Protein AF-A0A6P7GUL8-F1 (afdb_monomer_lite)

InterPro domains:
  IPR007275 YTH domain [PF04146] (275-398)
  IPR007275 YTH domain [PS50882] (274-398)
  IPR007275 YTH domain [cd21134] (276-397)

pLDDT: mean 73.45, std 22.91, range [20.84, 96.88]

Secondary structure (DSSP, 8-state):
-----HHHHHHHTT--HHHHHHHHHHHHHHHHHHHHTTSS-TT--GGGGGTTTT-HHHHHHHHHHHHTT-EEEEETTEEE-SS--SBEETTS---TT-EEE-SEEEEETTEEEEES-EEE-HHHHHHHSTTGGGGT-----SS--HHHHHHHHHHHHHHHH-TT-----HHHHHHHHHHHHHHHHHHHHTTPPPPTTTTPPPTTSS-TT--S-S-------------------------------------------------S---S-----EEEEEEEES-HHHHHHHHHH-EE---HHHHHHHHHHHHH-TTSEEEEEEEETTSSEEEEEEEEEEEE--SSSS-EEEEEEEE---EEGGGGTT-EEGGGTTEEGGGSPTTEEEPHHHHHHHHHHHHT-

Organism: NCBI:txid50390

Radius of gyration: 29.8 Å; chains: 1; bounding box: 76×66×86 Å

Foldseek 3Di:
DDPDAPVVVCVVVVNDPVVVVVVVVVVVVVVVVLVVVQLDPPPDDCVVVCPCQLLVLVVVLVVLLVQPPQKWFDDPNATDHQADPREHAPPDDDPPGFIWGADDWDADPNHIHGHRIDTAHPVSCVLRRLCSCVQPHDDDDPDDCPVLSVLVVVLVVVCNVPSNPPDQDPVSVVSVVVVSVVSVVRCVVVVPDRDPCRSPDDPNPDDPPDPDDDDDDDPDDDPPDDDDDDDDDDDDDDDDDDDDDDDDDDDDDDDDDDDDDPPPPPPDDDDFAEWEWEAEDADVVQVVCCVVVLKHFADPVLVVVVVCCCSVPVSYWYKYFYDYPPPQWTQFIWTWDHWDDDVDDGIMTRIGTPTRHIGHVVVQVVQFAPQPVRHGPNVDDHNRIGPRVSVVVVVVVRVVD

Structure (mmCIF, N/CA/C/O backbone):
data_AF-A0A6P7GUL8-F1
#
_entry.id   AF-A0A6P7GUL8-F1
#
loop_
_atom_site.group_PDB
_atom_site.id
_atom_site.type_symbol
_atom_site.label_atom_id
_atom_site.label_alt_id
_atom_site.label_comp_id
_atom_site.label_asym_id
_atom_site.label_entity_id
_atom_site.label_seq_id
_atom_site.pdbx_PDB_ins_code
_atom_site.Cartn_x
_atom_site.Cartn_y
_atom_site.Cartn_z
_atom_site.occupancy
_atom_site.B_iso_or_equiv
_atom_site.auth_seq_id
_atom_site.auth_comp_id
_atom_site.auth_asym_id
_atom_site.auth_atom_id
_atom_site.pdbx_PDB_model_num
ATOM 1 N N . MET A 1 1 ? 1.517 -1.235 -39.639 1.00 37.22 1 MET A N 1
ATOM 2 C CA . MET A 1 1 ? 2.994 -1.326 -39.570 1.00 37.22 1 MET A CA 1
ATOM 3 C C . MET A 1 1 ? 3.560 -0.046 -40.164 1.00 37.22 1 MET A C 1
ATOM 5 O O . MET A 1 1 ? 3.506 0.110 -41.376 1.00 37.22 1 MET A O 1
ATOM 9 N N . ALA A 1 2 ? 4.011 0.904 -39.345 1.00 33.19 2 ALA A N 1
ATOM 10 C CA . ALA A 1 2 ? 4.587 2.145 -39.855 1.00 33.19 2 ALA A CA 1
ATOM 11 C C . ALA A 1 2 ? 6.071 1.926 -40.196 1.00 33.19 2 ALA A C 1
ATOM 13 O O . ALA A 1 2 ? 6.918 1.829 -39.315 1.00 33.19 2 ALA A O 1
ATOM 14 N N . ASN A 1 3 ? 6.411 1.841 -41.478 1.00 43.19 3 ASN A N 1
ATOM 15 C CA . ASN A 1 3 ? 7.768 2.148 -41.928 1.00 43.19 3 ASN A CA 1
ATOM 16 C C . ASN A 1 3 ? 7.877 3.684 -41.950 1.00 43.19 3 ASN A C 1
ATOM 18 O O . ASN A 1 3 ? 7.258 4.332 -42.797 1.00 43.19 3 ASN A O 1
ATOM 22 N N . GLY A 1 4 ? 8.561 4.300 -40.980 1.00 55.16 4 GLY A N 1
ATOM 23 C CA . GLY A 1 4 ? 8.576 5.762 -40.859 1.00 55.16 4 GLY A CA 1
ATOM 24 C C . GLY A 1 4 ? 9.542 6.318 -39.815 1.00 55.16 4 GLY A C 1
ATOM 25 O O . GLY A 1 4 ? 9.945 5.611 -38.899 1.00 55.16 4 GLY A O 1
ATOM 26 N N . SER A 1 5 ? 9.918 7.590 -39.980 1.00 70.62 5 SER A N 1
ATOM 27 C CA . SER A 1 5 ? 10.801 8.334 -39.074 1.00 70.62 5 SER A CA 1
ATOM 28 C C . SER A 1 5 ? 10.141 8.616 -37.717 1.00 70.62 5 SER A C 1
ATOM 30 O O . SER A 1 5 ? 8.917 8.683 -37.614 1.00 70.62 5 SER A O 1
ATOM 32 N N . LEU A 1 6 ? 10.949 8.847 -36.679 1.00 70.50 6 LEU A N 1
ATOM 33 C CA . LEU A 1 6 ? 10.510 9.228 -35.329 1.00 70.50 6 LEU A CA 1
ATOM 34 C C . LEU A 1 6 ? 9.485 10.380 -35.323 1.00 70.50 6 LEU A C 1
ATOM 36 O O . LEU A 1 6 ? 8.477 10.321 -34.628 1.00 70.50 6 LEU A O 1
ATOM 40 N N . LEU A 1 7 ? 9.682 11.385 -36.180 1.00 74.62 7 LEU A N 1
ATOM 41 C CA . LEU A 1 7 ? 8.751 12.509 -36.346 1.00 74.62 7 LEU A CA 1
ATOM 42 C C . LEU A 1 7 ? 7.403 12.106 -36.960 1.00 74.62 7 LEU A C 1
ATOM 44 O O . LEU A 1 7 ? 6.404 12.795 -36.762 1.00 74.62 7 LEU A O 1
ATOM 48 N N . ARG A 1 8 ? 7.354 11.025 -37.745 1.00 78.88 8 ARG A N 1
ATOM 49 C CA . ARG A 1 8 ? 6.092 10.459 -38.237 1.00 78.88 8 ARG A CA 1
ATOM 50 C C . ARG A 1 8 ? 5.356 9.749 -37.106 1.00 78.88 8 ARG A C 1
ATOM 52 O O . ARG A 1 8 ? 4.174 10.002 -36.947 1.00 78.88 8 ARG A O 1
ATOM 59 N N . PHE A 1 9 ? 6.056 8.946 -36.304 1.00 79.69 9 PHE A N 1
ATOM 60 C CA . PHE A 1 9 ? 5.474 8.294 -35.128 1.00 79.69 9 PHE A CA 1
ATOM 61 C C . PHE A 1 9 ? 4.915 9.324 -34.135 1.00 79.69 9 PHE A C 1
ATOM 63 O O . PHE A 1 9 ? 3.756 9.245 -33.752 1.00 79.69 9 PHE A O 1
ATOM 70 N N . CYS A 1 10 ? 5.702 10.345 -33.789 1.00 82.69 10 CYS A N 1
ATOM 71 C CA . CYS A 1 10 ? 5.260 11.418 -32.899 1.00 82.69 10 CYS A CA 1
ATOM 72 C C . CYS A 1 10 ? 4.012 12.150 -33.415 1.00 82.69 10 CYS A C 1
ATOM 74 O O . CYS A 1 10 ? 3.137 12.467 -32.622 1.00 82.69 10 CYS A O 1
ATOM 76 N N . ARG A 1 11 ? 3.900 12.371 -34.732 1.00 83.31 11 ARG A N 1
ATOM 77 C CA . ARG A 1 11 ? 2.699 12.969 -35.341 1.00 83.31 11 ARG A CA 1
ATOM 78 C C . ARG A 1 11 ? 1.507 12.017 -35.424 1.00 83.31 11 ARG A C 1
ATOM 80 O O . ARG A 1 11 ? 0.383 12.476 -35.365 1.00 83.31 11 ARG A O 1
ATOM 87 N N . GLU A 1 12 ? 1.739 10.722 -35.616 1.00 86.69 12 GLU A N 1
ATOM 88 C CA . GLU A 1 12 ? 0.667 9.725 -35.747 1.00 86.69 12 GLU A CA 1
ATOM 89 C C . GLU A 1 12 ? -0.048 9.467 -34.415 1.00 86.69 12 GLU A C 1
ATOM 91 O O . GLU A 1 12 ? -1.242 9.191 -34.413 1.00 86.69 12 GLU A O 1
ATOM 96 N N . TYR A 1 13 ? 0.676 9.569 -33.298 1.00 83.12 13 TYR A N 1
ATOM 97 C CA . TYR A 1 13 ? 0.166 9.268 -31.957 1.00 83.12 13 TYR A CA 1
ATOM 98 C C . TYR A 1 13 ? 0.081 10.505 -31.045 1.00 83.12 13 TYR A C 1
ATOM 100 O O . TYR A 1 13 ? -0.040 10.346 -29.834 1.00 83.12 13 TYR A O 1
ATOM 108 N N . ASP A 1 14 ? 0.206 11.715 -31.603 1.00 86.44 14 ASP A N 1
ATOM 109 C CA . ASP A 1 14 ? 0.222 12.991 -30.866 1.00 86.44 14 ASP A CA 1
ATOM 110 C C . ASP A 1 14 ? 1.201 13.014 -29.673 1.00 86.44 14 ASP A C 1
ATOM 112 O O . ASP A 1 14 ? 0.953 13.581 -28.608 1.00 86.44 14 ASP A O 1
ATOM 116 N N . VAL A 1 15 ? 2.371 12.399 -29.860 1.00 85.00 15 VAL A N 1
ATOM 117 C CA . VAL A 1 15 ? 3.417 12.296 -28.838 1.00 85.00 15 VAL A CA 1
ATOM 118 C C . VAL A 1 15 ? 4.468 13.384 -29.034 1.00 85.00 15 VAL A C 1
ATOM 120 O O . VAL A 1 15 ? 5.091 13.496 -30.091 1.00 85.00 15 VAL A O 1
ATOM 123 N N . ASN A 1 16 ? 4.772 14.135 -27.975 1.00 86.75 16 ASN A N 1
ATOM 124 C CA . ASN A 1 16 ? 5.837 15.135 -28.001 1.00 86.75 16 ASN A CA 1
ATOM 125 C C . ASN A 1 16 ? 7.234 14.479 -27.975 1.00 86.75 16 ASN A C 1
ATOM 127 O O . ASN A 1 16 ? 7.647 13.876 -26.983 1.00 86.75 16 ASN A O 1
ATOM 131 N N . HIS A 1 17 ? 7.995 14.657 -29.058 1.00 82.12 17 HIS A N 1
ATOM 132 C CA . HIS A 1 17 ? 9.356 14.131 -29.209 1.00 82.12 17 HIS A CA 1
ATOM 133 C C . HIS A 1 17 ? 10.335 14.599 -28.114 1.00 82.12 17 HIS A C 1
ATOM 135 O O . HIS A 1 17 ? 11.157 13.813 -27.644 1.00 82.12 17 HIS A O 1
ATOM 141 N N . VAL A 1 18 ? 10.253 15.863 -27.684 1.00 84.88 18 VAL A N 1
ATOM 142 C CA . VAL A 1 18 ? 11.125 16.416 -26.633 1.00 84.88 18 VAL A CA 1
ATOM 143 C C . VAL A 1 18 ? 10.832 15.742 -25.294 1.00 84.88 18 VAL A C 1
ATOM 145 O O . VAL A 1 18 ? 11.756 15.319 -24.601 1.00 84.88 18 VAL A O 1
ATOM 148 N N . MET A 1 19 ? 9.549 15.565 -24.966 1.00 85.88 19 MET A N 1
ATOM 149 C CA . MET A 1 19 ? 9.134 14.865 -23.746 1.00 85.88 19 MET A CA 1
ATOM 150 C C . MET A 1 19 ? 9.581 13.403 -23.764 1.00 85.88 19 MET A C 1
ATOM 152 O O . MET A 1 19 ? 10.096 12.911 -22.766 1.00 85.88 19 MET A O 1
ATOM 156 N N . MET A 1 20 ? 9.482 12.726 -24.910 1.00 80.94 20 MET A N 1
ATOM 157 C CA . MET A 1 20 ? 9.980 11.354 -25.052 1.00 80.94 20 MET A CA 1
ATOM 158 C C . MET A 1 20 ? 11.485 11.241 -24.794 1.00 80.94 20 MET A C 1
ATOM 160 O O . MET A 1 20 ? 11.915 10.339 -24.076 1.00 80.94 20 MET A O 1
ATOM 164 N N . ASN A 1 21 ? 12.294 12.165 -25.318 1.00 81.19 21 ASN A N 1
ATOM 165 C CA . ASN A 1 21 ? 13.736 12.173 -25.050 1.00 81.19 21 ASN A CA 1
ATOM 166 C C . ASN A 1 21 ? 14.054 12.467 -23.581 1.00 81.19 21 ASN A C 1
ATOM 168 O O . ASN A 1 21 ? 15.003 11.899 -23.036 1.00 81.19 21 ASN A O 1
ATOM 172 N N . SER A 1 22 ? 13.246 13.307 -22.932 1.00 88.69 22 SER A N 1
ATOM 173 C CA . SER A 1 22 ? 13.334 13.539 -21.490 1.00 88.69 22 SER A CA 1
ATOM 174 C C . SER A 1 22 ? 13.059 12.249 -20.711 1.00 88.69 22 SER A C 1
ATOM 176 O O . SER A 1 22 ? 13.894 11.830 -19.915 1.00 88.69 22 SER A O 1
ATOM 178 N N . VAL A 1 23 ? 11.977 11.527 -21.029 1.00 84.88 23 VAL A N 1
ATOM 179 C CA . VAL A 1 23 ? 11.648 10.225 -20.415 1.00 84.88 23 VAL A CA 1
ATOM 180 C C . VAL A 1 23 ? 12.776 9.202 -20.601 1.00 84.88 23 VAL A C 1
ATOM 182 O O . VAL A 1 23 ? 13.142 8.507 -19.653 1.00 84.88 23 VAL A O 1
ATOM 185 N N . LEU A 1 24 ? 13.371 9.119 -21.797 1.00 82.56 24 LEU A N 1
ATOM 186 C CA . LEU A 1 24 ? 14.500 8.217 -22.060 1.00 82.56 24 LEU A CA 1
ATOM 187 C C . LEU A 1 24 ? 15.754 8.600 -21.263 1.00 82.56 24 LEU A C 1
ATOM 189 O O . LEU A 1 24 ? 16.446 7.719 -20.749 1.00 82.56 24 LEU A O 1
ATOM 193 N N . SER A 1 25 ? 16.026 9.898 -21.131 1.00 85.62 25 SER A N 1
ATOM 194 C CA . SER A 1 25 ? 17.143 10.413 -20.334 1.00 85.62 25 SER A CA 1
ATOM 195 C C . SER A 1 25 ? 16.944 10.120 -18.847 1.00 85.62 25 SER A C 1
ATOM 197 O O . SER A 1 25 ? 17.836 9.566 -18.209 1.00 85.62 25 SER A O 1
ATOM 199 N N . THR A 1 26 ? 15.749 10.377 -18.312 1.00 89.94 26 THR A N 1
ATOM 200 C CA . THR A 1 26 ? 15.391 10.052 -16.924 1.00 89.94 26 THR A CA 1
ATOM 201 C C . THR A 1 26 ? 15.511 8.556 -16.658 1.00 89.94 26 THR A C 1
ATOM 203 O O . THR A 1 26 ? 16.128 8.153 -15.677 1.00 89.94 26 THR A O 1
ATOM 206 N N . ARG A 1 27 ? 15.018 7.706 -17.570 1.00 86.00 27 ARG A N 1
ATOM 207 C CA . ARG A 1 27 ? 15.191 6.250 -17.477 1.00 86.00 27 ARG A CA 1
ATOM 208 C C . ARG A 1 27 ? 16.668 5.857 -17.404 1.00 86.00 27 ARG A C 1
ATOM 210 O O . ARG A 1 27 ? 17.023 4.991 -16.609 1.00 86.00 27 ARG A O 1
ATOM 217 N N . LYS A 1 28 ? 17.524 6.454 -18.240 1.00 83.88 28 LYS A N 1
ATOM 218 C CA . LYS A 1 28 ? 18.967 6.171 -18.239 1.00 83.88 28 LYS A CA 1
ATOM 219 C C . LYS A 1 28 ? 19.600 6.530 -16.892 1.00 83.88 28 LYS A C 1
ATOM 221 O O . LYS A 1 28 ? 20.390 5.740 -16.381 1.00 83.88 28 LYS A O 1
ATOM 226 N N . ASN A 1 29 ? 19.217 7.669 -16.319 1.00 90.00 29 ASN A N 1
ATOM 227 C CA . ASN A 1 29 ? 19.710 8.117 -15.018 1.00 90.00 29 ASN A CA 1
ATOM 228 C C . ASN A 1 29 ? 19.275 7.163 -13.897 1.00 90.00 29 ASN A C 1
ATOM 230 O O . ASN A 1 29 ? 20.132 6.674 -13.168 1.00 90.00 29 ASN A O 1
ATOM 234 N N . LEU A 1 30 ? 17.991 6.790 -13.843 1.00 89.88 30 LEU A N 1
ATOM 235 C CA . LEU A 1 30 ? 17.465 5.838 -12.854 1.00 89.88 30 LEU A CA 1
ATOM 236 C C . LEU A 1 30 ? 18.170 4.478 -12.919 1.00 89.88 30 LEU A C 1
ATOM 238 O O . LEU A 1 30 ? 18.509 3.895 -11.896 1.00 89.88 30 LEU A O 1
ATOM 242 N N . VAL A 1 31 ? 18.443 3.962 -14.121 1.00 85.56 31 VAL A N 1
ATOM 243 C CA . VAL A 1 31 ? 19.209 2.713 -14.269 1.00 85.56 31 VAL A CA 1
ATOM 244 C C . VAL A 1 31 ? 20.641 2.871 -13.747 1.00 85.56 31 VAL A C 1
ATOM 246 O O . VAL A 1 31 ? 21.178 1.934 -13.157 1.00 85.56 31 VAL A O 1
ATOM 249 N N . GLY A 1 32 ? 21.261 4.037 -13.954 1.00 85.88 32 GLY A N 1
ATOM 250 C CA . GLY A 1 32 ? 22.571 4.367 -13.393 1.00 85.88 32 GLY A CA 1
ATOM 251 C C . GLY A 1 32 ? 22.569 4.366 -11.863 1.00 85.88 32 GLY A C 1
ATOM 252 O O . GLY A 1 32 ? 23.453 3.767 -11.258 1.00 85.88 32 GLY A O 1
ATOM 253 N N . GLU A 1 33 ? 21.541 4.949 -11.250 1.00 89.31 33 GLU A N 1
ATOM 254 C CA . GLU A 1 33 ? 21.361 4.976 -9.792 1.00 89.31 33 GLU A CA 1
ATOM 255 C C . GLU A 1 33 ? 21.114 3.576 -9.216 1.00 89.31 33 GLU A C 1
ATOM 257 O O . GLU A 1 33 ? 21.754 3.167 -8.250 1.00 89.31 33 GLU A O 1
ATOM 262 N N . ILE A 1 34 ? 20.247 2.774 -9.840 1.00 86.56 34 ILE A N 1
ATOM 263 C CA . ILE A 1 34 ? 19.982 1.403 -9.377 1.00 86.56 34 ILE A CA 1
ATOM 264 C C . ILE A 1 34 ? 21.251 0.533 -9.482 1.00 86.56 34 ILE A C 1
ATOM 266 O O . ILE A 1 34 ? 21.491 -0.326 -8.631 1.00 86.56 34 ILE A O 1
ATOM 270 N N . ARG A 1 35 ? 22.106 0.777 -10.488 1.00 84.94 35 ARG A N 1
ATOM 271 C CA . ARG A 1 35 ? 23.434 0.149 -10.594 1.00 84.94 35 ARG A CA 1
ATOM 272 C C . ARG A 1 35 ? 24.383 0.608 -9.495 1.00 84.94 35 ARG A C 1
ATOM 274 O O . ARG A 1 35 ? 25.089 -0.230 -8.946 1.00 84.94 35 ARG A O 1
ATOM 281 N N . SER A 1 36 ? 24.428 1.901 -9.167 1.00 85.25 36 SER A N 1
ATOM 282 C CA . SER A 1 36 ? 25.301 2.393 -8.089 1.00 85.25 36 SER A CA 1
ATOM 283 C C . SER A 1 36 ? 24.875 1.886 -6.712 1.00 85.25 36 SER A C 1
ATOM 285 O O . SER A 1 36 ? 25.712 1.780 -5.825 1.00 85.25 36 SER A O 1
ATOM 287 N N . LEU A 1 37 ? 23.599 1.530 -6.555 1.00 87.38 37 LEU A N 1
ATOM 288 C CA . LEU A 1 37 ? 23.052 0.839 -5.386 1.00 87.38 37 LEU A CA 1
ATOM 289 C C . LEU A 1 37 ? 23.231 -0.692 -5.428 1.00 87.38 37 LEU A C 1
ATOM 291 O O . LEU A 1 37 ? 22.710 -1.393 -4.567 1.00 87.38 37 LEU A O 1
ATOM 295 N N . GLU A 1 38 ? 23.938 -1.212 -6.434 1.00 84.31 38 GLU A N 1
ATOM 296 C CA . GLU A 1 38 ? 24.295 -2.626 -6.581 1.00 84.31 38 GLU A CA 1
ATOM 297 C C . GLU A 1 38 ? 23.111 -3.596 -6.719 1.00 84.31 38 GLU A C 1
ATOM 299 O O . GLU A 1 38 ? 23.296 -4.800 -6.602 1.00 84.31 38 GLU A O 1
ATOM 304 N N . PHE A 1 39 ? 21.906 -3.118 -7.048 1.00 80.06 39 PHE A N 1
ATOM 305 C CA . PHE A 1 39 ? 20.775 -3.994 -7.405 1.00 80.06 39 PHE A CA 1
ATOM 306 C C . PHE A 1 39 ? 20.952 -4.635 -8.791 1.00 80.06 39 PHE A C 1
ATOM 308 O O . PHE A 1 39 ? 20.316 -5.643 -9.112 1.00 80.06 39 PHE A O 1
ATOM 315 N N . PHE A 1 40 ? 21.845 -4.077 -9.612 1.00 76.00 40 PHE A N 1
ATOM 316 C CA . PHE A 1 40 ? 22.270 -4.641 -10.886 1.00 76.00 40 PHE A CA 1
ATOM 317 C C . PHE A 1 40 ? 23.790 -4.828 -10.899 1.00 76.00 40 PHE A C 1
ATOM 319 O O . PHE A 1 40 ? 24.517 -3.876 -10.612 1.00 76.00 40 PHE A O 1
ATOM 326 N N . PRO A 1 41 ? 24.304 -5.986 -11.348 1.00 69.19 41 PRO A N 1
ATOM 327 C CA . PRO A 1 41 ? 25.724 -6.129 -11.627 1.00 69.19 41 PRO A CA 1
ATOM 328 C C . PRO A 1 41 ? 26.160 -5.149 -12.704 1.00 69.19 41 PRO A C 1
ATOM 330 O O . PRO A 1 41 ? 25.544 -5.083 -13.775 1.00 69.19 41 PRO A O 1
ATOM 333 N N . GLN A 1 42 ? 27.252 -4.442 -12.425 1.00 64.56 42 GLN A N 1
ATOM 334 C CA . GLN A 1 42 ? 27.812 -3.386 -13.272 1.00 64.56 42 GLN A CA 1
ATOM 335 C C . GLN A 1 42 ? 28.087 -3.851 -14.713 1.00 64.56 42 GLN A C 1
ATOM 337 O O . GLN A 1 42 ? 27.936 -3.075 -15.651 1.00 64.56 42 GLN A O 1
ATOM 342 N N . SER A 1 43 ? 28.421 -5.132 -14.901 1.00 60.66 43 SER A N 1
ATOM 343 C CA . SER A 1 43 ? 28.725 -5.752 -16.198 1.00 60.66 43 SER A CA 1
ATOM 344 C C . SER A 1 43 ? 27.540 -6.458 -16.867 1.00 60.66 43 SER A C 1
ATOM 346 O O . SER A 1 43 ? 27.690 -7.029 -17.946 1.00 60.66 43 SER A O 1
ATOM 348 N N . SER A 1 44 ? 26.361 -6.488 -16.235 1.00 61.25 44 SER A N 1
ATOM 349 C CA . SER A 1 44 ? 25.262 -7.319 -16.728 1.00 61.25 44 SER A CA 1
ATOM 350 C C . SER A 1 44 ? 24.399 -6.628 -17.779 1.00 61.25 44 SER A C 1
ATOM 352 O O . SER A 1 44 ? 23.926 -5.500 -17.611 1.00 61.25 44 SER A O 1
ATOM 354 N N . ASN A 1 45 ? 24.147 -7.366 -18.860 1.00 67.19 45 ASN A N 1
ATOM 355 C CA . ASN A 1 45 ? 23.177 -6.997 -19.875 1.00 67.19 45 ASN A CA 1
ATOM 356 C C . ASN A 1 45 ? 21.783 -6.874 -19.226 1.00 67.19 45 ASN A C 1
ATOM 358 O O . ASN A 1 45 ? 21.311 -7.801 -18.564 1.00 67.19 45 ASN A O 1
ATOM 362 N N . LEU A 1 46 ? 21.117 -5.730 -19.430 1.00 70.69 46 LEU A N 1
ATOM 363 C CA . LEU A 1 46 ? 19.785 -5.451 -18.882 1.00 70.69 46 LEU A CA 1
ATOM 364 C C . LEU A 1 46 ? 18.710 -6.415 -19.404 1.00 70.69 46 LEU A C 1
ATOM 366 O O . LEU A 1 46 ? 17.640 -6.506 -18.813 1.00 70.69 46 LEU A O 1
ATOM 370 N N . GLN A 1 47 ? 18.981 -7.139 -20.491 1.00 72.94 47 GLN A N 1
ATOM 371 C CA . GLN A 1 47 ? 18.076 -8.104 -21.114 1.00 72.94 47 GLN A CA 1
ATOM 372 C C . GLN A 1 47 ? 17.447 -9.081 -20.115 1.00 72.94 47 GLN A C 1
ATOM 374 O O . GLN A 1 47 ? 16.228 -9.231 -20.120 1.00 72.94 47 GLN A O 1
ATOM 379 N N . ARG A 1 48 ? 18.243 -9.673 -19.217 1.00 73.00 48 ARG A N 1
ATOM 380 C CA . ARG A 1 48 ? 17.742 -10.634 -18.216 1.00 73.00 48 ARG A CA 1
ATOM 381 C C . ARG A 1 48 ? 16.771 -10.018 -17.202 1.00 73.00 48 ARG A C 1
ATOM 383 O O . ARG A 1 48 ? 15.911 -10.694 -16.668 1.00 73.00 48 ARG A O 1
ATOM 390 N N . PHE A 1 49 ? 16.872 -8.712 -16.952 1.00 77.25 49 PHE A N 1
ATOM 391 C CA . PHE A 1 49 ? 15.971 -8.013 -16.029 1.00 77.25 49 PHE A CA 1
ATOM 392 C C . PHE A 1 49 ? 14.656 -7.587 -16.692 1.00 77.25 49 PHE A C 1
ATOM 394 O O . PHE A 1 49 ? 13.771 -7.067 -16.021 1.00 77.25 49 PHE A O 1
ATOM 401 N N . ASN A 1 50 ? 14.517 -7.804 -18.004 1.00 81.00 50 ASN A N 1
ATOM 402 C CA . ASN A 1 50 ? 13.321 -7.462 -18.772 1.00 81.00 50 ASN A CA 1
ATOM 403 C C . ASN A 1 50 ? 12.493 -8.696 -19.176 1.00 81.00 50 ASN A C 1
ATOM 405 O O . ASN A 1 50 ? 11.585 -8.581 -19.998 1.00 81.00 50 ASN A O 1
ATOM 409 N N . GLU A 1 51 ? 12.775 -9.875 -18.611 1.00 83.81 51 GLU A N 1
ATOM 410 C CA . GLU A 1 51 ? 12.066 -11.126 -18.931 1.00 83.81 51 GLU A CA 1
ATOM 411 C C . GLU A 1 51 ? 10.550 -11.021 -18.722 1.00 83.81 51 GLU A C 1
ATOM 413 O O . GLU A 1 51 ? 9.777 -11.539 -19.523 1.00 83.81 51 GLU A O 1
ATOM 418 N N . ASN A 1 52 ? 10.124 -10.279 -17.696 1.00 86.50 52 ASN A N 1
ATOM 419 C CA . ASN A 1 52 ? 8.714 -10.067 -17.369 1.00 86.50 52 ASN A CA 1
ATOM 420 C C . ASN A 1 52 ? 8.161 -8.720 -17.866 1.00 86.50 52 ASN A C 1
ATOM 422 O O . ASN A 1 52 ? 7.044 -8.351 -17.513 1.00 86.50 52 ASN A O 1
ATOM 426 N N . SER A 1 53 ? 8.894 -7.968 -18.697 1.00 85.75 53 SER A N 1
ATOM 427 C CA . SER A 1 53 ? 8.443 -6.648 -19.171 1.00 85.75 53 SER A CA 1
ATOM 428 C C . SER A 1 53 ? 7.208 -6.702 -20.075 1.00 85.75 53 SER A C 1
ATOM 430 O O . SER A 1 53 ? 6.595 -5.672 -20.319 1.00 85.75 53 SER A O 1
ATOM 432 N N . ASN A 1 54 ? 6.827 -7.872 -20.583 1.00 84.69 54 ASN A N 1
ATOM 433 C CA . ASN A 1 54 ? 5.582 -8.082 -21.326 1.00 84.69 54 ASN A CA 1
ATOM 434 C C . ASN A 1 54 ? 4.427 -8.614 -20.452 1.00 84.69 54 ASN A C 1
ATOM 436 O O . ASN A 1 54 ? 3.307 -8.725 -20.949 1.00 84.69 54 ASN A O 1
ATOM 440 N N . CYS A 1 55 ? 4.676 -8.940 -19.180 1.00 87.25 55 CYS A N 1
ATOM 441 C CA . CYS A 1 55 ? 3.658 -9.411 -18.247 1.00 87.25 55 CYS A CA 1
ATOM 442 C C . CYS A 1 55 ? 2.932 -8.204 -17.639 1.00 87.25 55 CYS A C 1
ATOM 444 O O . CYS A 1 55 ? 3.400 -7.567 -16.694 1.00 87.25 55 CYS A O 1
ATOM 446 N N . TRP A 1 56 ? 1.782 -7.862 -18.217 1.00 88.38 56 TRP A N 1
ATOM 447 C CA . TRP A 1 56 ? 1.005 -6.693 -17.807 1.00 88.38 56 TRP A CA 1
ATOM 448 C C . TRP A 1 56 ? 0.535 -6.722 -16.340 1.00 88.38 56 TRP A C 1
ATOM 450 O O . TRP A 1 56 ? 0.692 -5.694 -15.676 1.00 88.38 56 TRP A O 1
ATOM 460 N N . PRO A 1 57 ? 0.078 -7.863 -15.784 1.00 90.44 57 PRO A N 1
ATOM 461 C CA . PRO A 1 57 ? -0.265 -7.946 -14.364 1.00 90.44 57 PRO A CA 1
ATOM 462 C C . PRO A 1 57 ? 0.919 -7.634 -13.439 1.00 90.44 57 PRO A C 1
ATOM 464 O O . PRO A 1 57 ? 0.758 -6.926 -12.446 1.00 90.44 57 PRO A O 1
ATOM 467 N N . LEU A 1 58 ? 2.136 -8.075 -13.788 1.00 91.31 58 LEU A N 1
ATOM 468 C CA . LEU A 1 58 ? 3.345 -7.742 -13.026 1.00 91.31 58 LEU A CA 1
ATOM 469 C C . LEU A 1 58 ? 3.744 -6.267 -13.159 1.00 91.31 58 LEU A C 1
ATOM 471 O O . LEU A 1 58 ? 4.215 -5.668 -12.194 1.00 91.31 58 LEU A O 1
ATOM 475 N N . ILE A 1 59 ? 3.523 -5.647 -14.321 1.00 91.19 59 ILE A N 1
ATOM 476 C CA . ILE A 1 59 ? 3.737 -4.201 -14.484 1.00 91.19 59 ILE A CA 1
ATOM 477 C C . ILE A 1 59 ? 2.765 -3.414 -13.604 1.00 91.19 59 ILE A C 1
ATOM 479 O O . ILE A 1 59 ? 3.181 -2.508 -12.884 1.00 91.19 59 ILE A O 1
ATOM 483 N N . LYS A 1 60 ? 1.480 -3.778 -13.618 1.00 91.38 60 LYS A N 1
ATOM 484 C CA . LYS A 1 60 ? 0.462 -3.180 -12.745 1.00 91.38 60 LYS A CA 1
ATOM 485 C C . LYS A 1 60 ? 0.775 -3.386 -11.273 1.00 91.38 60 LYS A C 1
ATOM 487 O O . LYS A 1 60 ? 0.584 -2.467 -10.486 1.00 91.38 60 LYS A O 1
ATOM 492 N N . ALA A 1 61 ? 1.287 -4.557 -10.908 1.00 92.00 61 ALA A N 1
ATOM 493 C CA . ALA A 1 61 ? 1.785 -4.823 -9.569 1.00 92.00 61 ALA A CA 1
ATOM 494 C C . ALA A 1 61 ? 2.925 -3.864 -9.190 1.00 92.00 61 ALA A C 1
ATOM 496 O O . ALA A 1 61 ? 2.855 -3.210 -8.153 1.00 92.00 61 ALA A O 1
ATOM 497 N N . ALA A 1 62 ? 3.937 -3.703 -10.045 1.00 91.69 62 ALA A N 1
ATOM 498 C CA . ALA A 1 62 ? 5.034 -2.771 -9.789 1.00 91.69 62 ALA A CA 1
ATOM 499 C C . ALA A 1 62 ? 4.546 -1.315 -9.650 1.00 91.69 62 ALA A C 1
ATOM 501 O O . ALA A 1 62 ? 4.962 -0.616 -8.726 1.00 91.69 62 ALA A O 1
ATOM 502 N N . LEU A 1 63 ? 3.617 -0.879 -10.510 1.00 92.06 63 LEU A N 1
ATOM 503 C CA . LEU A 1 63 ? 2.969 0.434 -10.403 1.00 92.06 63 LEU A CA 1
ATOM 504 C C . LEU A 1 63 ? 2.189 0.569 -9.092 1.00 92.06 63 LEU A C 1
ATOM 506 O O . LEU A 1 63 ? 2.346 1.556 -8.384 1.00 92.06 63 LEU A O 1
ATOM 510 N N . CYS A 1 64 ? 1.401 -0.444 -8.729 1.00 92.00 64 CYS A N 1
ATOM 511 C CA . CYS A 1 64 ? 0.654 -0.471 -7.478 1.00 92.00 64 CYS A CA 1
ATOM 512 C C . CYS A 1 64 ? 1.585 -0.343 -6.269 1.00 92.00 64 CYS A C 1
ATOM 514 O O . CYS A 1 64 ? 1.310 0.449 -5.376 1.00 92.00 64 CYS A O 1
ATOM 516 N N . ALA A 1 65 ? 2.699 -1.077 -6.247 1.00 90.06 65 ALA A N 1
ATOM 517 C CA . ALA A 1 65 ? 3.665 -1.016 -5.156 1.00 90.06 65 ALA A CA 1
ATOM 518 C C . ALA A 1 65 ? 4.317 0.372 -5.018 1.00 90.06 65 ALA A C 1
ATOM 520 O O . ALA A 1 65 ? 4.565 0.810 -3.898 1.00 90.06 65 ALA A O 1
ATOM 521 N N . GLY A 1 66 ? 4.575 1.060 -6.136 1.00 90.00 66 GLY A N 1
ATOM 522 C CA . GLY A 1 66 ? 5.153 2.408 -6.141 1.00 90.00 66 GLY A CA 1
ATOM 523 C C . GLY A 1 66 ? 4.155 3.526 -5.827 1.00 90.00 66 GLY A C 1
ATOM 524 O O . GLY A 1 66 ? 4.544 4.534 -5.246 1.00 90.00 66 GLY A O 1
ATOM 525 N N . LEU A 1 67 ? 2.883 3.350 -6.197 1.00 90.19 67 LEU A N 1
ATOM 526 C CA . LEU A 1 67 ? 1.832 4.353 -6.008 1.00 90.19 67 LEU A CA 1
ATOM 527 C C . LEU A 1 67 ? 1.066 4.185 -4.694 1.00 90.19 67 LEU A C 1
ATOM 529 O O . LEU A 1 67 ? 0.445 5.135 -4.232 1.00 90.19 67 LEU A O 1
ATOM 533 N N . CYS A 1 68 ? 1.099 3.015 -4.050 1.00 85.94 68 CYS A N 1
ATOM 534 C CA . CYS A 1 68 ? 0.510 2.856 -2.722 1.00 85.94 68 CYS A CA 1
ATOM 535 C C . CYS A 1 68 ? 1.082 3.897 -1.728 1.00 85.94 68 CYS A C 1
ATOM 537 O O . CYS A 1 68 ? 2.297 4.088 -1.678 1.00 85.94 68 CYS A O 1
ATOM 539 N N . PRO A 1 69 ? 0.237 4.539 -0.893 1.00 86.00 69 PRO A N 1
ATOM 540 C CA . PRO A 1 69 ? -1.160 4.203 -0.602 1.00 86.00 69 PRO A CA 1
ATOM 541 C C . PRO A 1 69 ? -2.206 4.915 -1.489 1.00 86.00 69 PRO A C 1
ATOM 543 O O . PRO A 1 69 ? -3.379 4.942 -1.120 1.00 86.00 69 PRO A O 1
ATOM 546 N N . ASN A 1 70 ? -1.831 5.468 -2.644 1.00 89.38 70 ASN A N 1
ATOM 547 C CA . ASN A 1 70 ? -2.751 6.149 -3.558 1.00 89.38 70 ASN A CA 1
ATOM 548 C C . ASN A 1 70 ? -3.568 5.139 -4.373 1.00 89.38 70 ASN A C 1
ATOM 550 O O . ASN A 1 70 ? -3.208 4.746 -5.484 1.00 89.38 70 ASN A O 1
ATOM 554 N N . PHE A 1 71 ? -4.690 4.707 -3.808 1.00 89.81 71 PHE A N 1
ATOM 555 C CA . PHE A 1 71 ? -5.672 3.885 -4.503 1.00 89.81 71 PHE A CA 1
ATOM 556 C C . PHE A 1 71 ? -7.089 4.371 -4.224 1.00 89.81 71 PHE A C 1
ATOM 558 O O . PHE A 1 71 ? -7.371 4.987 -3.194 1.00 89.81 71 PHE A O 1
ATOM 565 N N . ALA A 1 72 ? -7.989 4.068 -5.149 1.00 88.38 72 ALA A N 1
ATOM 566 C CA . ALA A 1 72 ? -9.403 4.343 -5.020 1.00 88.38 72 ALA A CA 1
ATOM 567 C C . ALA A 1 72 ? -10.226 3.111 -5.403 1.00 88.38 72 ALA A C 1
ATOM 569 O O . ALA A 1 72 ? -9.808 2.274 -6.208 1.00 88.38 72 ALA A O 1
ATOM 570 N N . TYR A 1 73 ? -11.405 2.997 -4.810 1.00 87.06 73 TYR A N 1
ATOM 571 C CA . TYR A 1 73 ? -12.340 1.908 -5.042 1.00 87.06 73 TYR A CA 1
ATOM 572 C C . TYR A 1 73 ? -13.667 2.447 -5.570 1.00 87.06 73 TYR A C 1
ATOM 574 O O . TYR A 1 73 ? -14.069 3.555 -5.201 1.00 87.06 73 TYR A O 1
ATOM 582 N N . PRO A 1 74 ? -14.349 1.693 -6.443 1.00 85.25 74 PRO A N 1
ATOM 583 C CA . PRO A 1 74 ? -15.629 2.117 -6.979 1.00 85.25 74 PRO A CA 1
ATOM 584 C C . PRO A 1 74 ? -16.701 2.090 -5.882 1.00 85.25 74 PRO A C 1
ATOM 586 O O . PRO A 1 74 ? -16.854 1.109 -5.155 1.00 85.25 74 PRO A O 1
ATOM 589 N N . PHE A 1 75 ? -17.468 3.171 -5.779 1.00 82.44 75 PHE A N 1
ATOM 590 C CA . PHE A 1 75 ? -18.605 3.303 -4.878 1.00 82.44 75 PHE A CA 1
ATOM 591 C C . PHE A 1 75 ? -19.685 4.182 -5.519 1.00 82.44 75 PHE A C 1
ATOM 593 O O . PHE A 1 75 ? -19.456 5.350 -5.839 1.00 82.44 75 PHE A O 1
ATOM 600 N N . LYS A 1 76 ? -20.884 3.612 -5.710 1.00 80.38 76 LYS A N 1
ATOM 601 C CA . LYS A 1 76 ? -22.071 4.305 -6.254 1.00 80.38 76 LYS A CA 1
ATOM 602 C C . LYS A 1 76 ? -21.803 5.088 -7.559 1.00 80.38 76 LYS A C 1
ATOM 604 O O . LYS A 1 76 ? -22.238 6.228 -7.690 1.00 80.38 76 LYS A O 1
ATOM 609 N N . GLY A 1 77 ? -21.074 4.496 -8.510 1.00 77.75 77 GLY A N 1
ATOM 610 C CA . GLY A 1 77 ? -20.756 5.128 -9.803 1.00 77.75 77 GLY A CA 1
ATOM 611 C C . GLY A 1 77 ? -19.692 6.235 -9.738 1.00 77.75 77 GLY A C 1
ATOM 612 O O . GLY A 1 77 ? -19.478 6.957 -10.710 1.00 77.75 77 GLY A O 1
ATOM 613 N N . THR A 1 78 ? -19.023 6.385 -8.594 1.00 85.56 78 THR A N 1
ATOM 614 C CA . THR A 1 78 ? -17.861 7.263 -8.391 1.00 85.56 78 THR A CA 1
ATOM 615 C C . THR A 1 78 ? -16.722 6.473 -7.752 1.00 85.56 78 THR A C 1
ATOM 617 O O . THR A 1 78 ? -16.849 5.271 -7.524 1.00 85.56 78 THR A O 1
ATOM 620 N N . PHE A 1 79 ? -15.607 7.133 -7.459 1.00 87.12 79 PHE A N 1
ATOM 621 C CA . PHE A 1 79 ? -14.487 6.557 -6.732 1.00 87.12 79 PHE A CA 1
ATOM 622 C C . PHE A 1 79 ? -14.370 7.158 -5.333 1.00 87.12 79 PHE A C 1
ATOM 624 O O . PHE A 1 79 ? -14.497 8.366 -5.135 1.00 87.12 79 PHE A O 1
ATOM 631 N N . CYS A 1 80 ? -14.077 6.299 -4.368 1.00 85.94 80 CYS A N 1
ATOM 632 C CA . CYS A 1 80 ? -13.762 6.671 -2.999 1.00 85.94 80 CYS A CA 1
ATOM 633 C C . CYS A 1 80 ? -12.319 6.287 -2.679 1.00 85.94 80 CYS A C 1
ATOM 635 O O . CYS A 1 80 ? -11.777 5.314 -3.197 1.00 85.94 80 CYS A O 1
ATOM 637 N N . THR A 1 81 ? -11.701 7.054 -1.797 1.00 82.56 81 THR A N 1
ATOM 638 C CA . THR A 1 81 ? -10.391 6.770 -1.199 1.00 82.56 81 THR A CA 1
ATOM 639 C C . THR A 1 81 ? -10.576 6.593 0.305 1.00 82.56 81 THR A C 1
ATOM 641 O O . THR A 1 81 ? -11.685 6.708 0.826 1.00 82.56 81 THR A O 1
ATOM 644 N N . GLY A 1 82 ? -9.491 6.352 1.040 1.00 70.19 82 GLY A N 1
ATOM 645 C CA . GLY A 1 82 ? -9.541 6.344 2.503 1.00 70.19 82 GLY A CA 1
ATOM 646 C C . GLY A 1 82 ? -9.924 7.687 3.143 1.00 70.19 82 GLY A C 1
ATOM 647 O O . GLY A 1 82 ? -10.272 7.703 4.317 1.00 70.19 82 GLY A O 1
ATOM 648 N N . PHE A 1 83 ? -9.874 8.801 2.400 1.00 72.88 83 PHE A N 1
ATOM 649 C CA . PHE A 1 83 ? -10.012 10.158 2.956 1.00 72.88 83 PHE A CA 1
ATOM 650 C C . PHE A 1 83 ? -10.964 11.076 2.177 1.00 72.88 83 PHE A C 1
ATOM 652 O O . PHE A 1 83 ? -11.341 12.133 2.678 1.00 72.88 83 PHE A O 1
ATOM 659 N N . ARG A 1 84 ? -11.310 10.719 0.939 1.00 76.31 84 ARG A N 1
ATOM 660 C CA . ARG A 1 84 ? -12.121 11.524 0.017 1.00 76.31 84 ARG A CA 1
ATOM 661 C C . ARG A 1 84 ? -13.115 10.636 -0.716 1.00 76.31 84 ARG A C 1
ATOM 663 O O . ARG A 1 84 ? -12.732 9.571 -1.200 1.00 76.31 84 ARG A O 1
ATOM 670 N N . ASP A 1 85 ? -14.332 11.139 -0.865 1.00 82.88 85 ASP A N 1
ATOM 671 C CA . ASP A 1 85 ? -15.435 10.475 -1.558 1.00 82.88 85 ASP A CA 1
ATOM 672 C C . ASP A 1 85 ? -15.818 11.237 -2.833 1.00 82.88 85 ASP A C 1
ATOM 674 O O . ASP A 1 85 ? -15.429 12.391 -3.022 1.00 82.88 85 ASP A O 1
ATOM 678 N N . ASN A 1 86 ? -16.634 10.607 -3.684 1.00 84.00 86 ASN A N 1
ATOM 679 C CA . ASN A 1 86 ? -17.205 11.206 -4.897 1.00 84.00 86 ASN A CA 1
ATOM 680 C C . ASN A 1 86 ? -16.159 11.696 -5.915 1.00 84.00 86 ASN A C 1
ATOM 682 O O . ASN A 1 86 ? -16.377 12.685 -6.620 1.00 84.00 86 ASN A O 1
ATOM 686 N N . LEU A 1 87 ? -15.026 11.000 -6.010 1.00 87.75 87 LEU A N 1
ATOM 687 C CA . LEU A 1 87 ? -13.995 11.287 -6.999 1.00 87.75 87 LEU A CA 1
ATOM 688 C C . LEU A 1 87 ? -14.395 10.732 -8.365 1.00 87.75 87 LEU A C 1
ATOM 690 O O . LEU A 1 87 ? -15.021 9.676 -8.480 1.00 87.75 87 LEU A O 1
ATOM 694 N N . LYS A 1 88 ? -14.000 11.437 -9.419 1.00 88.56 88 LYS A N 1
ATOM 695 C CA . LYS A 1 88 ? -14.187 11.006 -10.807 1.00 88.56 88 LYS A CA 1
ATOM 696 C C . LYS A 1 88 ? -12.844 10.699 -11.445 1.00 88.56 88 LYS A C 1
ATOM 698 O O . LYS A 1 88 ? -11.803 11.131 -10.968 1.00 88.56 88 LYS A O 1
ATOM 703 N N . LEU A 1 89 ? -12.852 9.952 -12.536 1.00 87.88 89 LEU A N 1
ATOM 704 C CA . LEU A 1 89 ? -11.656 9.810 -13.357 1.00 87.88 89 LEU A CA 1
ATOM 705 C C . LEU A 1 89 ? -11.516 11.034 -14.256 1.00 87.88 89 LEU A C 1
ATOM 707 O O . LEU A 1 89 ? -12.509 11.491 -14.822 1.00 87.88 89 LEU A O 1
ATOM 711 N N . PHE A 1 90 ? -10.296 11.551 -14.383 1.00 82.69 90 PHE A N 1
ATOM 712 C CA . PHE A 1 90 ? -10.028 12.697 -15.249 1.00 82.69 90 PHE A CA 1
ATOM 713 C C . PHE A 1 90 ? -10.262 12.363 -16.735 1.00 82.69 90 PHE A C 1
ATOM 715 O O . PHE A 1 90 ? -10.950 13.108 -17.424 1.00 82.69 90 PHE A O 1
ATOM 722 N N . ASP A 1 91 ? -9.790 11.196 -17.198 1.00 71.31 91 ASP A N 1
ATOM 723 C CA . ASP A 1 91 ? -9.770 10.815 -18.624 1.00 71.31 91 ASP A CA 1
ATOM 724 C C . ASP A 1 91 ? -10.778 9.705 -19.014 1.00 71.31 91 ASP A C 1
ATOM 726 O O . ASP A 1 91 ? -10.526 8.901 -19.912 1.00 71.31 91 ASP A O 1
ATOM 730 N N . GLY A 1 92 ? -11.956 9.651 -18.380 1.00 66.75 92 GLY A N 1
ATOM 731 C CA . GLY A 1 92 ? -13.085 8.834 -18.861 1.00 66.75 92 GLY A CA 1
ATOM 732 C C . GLY A 1 92 ? -13.465 7.625 -18.000 1.00 66.75 92 GLY A C 1
ATOM 733 O O . GLY A 1 92 ? -13.276 7.611 -16.791 1.00 66.75 92 GLY A O 1
ATOM 734 N N . THR A 1 93 ? -14.117 6.628 -18.600 1.00 61.12 93 THR A N 1
ATOM 735 C CA . THR A 1 93 ? -14.824 5.555 -17.877 1.00 61.12 93 THR A CA 1
ATOM 736 C C . THR A 1 93 ? -13.912 4.396 -17.474 1.00 61.12 93 THR A C 1
ATOM 738 O O . THR A 1 93 ? -13.222 3.826 -18.319 1.00 61.12 93 THR A O 1
ATOM 741 N N . CYS A 1 94 ? -13.978 3.980 -16.208 1.00 63.53 94 CYS A N 1
ATOM 742 C CA . CYS A 1 94 ? -13.406 2.712 -15.751 1.00 63.53 94 CYS A CA 1
ATOM 743 C C . CYS A 1 94 ? -14.357 1.561 -16.103 1.00 63.53 94 CYS A C 1
ATOM 745 O O . CYS A 1 94 ? -15.570 1.745 -15.970 1.00 63.53 94 CYS A O 1
ATOM 747 N N . PRO A 1 95 ? -13.865 0.367 -16.469 1.00 61.31 95 PRO A N 1
ATOM 748 C CA . PRO A 1 95 ? -14.673 -0.836 -16.339 1.00 61.31 95 PRO A CA 1
ATOM 749 C C . PRO A 1 95 ? -15.056 -1.032 -14.861 1.00 61.31 95 PRO A C 1
ATOM 751 O O . PRO A 1 95 ? -14.213 -1.321 -14.009 1.00 61.31 95 PRO A O 1
ATOM 754 N N . GLU A 1 96 ? -16.335 -0.829 -14.543 1.00 62.19 96 GLU A N 1
ATOM 755 C CA . GLU A 1 96 ? -16.883 -1.208 -13.242 1.00 62.19 96 GLU A CA 1
ATOM 756 C C . GLU A 1 96 ? -16.804 -2.739 -13.064 1.00 62.19 96 GLU A C 1
ATOM 758 O O . GLU A 1 96 ? -17.007 -3.461 -14.045 1.00 62.19 96 GLU A O 1
ATOM 763 N N . PRO A 1 97 ? -16.556 -3.271 -11.848 1.00 62.81 97 PRO A N 1
ATOM 764 C CA . PRO A 1 97 ? -16.291 -2.598 -10.575 1.00 62.81 97 PRO A CA 1
ATOM 765 C C . PRO A 1 97 ? -14.842 -2.832 -10.089 1.00 62.81 97 PRO A C 1
ATOM 767 O O . PRO A 1 97 ? -14.626 -3.415 -9.027 1.00 62.81 97 PRO A O 1
ATOM 770 N N . LEU A 1 98 ? -13.829 -2.397 -10.845 1.00 82.00 98 LEU A N 1
ATOM 771 C CA . LEU A 1 98 ? -12.427 -2.619 -10.461 1.00 82.00 98 LEU A CA 1
ATOM 772 C C . LEU A 1 98 ? -11.798 -1.430 -9.723 1.00 82.00 98 LEU A C 1
ATOM 774 O O . LEU A 1 98 ? -12.154 -0.270 -9.935 1.00 82.00 98 LEU A O 1
ATOM 778 N N . MET A 1 99 ? -10.853 -1.744 -8.832 1.00 88.69 99 MET A N 1
ATOM 779 C CA . MET A 1 99 ? -10.075 -0.761 -8.079 1.00 88.69 99 MET A CA 1
ATOM 780 C C . MET A 1 99 ? -9.049 -0.075 -8.977 1.00 88.69 99 MET A C 1
ATOM 782 O O . MET A 1 99 ? -8.670 -0.588 -10.032 1.00 88.69 99 MET A O 1
ATOM 786 N N . VAL A 1 100 ? -8.558 1.079 -8.537 1.00 90.81 100 VAL A N 1
ATOM 787 C CA . VAL A 1 100 ? -7.545 1.829 -9.273 1.00 90.81 100 VAL A CA 1
ATOM 788 C C . VAL A 1 100 ? -6.432 2.329 -8.362 1.00 90.81 100 VAL A C 1
ATOM 790 O O . VAL A 1 100 ? -6.683 2.672 -7.211 1.00 90.81 100 VAL A O 1
ATOM 793 N N . VAL A 1 101 ? -5.215 2.412 -8.891 1.00 92.19 101 VAL A N 1
ATOM 794 C CA . VAL A 1 101 ? -4.123 3.227 -8.331 1.00 92.19 101 VAL A CA 1
ATOM 795 C C . VAL A 1 101 ? -3.956 4.482 -9.171 1.00 92.19 101 VAL A C 1
ATOM 797 O O . VAL A 1 101 ? -4.270 4.461 -10.362 1.00 92.19 101 VAL A O 1
ATOM 800 N N . TYR A 1 102 ? -3.520 5.576 -8.555 1.00 92.50 102 TYR A N 1
ATOM 801 C CA . TYR A 1 102 ? -3.449 6.879 -9.214 1.00 92.50 102 TYR A CA 1
ATOM 802 C C . TYR A 1 102 ? -2.191 7.653 -8.811 1.00 92.50 102 TYR A C 1
ATOM 804 O O . TYR A 1 102 ? -1.665 7.468 -7.712 1.00 92.50 102 TYR A O 1
ATOM 812 N N . ASP A 1 103 ? -1.740 8.538 -9.698 1.00 91.56 103 ASP A N 1
ATOM 813 C CA . ASP A 1 103 ? -0.566 9.382 -9.470 1.00 91.56 103 ASP A CA 1
ATOM 814 C C . ASP A 1 103 ? -0.903 10.540 -8.525 1.00 91.56 103 ASP A C 1
ATOM 816 O O . ASP A 1 103 ? -0.215 10.759 -7.529 1.00 91.56 103 ASP A O 1
ATOM 820 N N . ASP A 1 104 ? -1.979 11.273 -8.832 1.00 90.56 104 ASP A N 1
ATOM 821 C CA . ASP A 1 104 ? -2.391 12.461 -8.082 1.00 90.56 104 ASP A CA 1
ATOM 822 C C . ASP A 1 104 ? -3.903 12.731 -8.195 1.00 90.56 104 ASP A C 1
ATOM 824 O O . ASP A 1 104 ? -4.603 12.162 -9.044 1.00 90.56 104 ASP A O 1
ATOM 828 N N . THR A 1 105 ? -4.408 13.624 -7.343 1.00 90.19 105 THR A N 1
ATOM 829 C CA . THR A 1 105 ? -5.777 14.141 -7.381 1.00 90.19 105 THR A CA 1
ATOM 830 C C . THR A 1 105 ? -5.792 15.629 -7.693 1.00 90.19 105 THR A C 1
ATOM 832 O O . THR A 1 105 ? -5.035 16.390 -7.099 1.00 90.19 105 THR A O 1
ATOM 835 N N . ILE A 1 106 ? -6.705 16.066 -8.554 1.00 90.56 106 ILE A N 1
ATOM 836 C CA . ILE A 1 106 ? -6.921 17.489 -8.834 1.00 90.56 106 ILE A CA 1
ATOM 837 C C . ILE A 1 106 ? -8.348 17.893 -8.474 1.00 90.56 106 ILE A C 1
ATOM 839 O O . ILE A 1 106 ? -9.270 17.088 -8.577 1.00 90.56 106 ILE A O 1
ATOM 843 N N . GLU A 1 107 ? -8.540 19.141 -8.064 1.00 90.06 107 GLU A N 1
ATOM 844 C CA . GLU A 1 107 ? -9.865 19.714 -7.828 1.00 90.06 107 GLU A CA 1
ATOM 845 C C . GLU A 1 107 ? -10.180 20.714 -8.938 1.00 90.06 107 GLU A C 1
ATOM 847 O O . GLU A 1 107 ? -9.431 21.662 -9.166 1.00 90.06 107 GLU A O 1
ATOM 852 N N . GLN A 1 108 ? -11.290 20.492 -9.636 1.00 86.50 108 GLN A N 1
ATOM 853 C CA . GLN A 1 108 ? -11.787 21.387 -10.672 1.00 86.50 108 GLN A CA 1
ATOM 854 C C . GLN A 1 108 ? -13.295 21.545 -10.488 1.00 86.50 108 GLN A C 1
ATOM 856 O O . GLN A 1 108 ? -14.016 20.554 -10.383 1.00 86.50 108 GLN A O 1
ATOM 861 N N . ASP A 1 109 ? -13.764 22.790 -10.398 1.00 85.25 109 ASP A N 1
ATOM 862 C CA . ASP A 1 109 ? -15.181 23.122 -10.200 1.00 85.25 109 ASP A CA 1
ATOM 863 C C . ASP A 1 109 ? -15.819 22.412 -8.984 1.00 85.25 109 ASP A C 1
ATOM 865 O O . ASP A 1 109 ? -16.940 21.911 -9.052 1.00 85.25 109 ASP A O 1
ATOM 869 N N . ASN A 1 110 ? -15.090 22.345 -7.858 1.00 83.69 110 ASN A N 1
ATOM 870 C CA . ASN A 1 110 ? -15.463 21.614 -6.632 1.00 83.69 110 ASN A CA 1
ATOM 871 C C . ASN A 1 110 ? -15.662 20.096 -6.808 1.00 83.69 110 ASN A C 1
ATOM 873 O O . ASN A 1 110 ? -16.243 19.440 -5.942 1.00 83.69 110 ASN A O 1
ATOM 877 N N . VAL A 1 111 ? -15.169 19.518 -7.903 1.00 86.44 111 VAL A N 1
ATOM 878 C CA . VAL A 1 111 ? -15.155 18.074 -8.139 1.00 86.44 111 VAL A CA 1
ATOM 879 C C . VAL A 1 111 ? -13.714 17.577 -8.096 1.00 86.44 111 VAL A C 1
ATOM 881 O O . VAL A 1 111 ? -12.825 18.148 -8.727 1.00 86.44 111 VAL A O 1
ATOM 884 N N . GLY A 1 112 ? -13.481 16.505 -7.338 1.00 89.31 112 GLY A N 1
ATOM 885 C CA . GLY A 1 112 ? -12.186 15.835 -7.292 1.00 89.31 112 GLY A CA 1
ATOM 886 C C . GLY A 1 112 ? -12.028 14.847 -8.446 1.00 89.31 112 GLY A C 1
ATOM 887 O O . GLY A 1 112 ? -12.915 14.024 -8.689 1.00 89.31 112 GLY A O 1
ATOM 888 N N . TYR A 1 113 ? -10.885 14.894 -9.123 1.00 90.88 113 TYR A N 1
ATOM 889 C CA . TYR A 1 113 ? -10.532 13.998 -10.217 1.00 90.88 113 TYR A CA 1
ATOM 890 C C . TYR A 1 113 ? -9.251 13.227 -9.915 1.00 90.88 113 TYR A C 1
ATOM 892 O O . TYR A 1 113 ? -8.281 13.789 -9.412 1.00 90.88 113 TYR A O 1
ATOM 900 N N . LEU A 1 114 ? -9.243 11.943 -10.262 1.00 91.56 114 LEU A N 1
ATOM 901 C CA . LEU A 1 114 ? -8.080 11.063 -10.228 1.00 91.56 114 LEU A CA 1
ATOM 902 C C . LEU A 1 114 ? -7.324 11.155 -11.558 1.00 91.56 114 LEU A C 1
ATOM 904 O O . LEU A 1 114 ? -7.930 10.991 -12.623 1.00 91.56 114 LEU A O 1
ATOM 908 N N . ARG A 1 115 ? -6.006 11.370 -11.496 1.00 91.12 115 ARG A N 1
ATOM 909 C CA . ARG A 1 115 ? -5.108 11.440 -12.657 1.00 91.12 115 ARG A CA 1
ATOM 910 C C . ARG A 1 115 ? -4.079 10.308 -12.626 1.00 91.12 115 ARG A C 1
ATOM 912 O O . ARG A 1 115 ? -3.682 9.858 -11.556 1.00 91.12 115 ARG A O 1
ATOM 919 N N . GLY A 1 116 ? -3.635 9.865 -13.806 1.00 88.69 116 GLY A N 1
ATOM 920 C CA . GLY A 1 116 ? -2.604 8.824 -13.917 1.00 88.69 116 GLY A CA 1
ATOM 921 C C . GLY A 1 116 ? -3.113 7.470 -13.434 1.00 88.69 116 GLY A C 1
ATOM 922 O O . GLY A 1 116 ? -2.482 6.794 -12.632 1.00 88.69 116 GLY A O 1
ATOM 923 N N . VAL A 1 117 ? -4.328 7.115 -13.848 1.00 90.81 117 VAL A N 1
ATOM 924 C CA . VAL A 1 117 ? -5.073 6.018 -13.236 1.00 90.81 117 VAL A CA 1
ATOM 925 C C . VAL A 1 117 ? -4.740 4.692 -13.907 1.00 90.81 117 VAL A C 1
ATOM 927 O O . VAL A 1 117 ? -4.829 4.559 -15.125 1.00 90.81 117 VAL A O 1
ATOM 930 N N . THR A 1 118 ? -4.411 3.686 -13.100 1.00 90.62 118 THR A N 1
ATOM 931 C CA . THR A 1 118 ? -4.214 2.304 -13.545 1.00 90.62 118 THR A CA 1
ATOM 932 C C . THR A 1 118 ? -5.198 1.385 -12.835 1.00 90.62 118 THR A C 1
ATOM 934 O O . THR A 1 118 ? -5.233 1.328 -11.607 1.00 90.62 118 THR A O 1
ATOM 937 N N . VAL A 1 119 ? -5.986 0.640 -13.613 1.00 90.56 119 VAL A N 1
ATOM 938 C CA . VAL A 1 119 ? -6.933 -0.350 -13.081 1.00 90.56 119 VAL A CA 1
ATOM 939 C C . VAL A 1 119 ? -6.182 -1.562 -12.546 1.00 90.56 119 VAL A C 1
ATOM 941 O O . VAL A 1 119 ? -5.337 -2.133 -13.241 1.00 90.56 119 VAL A O 1
ATOM 944 N N . ILE A 1 120 ? -6.526 -1.968 -11.331 1.00 90.19 120 ILE A N 1
ATOM 945 C CA . ILE A 1 120 ? -5.911 -3.074 -10.606 1.00 90.19 120 ILE A CA 1
ATOM 946 C C . ILE A 1 120 ? -6.975 -3.996 -10.013 1.00 90.19 120 ILE A C 1
ATOM 948 O O . ILE A 1 120 ? -8.115 -3.604 -9.760 1.00 90.19 120 ILE A O 1
ATOM 952 N N . THR A 1 121 ? -6.583 -5.242 -9.774 1.00 88.56 121 THR A N 1
ATOM 953 C CA . THR A 1 121 ? -7.439 -6.208 -9.086 1.00 88.56 121 THR A CA 1
ATOM 954 C C . THR A 1 121 ? -7.305 -6.037 -7.569 1.00 88.56 121 THR A C 1
ATOM 956 O O . THR A 1 121 ? -6.252 -5.588 -7.094 1.00 88.56 121 THR A O 1
ATOM 959 N N . PRO A 1 122 ? -8.321 -6.423 -6.780 1.00 85.00 122 PRO A N 1
ATOM 960 C CA . PRO A 1 122 ? -8.201 -6.468 -5.326 1.00 85.00 122 PRO A CA 1
ATOM 961 C C . PRO A 1 122 ? -7.021 -7.331 -4.855 1.00 85.00 122 PRO A C 1
ATOM 963 O O . PRO A 1 122 ? -6.330 -6.968 -3.897 1.00 85.00 122 PRO A O 1
ATOM 966 N N . MET A 1 123 ? -6.733 -8.435 -5.555 1.00 86.88 123 MET A N 1
ATOM 967 C CA . MET A 1 123 ? -5.604 -9.311 -5.241 1.00 86.88 123 MET A CA 1
ATOM 968 C C . MET A 1 123 ? -4.262 -8.589 -5.406 1.00 86.88 123 MET A C 1
ATOM 970 O O . MET A 1 123 ? -3.410 -8.672 -4.521 1.00 86.88 123 MET A O 1
ATOM 974 N N . THR A 1 124 ? -4.091 -7.819 -6.490 1.00 89.44 124 THR A N 1
ATOM 975 C CA . THR A 1 124 ? -2.881 -7.019 -6.736 1.00 89.44 124 THR A CA 1
ATOM 976 C C . THR A 1 124 ? -2.578 -6.113 -5.549 1.00 89.44 124 THR A C 1
ATOM 978 O O . THR A 1 124 ? -1.476 -6.142 -5.005 1.00 89.44 124 THR A O 1
ATOM 981 N N . ILE A 1 125 ? -3.567 -5.346 -5.090 1.00 86.38 125 ILE A N 1
ATOM 982 C CA . ILE A 1 125 ? -3.360 -4.447 -3.957 1.00 86.38 125 ILE A CA 1
ATOM 983 C C . ILE A 1 125 ? -3.217 -5.221 -2.644 1.00 86.38 125 ILE A C 1
ATOM 985 O O . ILE A 1 125 ? -2.422 -4.835 -1.794 1.00 86.38 125 ILE A O 1
ATOM 989 N N . SER A 1 126 ? -3.896 -6.351 -2.468 1.00 84.19 126 SER A N 1
ATOM 990 C CA . SER A 1 126 ? -3.807 -7.138 -1.230 1.00 84.19 126 SER A CA 1
ATOM 991 C C . SER A 1 126 ? -2.447 -7.795 -1.030 1.00 84.19 126 SER A C 1
ATOM 993 O O . SER A 1 126 ? -1.949 -7.836 0.094 1.00 84.19 126 SER A O 1
ATOM 995 N N . LEU A 1 127 ? -1.822 -8.261 -2.111 1.00 86.75 127 LEU A N 1
ATOM 996 C CA . LEU A 1 127 ? -0.480 -8.835 -2.075 1.00 86.75 127 LEU A CA 1
ATOM 997 C C . LEU A 1 127 ? 0.609 -7.772 -1.875 1.00 86.75 127 LEU A C 1
ATOM 999 O O . LEU A 1 127 ? 1.634 -8.065 -1.263 1.00 86.75 127 LEU A O 1
ATOM 1003 N N . LEU A 1 128 ? 0.400 -6.546 -2.370 1.00 84.56 128 LEU A N 1
ATOM 1004 C CA . LEU A 1 128 ? 1.467 -5.541 -2.478 1.00 84.56 128 LEU A CA 1
ATOM 1005 C C . LEU A 1 128 ? 1.371 -4.405 -1.457 1.00 84.56 128 LEU A C 1
ATOM 1007 O O . LEU A 1 128 ? 2.388 -3.822 -1.089 1.00 84.56 128 LEU A O 1
ATOM 101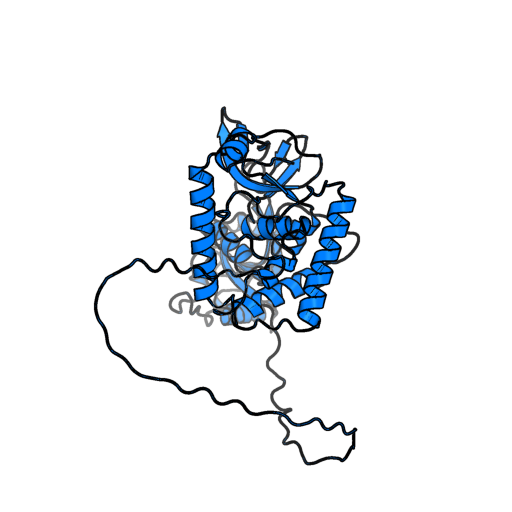1 N N . SER A 1 129 ? 0.177 -4.100 -0.950 1.00 72.00 129 SER A N 1
ATOM 1012 C CA . SER A 1 129 ? -0.065 -2.906 -0.127 1.00 72.00 129 SER A CA 1
ATOM 1013 C C . SER A 1 129 ? 0.313 -3.041 1.351 1.00 72.00 129 SER A C 1
ATOM 1015 O O . SER A 1 129 ? -0.108 -2.216 2.154 1.00 72.00 129 SER A O 1
ATOM 1017 N N . LYS A 1 130 ? 1.088 -4.058 1.757 1.00 65.88 130 LYS A N 1
ATOM 1018 C CA . LYS A 1 130 ? 1.550 -4.258 3.153 1.00 65.88 130 LYS A CA 1
ATOM 1019 C C . LYS A 1 130 ? 0.447 -4.069 4.224 1.00 65.88 130 LYS A C 1
ATOM 1021 O O . LYS A 1 130 ? 0.712 -3.561 5.307 1.00 65.88 130 LYS A O 1
ATOM 1026 N N . GLY A 1 131 ? -0.797 -4.462 3.929 1.00 58.91 131 GLY A N 1
ATOM 1027 C CA . GLY A 1 131 ? -1.923 -4.379 4.871 1.00 58.91 131 GLY A CA 1
ATOM 1028 C C . GLY A 1 131 ? -2.735 -3.075 4.851 1.00 58.91 131 GLY A C 1
ATOM 1029 O O . GLY A 1 131 ? -3.678 -2.953 5.631 1.00 58.91 131 GLY A O 1
ATOM 1030 N N . VAL A 1 132 ? -2.451 -2.131 3.945 1.00 53.66 132 VAL A N 1
ATOM 1031 C CA . VAL A 1 132 ? -3.182 -0.849 3.848 1.00 53.66 132 VAL A CA 1
ATOM 1032 C C . VAL A 1 132 ? -4.683 -1.049 3.584 1.00 53.66 132 VAL A C 1
ATOM 1034 O O . VAL A 1 132 ? -5.501 -0.312 4.136 1.00 53.66 132 VAL A O 1
ATOM 1037 N N . LEU A 1 133 ? -5.073 -2.076 2.818 1.00 58.69 133 LEU A N 1
ATOM 1038 C CA . LEU A 1 133 ? -6.486 -2.366 2.532 1.00 58.69 133 LEU A CA 1
ATOM 1039 C C . LEU A 1 133 ? -7.332 -2.626 3.771 1.00 58.69 133 LEU A C 1
ATOM 1041 O O . LEU A 1 133 ? -8.449 -2.127 3.829 1.00 58.69 133 LEU A O 1
ATOM 1045 N N . GLY A 1 134 ? -6.815 -3.356 4.766 1.00 52.34 134 GLY A N 1
ATOM 1046 C CA . GLY A 1 134 ? -7.610 -3.800 5.919 1.00 52.34 134 GLY A CA 1
ATOM 1047 C C . GLY A 1 134 ? -8.214 -2.656 6.741 1.00 52.34 134 GLY A C 1
ATOM 1048 O O . GLY A 1 134 ? -9.157 -2.879 7.495 1.00 52.34 134 GLY A O 1
ATOM 1049 N N . SER A 1 135 ? -7.704 -1.434 6.558 1.00 54.00 135 SER A N 1
ATOM 1050 C CA . SER A 1 135 ? -8.192 -0.214 7.207 1.00 54.00 135 SER A CA 1
ATOM 1051 C C . SER A 1 135 ? -9.395 0.422 6.495 1.00 54.00 135 SER A C 1
ATOM 1053 O O . SER A 1 135 ? -10.156 1.146 7.129 1.00 54.00 135 SER A O 1
ATOM 1055 N N . TYR A 1 136 ? -9.565 0.180 5.189 1.00 55.28 136 TYR A N 1
ATOM 1056 C CA . TYR A 1 136 ? -10.519 0.910 4.340 1.00 55.28 136 TYR A CA 1
ATOM 1057 C C . TYR A 1 136 ? -11.480 0.001 3.568 1.00 55.28 136 TYR A C 1
ATOM 1059 O O . TYR A 1 136 ? -12.615 0.394 3.316 1.00 55.28 136 TYR A O 1
ATOM 1067 N N . ILE A 1 137 ? -11.043 -1.203 3.188 1.00 61.72 137 ILE A N 1
ATOM 1068 C CA . ILE A 1 137 ? -11.806 -2.148 2.371 1.00 61.72 137 ILE A CA 1
ATOM 1069 C C . ILE A 1 137 ? -11.542 -3.565 2.878 1.00 61.72 137 ILE A C 1
ATOM 1071 O O . ILE A 1 137 ? -10.408 -4.047 2.874 1.00 61.72 137 ILE A O 1
ATOM 1075 N N . GLN A 1 138 ? -12.605 -4.261 3.271 1.00 63.12 138 GLN A N 1
ATOM 1076 C CA . GLN A 1 138 ? -12.552 -5.702 3.483 1.00 63.12 138 GLN A CA 1
ATOM 1077 C C . GLN A 1 138 ? -12.881 -6.394 2.166 1.00 63.12 138 GLN A C 1
ATOM 1079 O O . GLN A 1 138 ? -13.995 -6.284 1.662 1.00 63.12 138 GLN A O 1
ATOM 1084 N N . VAL A 1 139 ? -11.892 -7.082 1.605 1.00 63.50 139 VAL A N 1
ATOM 1085 C CA . VAL A 1 139 ? -12.091 -7.963 0.456 1.00 63.50 139 VAL A CA 1
ATOM 1086 C C . VAL A 1 139 ? -12.092 -9.388 0.986 1.00 63.50 139 VAL A C 1
ATOM 1088 O O . VAL A 1 139 ? -11.108 -9.831 1.585 1.00 63.50 139 VAL A O 1
ATOM 1091 N N . GLU A 1 140 ? -13.211 -10.084 0.817 1.00 62.22 140 GLU A N 1
ATOM 1092 C CA . GLU A 1 140 ? -13.310 -11.497 1.157 1.00 62.22 140 GLU A CA 1
ATOM 1093 C C . GLU A 1 140 ? -12.783 -12.338 0.000 1.00 62.22 140 GLU A C 1
ATOM 1095 O O . GLU A 1 140 ? -13.240 -12.232 -1.137 1.00 62.22 140 GLU A O 1
ATOM 1100 N N . TYR A 1 141 ? -11.821 -13.195 0.316 1.00 67.00 141 TYR A N 1
ATOM 1101 C CA . TYR A 1 141 ? -11.290 -14.184 -0.606 1.00 67.00 141 TYR A CA 1
ATOM 1102 C C . TYR A 1 141 ? -11.687 -15.565 -0.097 1.00 67.00 141 TYR A C 1
ATOM 1104 O O . TYR A 1 141 ? -11.612 -15.831 1.103 1.00 67.00 141 TYR A O 1
ATOM 1112 N N . GLY A 1 142 ? -12.047 -16.475 -1.004 1.00 60.50 142 GLY A N 1
ATOM 1113 C CA . GLY A 1 142 ? -12.339 -17.874 -0.658 1.00 60.50 142 GLY A CA 1
ATOM 1114 C C . GLY A 1 142 ? -11.113 -18.680 -0.202 1.00 60.50 142 GLY A C 1
ATOM 1115 O O . GLY A 1 142 ? -11.221 -19.875 0.058 1.00 60.50 142 GLY A O 1
ATOM 1116 N N . TYR A 1 143 ? -9.939 -18.052 -0.138 1.00 68.12 143 TYR A N 1
ATOM 1117 C CA . TYR A 1 143 ? -8.657 -18.669 0.178 1.00 68.12 143 TYR A CA 1
ATOM 1118 C C . TYR A 1 143 ? -7.723 -17.658 0.864 1.00 68.12 143 TYR A C 1
ATOM 1120 O O . TYR A 1 143 ? -7.826 -16.447 0.671 1.00 68.12 143 TYR A O 1
ATOM 1128 N N . SER A 1 144 ? -6.795 -18.156 1.686 1.00 71.50 144 SER A N 1
ATOM 1129 C CA . SER A 1 144 ? -5.801 -17.324 2.375 1.00 71.50 144 SER A CA 1
ATOM 1130 C C . SER A 1 144 ? -4.536 -17.184 1.528 1.00 71.50 144 SER A C 1
ATOM 1132 O O . SER A 1 144 ? -3.858 -18.171 1.267 1.00 71.50 144 SER A O 1
ATOM 1134 N N . PHE A 1 145 ? -4.173 -15.955 1.159 1.00 76.38 145 PHE A N 1
ATOM 1135 C CA . PHE A 1 145 ? -2.914 -15.620 0.468 1.00 76.38 145 PHE A CA 1
ATOM 1136 C C . PHE A 1 145 ? -1.896 -14.928 1.398 1.00 76.38 145 PHE A C 1
ATOM 1138 O O . PHE A 1 145 ? -0.856 -14.443 0.952 1.00 76.38 145 PHE A O 1
ATOM 1145 N N . LYS A 1 146 ? -2.175 -14.879 2.711 1.00 77.56 146 LYS A N 1
ATOM 1146 C CA . LYS A 1 146 ? -1.337 -14.187 3.711 1.00 77.56 146 LYS A CA 1
ATOM 1147 C C . LYS A 1 146 ? 0.090 -14.723 3.762 1.00 77.56 146 LYS A C 1
ATOM 1149 O O . LYS A 1 146 ? 1.027 -13.956 3.967 1.00 77.56 146 LYS A O 1
ATOM 1154 N N . ASP A 1 147 ? 0.253 -16.029 3.578 1.00 82.94 147 ASP A N 1
ATOM 1155 C CA . ASP A 1 147 ? 1.570 -16.657 3.599 1.00 82.94 147 ASP A CA 1
ATOM 1156 C C . ASP A 1 147 ? 2.389 -16.263 2.368 1.00 82.94 147 ASP A C 1
ATOM 1158 O O . ASP A 1 147 ? 3.558 -15.920 2.517 1.00 82.94 147 ASP A O 1
ATOM 1162 N N . LEU A 1 148 ? 1.767 -16.186 1.186 1.00 86.06 148 LEU A N 1
ATOM 1163 C CA . LEU A 1 148 ? 2.422 -15.681 -0.021 1.00 86.06 148 LEU A CA 1
ATOM 1164 C C . LEU A 1 148 ? 2.826 -14.210 0.131 1.00 86.06 148 LEU A C 1
ATOM 1166 O O . LEU A 1 148 ? 3.969 -13.862 -0.151 1.00 86.06 148 LEU A O 1
ATOM 1170 N N . ALA A 1 149 ? 1.937 -13.357 0.649 1.00 84.88 149 ALA A N 1
ATOM 1171 C CA . ALA A 1 149 ? 2.262 -11.955 0.925 1.00 84.88 149 ALA A CA 1
ATOM 1172 C C . ALA A 1 149 ? 3.459 -11.822 1.888 1.00 84.88 149 ALA A C 1
ATOM 1174 O O . ALA A 1 149 ? 4.353 -11.003 1.668 1.00 84.88 149 ALA A O 1
ATOM 1175 N N . ARG A 1 150 ? 3.526 -12.674 2.924 1.00 84.56 150 ARG A N 1
ATOM 1176 C CA . ARG A 1 150 ? 4.662 -12.726 3.857 1.00 84.56 150 ARG A CA 1
ATOM 1177 C C . ARG A 1 150 ? 5.948 -13.187 3.170 1.00 84.56 150 ARG A C 1
ATOM 1179 O O . ARG A 1 150 ? 7.003 -12.609 3.407 1.00 84.56 150 ARG A O 1
ATOM 1186 N N . LEU A 1 151 ? 5.873 -14.203 2.313 1.00 89.12 151 LEU A N 1
ATOM 1187 C CA . LEU A 1 151 ? 7.022 -14.698 1.550 1.00 89.12 151 LEU A CA 1
ATOM 1188 C C . LEU A 1 151 ? 7.573 -13.630 0.596 1.00 89.12 151 LEU A C 1
ATOM 1190 O O . LEU A 1 151 ? 8.784 -13.419 0.561 1.00 89.12 151 LEU A O 1
ATOM 1194 N N . ILE A 1 152 ? 6.700 -12.899 -0.102 1.00 88.75 152 ILE A N 1
ATOM 1195 C CA . ILE A 1 152 ? 7.084 -11.768 -0.961 1.00 88.75 152 ILE A CA 1
ATOM 1196 C C . ILE A 1 152 ? 7.740 -10.660 -0.130 1.00 88.75 152 ILE A C 1
ATOM 1198 O O . ILE A 1 152 ? 8.773 -10.119 -0.523 1.00 88.75 152 ILE A O 1
ATOM 1202 N N . HIS A 1 153 ? 7.184 -10.344 1.044 1.00 86.56 153 HIS A N 1
ATOM 1203 C CA . HIS A 1 153 ? 7.775 -9.357 1.946 1.00 86.56 153 HIS A CA 1
ATOM 1204 C C . HIS A 1 153 ? 9.176 -9.769 2.413 1.00 86.56 153 HIS A C 1
ATOM 1206 O O . HIS A 1 153 ? 10.105 -8.965 2.369 1.00 86.56 153 HIS A O 1
ATOM 1212 N N . ASN A 1 154 ? 9.352 -11.032 2.800 1.00 86.88 154 ASN A N 1
ATOM 1213 C CA . ASN A 1 154 ? 10.649 -11.565 3.206 1.00 86.88 154 ASN A CA 1
ATOM 1214 C C . ASN A 1 154 ? 11.669 -11.508 2.064 1.00 86.88 154 ASN A C 1
ATOM 1216 O O . ASN A 1 154 ? 12.829 -11.166 2.296 1.00 86.88 154 ASN A O 1
ATOM 1220 N N . LEU A 1 155 ? 11.238 -11.794 0.831 1.00 87.75 155 LEU A N 1
ATOM 1221 C CA . LEU A 1 155 ? 12.084 -11.675 -0.351 1.00 87.75 155 LEU A CA 1
ATOM 1222 C C . LEU A 1 155 ? 12.518 -10.220 -0.578 1.00 87.75 155 LEU A C 1
ATOM 1224 O O . LEU A 1 155 ? 13.701 -9.961 -0.778 1.00 87.75 155 LEU A O 1
ATOM 1228 N N . TYR A 1 156 ? 11.595 -9.263 -0.461 1.00 87.19 156 TYR A N 1
ATOM 1229 C CA . TYR A 1 156 ? 11.916 -7.834 -0.511 1.00 87.19 156 TYR A CA 1
ATOM 1230 C C . TYR A 1 156 ? 12.951 -7.441 0.556 1.00 87.19 156 TYR A C 1
ATOM 1232 O O . TYR A 1 156 ? 13.955 -6.813 0.227 1.00 87.19 156 TYR A O 1
ATOM 1240 N N . GLN A 1 157 ? 12.752 -7.848 1.815 1.00 86.38 157 GLN A N 1
ATOM 1241 C CA . GLN A 1 157 ? 13.689 -7.550 2.907 1.00 86.38 157 GLN A CA 1
ATOM 1242 C C . GLN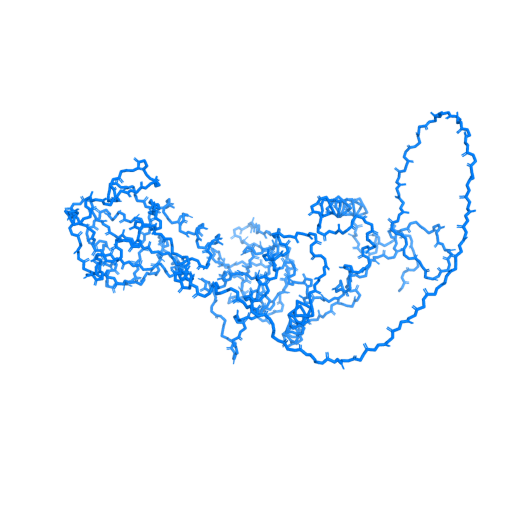 A 1 157 ? 15.078 -8.132 2.631 1.00 86.38 157 GLN A C 1
ATOM 1244 O O . GLN A 1 157 ? 16.082 -7.444 2.800 1.00 86.38 157 GLN A O 1
ATOM 1249 N N . LYS A 1 158 ? 15.142 -9.376 2.141 1.00 85.69 158 LYS A N 1
ATOM 1250 C CA . LYS A 1 158 ? 16.393 -10.034 1.744 1.00 85.69 158 LYS A CA 1
ATOM 1251 C C . LYS A 1 158 ? 17.147 -9.225 0.682 1.00 85.69 158 LYS A C 1
ATOM 1253 O O . LYS A 1 158 ? 18.354 -9.045 0.816 1.00 85.69 158 LYS A O 1
ATOM 1258 N N . ILE A 1 159 ? 16.445 -8.713 -0.333 1.00 84.94 159 ILE A N 1
ATOM 1259 C CA . ILE A 1 159 ? 17.046 -7.907 -1.408 1.00 84.94 159 ILE A CA 1
ATOM 1260 C C . ILE A 1 159 ? 17.524 -6.550 -0.872 1.00 84.94 159 ILE A C 1
ATOM 1262 O O . ILE A 1 159 ? 18.628 -6.126 -1.191 1.00 84.94 159 ILE A O 1
ATOM 1266 N N . VAL A 1 160 ? 16.731 -5.871 -0.038 1.00 85.25 160 VAL A N 1
ATOM 1267 C CA . VAL A 1 160 ? 17.102 -4.553 0.513 1.00 85.25 160 VAL A CA 1
ATOM 1268 C C . VAL A 1 160 ? 18.305 -4.645 1.453 1.00 85.25 160 VAL A C 1
ATOM 1270 O O . VAL A 1 160 ? 19.168 -3.772 1.428 1.00 85.25 160 VAL A O 1
ATOM 1273 N N . ILE A 1 161 ? 18.384 -5.700 2.268 1.00 85.81 161 ILE A N 1
ATOM 1274 C CA . ILE A 1 161 ? 19.503 -5.926 3.196 1.00 85.81 161 ILE A CA 1
ATOM 1275 C C . ILE A 1 161 ? 20.782 -6.317 2.442 1.00 85.81 161 ILE A C 1
ATOM 1277 O O . ILE A 1 161 ? 21.888 -6.044 2.906 1.00 85.81 161 ILE A O 1
ATOM 1281 N N . SER A 1 16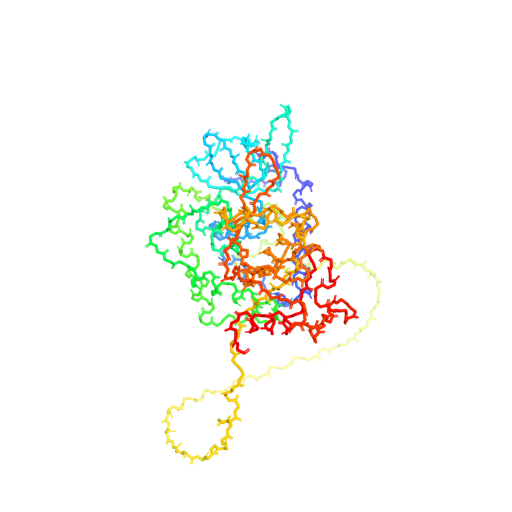2 ? 20.664 -6.986 1.295 1.00 82.12 162 SER A N 1
ATOM 1282 C CA . SER A 1 162 ? 21.814 -7.450 0.514 1.00 82.12 162 SER A CA 1
ATOM 1283 C C . SER A 1 162 ? 21.553 -7.317 -0.992 1.00 82.12 162 SER A C 1
ATOM 1285 O O . SER A 1 162 ? 21.266 -8.320 -1.653 1.00 82.12 162 SER A O 1
ATOM 1287 N N . PRO A 1 163 ? 21.703 -6.099 -1.555 1.00 76.50 163 PRO A N 1
ATOM 1288 C CA . PRO A 1 163 ? 21.383 -5.800 -2.957 1.00 76.50 163 PRO A CA 1
ATOM 1289 C C . PRO A 1 163 ? 22.201 -6.623 -3.959 1.00 76.50 163 PRO A C 1
ATOM 1291 O O . PRO A 1 163 ? 21.698 -6.987 -5.020 1.00 76.50 163 PRO A O 1
ATOM 1294 N N . GLN A 1 164 ? 23.427 -6.999 -3.574 1.00 67.00 164 GLN A N 1
ATOM 1295 C CA . GLN A 1 164 ? 24.344 -7.824 -4.370 1.00 67.00 164 GLN A CA 1
ATOM 1296 C C . GLN A 1 164 ? 23.885 -9.288 -4.536 1.00 67.00 164 GLN A C 1
ATOM 1298 O O . GLN A 1 164 ? 24.489 -10.060 -5.289 1.00 67.00 164 GLN A O 1
ATOM 1303 N N . CYS A 1 165 ? 22.840 -9.723 -3.819 1.00 57.75 165 CYS A N 1
ATOM 1304 C CA . CYS A 1 165 ? 22.326 -11.088 -3.886 1.00 57.75 165 CYS A CA 1
ATOM 1305 C C . CYS A 1 165 ? 21.456 -11.278 -5.141 1.00 57.75 165 CYS A C 1
ATOM 1307 O O . CYS A 1 165 ? 20.232 -11.339 -5.080 1.00 57.75 165 CYS A O 1
ATOM 1309 N N . HIS A 1 166 ? 22.099 -11.381 -6.304 1.00 61.50 166 HIS A N 1
ATOM 1310 C CA . HIS A 1 166 ? 21.418 -11.577 -7.592 1.00 61.50 166 HIS A CA 1
ATOM 1311 C C . HIS A 1 166 ? 21.015 -13.028 -7.872 1.00 61.50 166 HIS A C 1
ATOM 1313 O O . HIS A 1 166 ? 20.368 -13.307 -8.880 1.00 61.50 166 HIS A O 1
ATOM 1319 N N . ASN A 1 167 ? 21.415 -13.956 -7.003 1.00 66.19 167 ASN A N 1
ATOM 1320 C CA . ASN A 1 167 ? 21.121 -15.371 -7.158 1.00 66.19 167 ASN A CA 1
ATOM 1321 C C . ASN A 1 167 ? 19.885 -15.709 -6.332 1.00 66.19 167 ASN A C 1
ATOM 1323 O O . ASN A 1 167 ? 19.983 -16.145 -5.182 1.00 66.19 167 ASN A O 1
ATOM 1327 N N . PHE A 1 168 ? 18.719 -15.491 -6.936 1.00 77.06 168 PHE A N 1
ATOM 1328 C CA . PHE A 1 168 ? 17.473 -16.042 -6.426 1.00 77.06 168 PHE A CA 1
ATOM 1329 C C . PHE A 1 168 ? 17.621 -17.559 -6.290 1.00 77.06 168 PHE A C 1
ATOM 1331 O O . PHE A 1 168 ? 18.011 -18.250 -7.233 1.00 77.06 168 PHE A O 1
ATOM 1338 N N . SER A 1 169 ? 17.340 -18.076 -5.095 1.00 84.62 169 SER A N 1
ATOM 1339 C CA . SER A 1 169 ? 17.262 -19.519 -4.877 1.00 84.62 169 SER A CA 1
ATOM 1340 C C . SER A 1 169 ? 16.109 -20.117 -5.690 1.00 84.62 169 SER A C 1
ATOM 1342 O O . SER A 1 169 ? 15.235 -19.391 -6.164 1.00 84.62 169 SER A O 1
ATOM 1344 N N . SER A 1 170 ? 16.064 -21.446 -5.835 1.00 88.50 170 SER A N 1
ATOM 1345 C CA . SER A 1 170 ? 14.908 -22.111 -6.466 1.00 88.50 170 SER A CA 1
ATOM 1346 C C . SER A 1 170 ? 13.596 -21.673 -5.809 1.00 88.50 170 SER A C 1
ATOM 1348 O O . SER A 1 170 ? 12.663 -21.300 -6.503 1.00 88.50 170 SER A O 1
ATOM 1350 N N . ILE A 1 171 ? 13.585 -21.590 -4.475 1.00 88.00 171 ILE A N 1
ATOM 1351 C CA . ILE A 1 171 ? 12.418 -21.178 -3.688 1.00 88.00 171 ILE A CA 1
ATOM 1352 C C . ILE A 1 171 ? 12.032 -19.723 -3.979 1.00 88.00 171 ILE A C 1
ATOM 1354 O O . ILE A 1 171 ? 10.852 -19.420 -4.116 1.00 88.00 171 ILE A O 1
ATOM 1358 N N . ASP A 1 172 ? 13.010 -18.818 -4.094 1.00 89.31 172 ASP A N 1
ATOM 1359 C CA . ASP A 1 172 ? 12.729 -17.413 -4.414 1.00 89.31 172 ASP A CA 1
ATOM 1360 C C . ASP A 1 172 ? 12.071 -17.291 -5.801 1.00 89.31 172 ASP A C 1
ATOM 1362 O O . ASP A 1 172 ? 11.106 -16.547 -5.968 1.00 89.31 172 ASP A O 1
ATOM 1366 N N . ASN A 1 173 ? 12.552 -18.064 -6.780 1.00 89.06 173 ASN A N 1
ATOM 1367 C CA . ASN A 1 173 ? 11.953 -18.114 -8.114 1.00 89.06 173 ASN A CA 1
ATOM 1368 C C . ASN A 1 173 ? 10.552 -18.742 -8.091 1.00 89.06 173 ASN A C 1
ATOM 1370 O O . ASN A 1 173 ? 9.655 -18.226 -8.751 1.00 89.06 173 ASN A O 1
ATOM 1374 N N . ASP A 1 174 ? 10.331 -19.795 -7.301 1.00 91.75 174 ASP A N 1
ATOM 1375 C CA . ASP A 1 174 ? 9.013 -20.420 -7.140 1.00 91.75 174 ASP A CA 1
ATOM 1376 C C . ASP A 1 174 ? 7.993 -19.438 -6.538 1.00 91.75 174 ASP A C 1
ATOM 1378 O O . ASP A 1 174 ? 6.851 -19.371 -6.992 1.00 91.75 174 ASP A O 1
ATOM 1382 N N . ILE A 1 175 ? 8.410 -18.612 -5.569 1.00 91.19 175 ILE A N 1
ATOM 1383 C CA . ILE A 1 175 ? 7.576 -17.543 -4.993 1.00 91.19 175 ILE A CA 1
ATOM 1384 C C . ILE A 1 175 ? 7.211 -16.502 -6.059 1.00 91.19 175 ILE A C 1
ATOM 1386 O O . ILE A 1 175 ? 6.045 -16.117 -6.168 1.00 91.19 175 ILE A O 1
ATOM 1390 N N . LEU A 1 176 ? 8.188 -16.044 -6.849 1.00 90.31 176 LEU A N 1
ATOM 1391 C CA . LEU A 1 176 ? 7.967 -15.049 -7.905 1.00 90.31 176 LEU A CA 1
ATOM 1392 C C . LEU A 1 176 ? 7.073 -15.586 -9.033 1.00 90.31 176 LEU A C 1
ATOM 1394 O O . LEU A 1 176 ? 6.203 -14.861 -9.518 1.00 90.31 176 LEU A O 1
ATOM 1398 N N . ASN A 1 177 ? 7.244 -16.852 -9.415 1.00 92.19 177 ASN A N 1
ATOM 1399 C CA . ASN A 1 177 ? 6.395 -17.518 -10.401 1.00 92.19 177 ASN A CA 1
ATOM 1400 C C . ASN A 1 177 ? 4.965 -17.687 -9.874 1.00 92.19 177 ASN A C 1
ATOM 1402 O O . ASN A 1 177 ? 4.016 -17.337 -10.565 1.00 92.19 177 ASN A O 1
ATOM 1406 N N . CYS A 1 178 ? 4.797 -18.105 -8.616 1.00 92.44 178 CYS A N 1
ATOM 1407 C CA . CYS A 1 178 ? 3.479 -18.200 -7.989 1.00 92.44 178 CYS A CA 1
ATOM 1408 C C . CYS A 1 178 ? 2.762 -16.838 -7.931 1.00 92.44 178 CYS A C 1
ATOM 1410 O O . CYS A 1 178 ? 1.575 -16.752 -8.245 1.00 92.44 178 CYS A O 1
ATOM 1412 N N . LEU A 1 179 ? 3.483 -15.761 -7.590 1.00 92.62 179 LEU A N 1
ATOM 1413 C CA . LEU A 1 179 ? 2.951 -14.395 -7.644 1.00 92.62 179 LEU A CA 1
ATOM 1414 C C . LEU A 1 179 ? 2.475 -14.036 -9.057 1.00 92.62 179 LEU A C 1
ATOM 1416 O O . LEU A 1 179 ? 1.372 -13.516 -9.216 1.00 92.62 179 LEU A O 1
ATOM 1420 N N . LYS A 1 180 ? 3.300 -14.307 -10.072 1.00 93.00 180 LYS A N 1
ATOM 1421 C CA . LYS A 1 180 ? 2.959 -14.051 -11.473 1.00 93.00 180 LYS A CA 1
ATOM 1422 C C . LYS A 1 180 ? 1.682 -14.785 -11.879 1.00 93.00 180 LYS A C 1
ATOM 1424 O O . LYS A 1 180 ? 0.760 -14.139 -12.368 1.00 93.00 180 LYS A O 1
ATOM 1429 N N . ASP A 1 181 ? 1.613 -16.088 -11.623 1.00 92.44 181 ASP A N 1
ATOM 1430 C CA . ASP A 1 181 ? 0.488 -16.932 -12.029 1.00 92.44 181 ASP A CA 1
ATOM 1431 C C . ASP A 1 181 ? -0.823 -16.473 -11.377 1.00 92.44 181 ASP A C 1
ATOM 1433 O O . ASP A 1 181 ? -1.848 -16.354 -12.047 1.00 92.44 181 ASP A O 1
ATOM 1437 N N . ILE A 1 182 ? -0.797 -16.141 -10.081 1.00 91.44 182 ILE A N 1
ATOM 1438 C CA . ILE A 1 182 ? -1.979 -15.640 -9.363 1.00 91.44 182 ILE A CA 1
ATOM 1439 C C . ILE A 1 182 ? -2.468 -14.319 -9.959 1.00 91.44 182 ILE A C 1
ATOM 1441 O O . ILE A 1 182 ? -3.669 -14.150 -10.174 1.00 91.44 182 ILE A O 1
ATOM 1445 N N . LEU A 1 183 ? -1.557 -13.384 -10.235 1.00 91.62 183 LEU A N 1
ATOM 1446 C CA . LEU A 1 183 ? -1.923 -12.094 -10.817 1.00 91.62 183 LEU A CA 1
ATOM 1447 C C . LEU A 1 183 ? -2.452 -12.241 -12.248 1.00 91.62 183 LEU A C 1
ATOM 1449 O O . LEU A 1 183 ? -3.388 -11.538 -12.618 1.00 91.62 183 LEU A O 1
ATOM 1453 N N . GLU A 1 184 ? -1.897 -13.158 -13.043 1.00 90.81 184 GLU A N 1
ATOM 1454 C CA . GLU A 1 184 ? -2.397 -13.464 -14.386 1.00 90.81 184 GLU A CA 1
ATOM 1455 C C . GLU A 1 184 ? -3.805 -14.075 -14.347 1.00 90.81 184 GLU A C 1
ATOM 1457 O O . GLU A 1 184 ? -4.688 -13.614 -15.073 1.00 90.81 184 GLU A O 1
ATOM 1462 N N . ILE A 1 185 ? -4.047 -15.054 -13.469 1.00 89.56 185 ILE A N 1
ATOM 1463 C CA . ILE A 1 185 ? -5.366 -15.684 -13.299 1.00 89.56 185 ILE A CA 1
ATOM 1464 C C . ILE A 1 185 ? -6.411 -14.654 -12.863 1.00 89.56 185 ILE A C 1
ATOM 1466 O O . ILE A 1 185 ? -7.513 -14.620 -13.417 1.00 89.56 185 ILE A O 1
ATOM 1470 N N . GLU A 1 186 ? -6.077 -13.807 -11.891 1.00 87.06 186 GLU A N 1
ATOM 1471 C CA . GLU A 1 186 ? -7.003 -12.795 -11.386 1.00 87.06 186 GLU A CA 1
ATOM 1472 C C . GLU A 1 186 ? -7.315 -11.746 -12.457 1.00 87.06 186 GLU A C 1
ATOM 1474 O O . GLU A 1 186 ? -8.468 -11.359 -12.642 1.00 87.06 186 GLU A O 1
ATOM 1479 N N . GLU A 1 187 ? -6.308 -11.305 -13.212 1.00 87.69 187 GLU A N 1
ATOM 1480 C CA . GLU A 1 187 ? -6.503 -10.293 -14.245 1.00 87.69 187 GLU A CA 1
ATOM 1481 C C . GLU A 1 187 ? -7.382 -10.806 -15.398 1.00 87.69 187 GLU A C 1
ATOM 1483 O O . GLU A 1 187 ? -8.258 -10.082 -15.884 1.00 87.69 187 GLU A O 1
ATOM 1488 N N . VAL A 1 188 ? -7.216 -12.078 -15.775 1.00 87.12 188 VAL A N 1
ATOM 1489 C CA . VAL A 1 188 ? -8.098 -12.763 -16.732 1.00 87.12 188 VAL A CA 1
ATOM 1490 C C . VAL A 1 188 ? -9.515 -12.905 -16.169 1.00 87.12 188 VAL A C 1
ATOM 1492 O O . VAL A 1 188 ? -10.481 -12.618 -16.878 1.00 87.12 188 VAL A O 1
ATOM 1495 N N . SER A 1 189 ? -9.651 -13.290 -14.898 1.00 86.62 189 SER A N 1
ATOM 1496 C CA . SER A 1 189 ? -10.952 -13.451 -14.226 1.00 86.62 189 SER A CA 1
ATOM 1497 C C . SER A 1 189 ? -11.715 -12.128 -14.116 1.00 86.62 189 SER A C 1
ATOM 1499 O O . SER A 1 189 ? -12.934 -12.096 -14.267 1.00 86.62 189 SER A O 1
ATOM 1501 N N . ALA A 1 190 ? -10.994 -11.020 -13.936 1.00 85.00 190 ALA A N 1
ATOM 1502 C CA . ALA A 1 190 ? -11.530 -9.664 -13.926 1.00 85.00 190 ALA A CA 1
ATOM 1503 C C . ALA A 1 190 ? -11.910 -9.133 -15.326 1.00 85.00 190 ALA A C 1
ATOM 1505 O O . ALA A 1 190 ? -12.387 -8.004 -15.446 1.00 85.00 190 ALA A O 1
ATOM 1506 N N . GLY A 1 191 ? -11.682 -9.902 -16.399 1.00 84.75 191 GLY A N 1
ATOM 1507 C CA . GLY A 1 191 ? -11.990 -9.498 -17.774 1.00 84.75 191 GLY A CA 1
ATOM 1508 C C . GLY A 1 191 ? -11.128 -8.341 -18.290 1.00 84.75 191 GLY A C 1
ATOM 1509 O O . GLY A 1 191 ? -11.496 -7.666 -19.257 1.00 84.75 191 GLY A O 1
ATOM 1510 N N . LEU A 1 192 ? -9.982 -8.083 -17.655 1.00 82.81 192 LEU A N 1
ATOM 1511 C CA . LEU A 1 192 ? -9.093 -6.997 -18.039 1.00 82.81 192 LEU A CA 1
ATOM 1512 C C . LEU A 1 192 ? -8.334 -7.363 -19.316 1.00 82.81 192 LEU A C 1
ATOM 1514 O O . LEU A 1 192 ? -7.637 -8.372 -19.403 1.00 82.81 192 LEU A O 1
ATOM 1518 N N . LYS A 1 193 ? -8.454 -6.509 -20.336 1.00 71.69 193 LYS A N 1
ATOM 1519 C CA . LYS A 1 193 ? -7.747 -6.706 -21.603 1.00 71.69 193 LYS A CA 1
ATOM 1520 C C . LYS A 1 193 ? -6.261 -6.417 -21.424 1.00 71.69 193 LYS A C 1
ATOM 1522 O O . LYS A 1 193 ? -5.874 -5.298 -21.089 1.00 71.69 193 LYS A O 1
ATOM 1527 N N . ILE A 1 194 ? -5.436 -7.411 -21.733 1.00 70.88 194 ILE A N 1
ATOM 1528 C CA . ILE A 1 194 ? -3.986 -7.258 -21.827 1.00 70.88 194 ILE A CA 1
ATOM 1529 C C . ILE A 1 194 ? -3.676 -6.537 -23.147 1.00 70.88 194 ILE A C 1
ATOM 1531 O O . ILE A 1 194 ? -4.029 -7.049 -24.216 1.00 70.88 194 ILE A O 1
ATOM 1535 N N . PRO A 1 195 ? -3.034 -5.357 -23.127 1.00 72.19 195 PRO A N 1
ATOM 1536 C CA . PRO A 1 195 ? -2.676 -4.679 -24.359 1.00 72.19 195 PRO A CA 1
ATOM 1537 C C . PRO A 1 195 ? -1.615 -5.493 -25.112 1.00 72.19 195 PRO A C 1
ATOM 1539 O O . PRO A 1 195 ? -0.630 -5.974 -24.550 1.00 72.19 195 PRO A O 1
ATOM 1542 N N . SER A 1 196 ? -1.799 -5.661 -26.419 1.00 70.12 196 SER A N 1
ATOM 1543 C CA . SER A 1 196 ? -0.815 -6.351 -27.254 1.00 70.12 196 SER A CA 1
ATOM 1544 C C . SER A 1 196 ? 0.479 -5.536 -27.349 1.00 70.12 196 SER A C 1
ATOM 1546 O O . SER A 1 196 ? 0.420 -4.334 -27.598 1.00 70.12 196 SER A O 1
ATOM 1548 N N . ARG A 1 197 ? 1.642 -6.201 -27.248 1.00 68.31 197 ARG A N 1
ATOM 1549 C CA . ARG A 1 197 ? 2.995 -5.602 -27.365 1.00 68.31 197 ARG A CA 1
ATOM 1550 C C . ARG A 1 197 ? 3.419 -4.679 -26.210 1.00 68.31 197 ARG A C 1
ATOM 1552 O O . ARG A 1 197 ? 4.344 -3.887 -26.383 1.00 68.31 197 ARG A O 1
ATOM 1559 N N . VAL A 1 198 ? 2.808 -4.805 -25.034 1.00 67.75 198 VAL A N 1
ATOM 1560 C CA . VAL A 1 198 ? 3.294 -4.147 -23.808 1.00 67.75 198 VAL A CA 1
ATOM 1561 C C . VAL A 1 198 ? 4.756 -4.515 -23.540 1.00 67.75 198 VAL A C 1
ATOM 1563 O O . VAL A 1 198 ? 5.182 -5.641 -23.803 1.00 67.75 198 VAL A O 1
ATOM 1566 N N . GLY A 1 199 ? 5.540 -3.536 -23.081 1.00 63.41 199 GLY A N 1
ATOM 1567 C CA . GLY A 1 199 ? 6.969 -3.700 -22.802 1.00 63.41 199 GLY A CA 1
ATOM 1568 C C . GLY A 1 199 ? 7.875 -3.743 -24.029 1.00 63.41 199 GLY A C 1
ATOM 1569 O O . GLY A 1 199 ? 9.095 -3.719 -23.875 1.00 63.41 199 GLY A O 1
ATOM 1570 N N . GLN A 1 200 ? 7.324 -3.777 -25.248 1.00 66.19 200 GLN A N 1
ATOM 1571 C CA . GLN A 1 200 ? 8.142 -3.702 -26.454 1.00 66.19 200 GLN A CA 1
ATOM 1572 C C . GLN A 1 200 ? 8.605 -2.256 -26.675 1.00 66.19 200 GLN A C 1
ATOM 1574 O O . GLN A 1 200 ? 7.766 -1.357 -26.778 1.00 66.19 200 GLN A O 1
ATOM 1579 N N . PRO A 1 201 ? 9.920 -2.000 -26.788 1.00 61.91 201 PRO A N 1
ATOM 1580 C CA . PRO A 1 201 ? 10.406 -0.664 -27.085 1.00 61.91 201 PRO A CA 1
ATOM 1581 C C . PRO A 1 201 ? 9.910 -0.230 -28.474 1.00 61.91 201 PRO A C 1
ATOM 1583 O O . PRO A 1 201 ? 9.944 -1.030 -29.420 1.00 61.91 201 PRO A O 1
ATOM 1586 N N . PRO A 1 202 ? 9.478 1.031 -28.650 1.00 59.53 202 PRO A N 1
ATOM 1587 C CA . PRO A 1 202 ? 9.101 1.510 -29.968 1.00 59.53 202 PRO A CA 1
ATOM 1588 C C . PRO A 1 202 ? 10.341 1.508 -30.872 1.00 59.53 202 PRO A C 1
ATOM 1590 O O . PRO A 1 202 ? 11.391 2.050 -30.524 1.00 59.53 202 PRO A O 1
ATOM 1593 N N . ARG A 1 203 ? 10.222 0.887 -32.050 1.00 57.34 203 ARG A N 1
ATOM 1594 C CA . ARG A 1 203 ? 11.348 0.603 -32.965 1.00 57.34 203 ARG A CA 1
ATOM 1595 C C . ARG A 1 203 ? 12.070 1.846 -33.512 1.00 57.34 203 ARG A C 1
ATOM 1597 O O . ARG A 1 203 ? 13.104 1.700 -34.149 1.00 57.34 203 ARG A O 1
ATOM 1604 N N . TYR A 1 204 ? 11.539 3.046 -33.285 1.00 62.75 204 TYR A N 1
ATOM 1605 C CA . TYR A 1 204 ? 11.947 4.289 -33.953 1.00 62.75 204 TYR A CA 1
ATOM 1606 C C . TYR A 1 204 ? 12.922 5.164 -33.150 1.00 62.75 204 TYR A C 1
ATOM 1608 O O . TYR A 1 204 ? 13.346 6.200 -33.653 1.00 62.75 204 TYR A O 1
ATOM 1616 N N . PHE A 1 205 ? 13.269 4.775 -31.918 1.00 54.00 205 PHE A N 1
ATOM 1617 C CA . PHE A 1 205 ? 14.099 5.580 -31.006 1.00 54.00 205 PHE A CA 1
ATOM 1618 C C . PHE A 1 205 ? 15.597 5.244 -31.046 1.00 54.00 205 PHE A C 1
ATOM 1620 O O . PHE A 1 205 ? 16.372 5.821 -30.287 1.00 54.00 205 PHE A O 1
ATOM 1627 N N . TYR A 1 206 ? 16.018 4.342 -31.935 1.00 51.75 206 TYR A N 1
ATOM 1628 C CA . TYR A 1 206 ? 17.425 3.987 -32.116 1.00 51.75 206 TYR A CA 1
ATOM 1629 C C . TYR A 1 206 ? 17.881 4.373 -33.532 1.00 51.75 206 TYR A C 1
ATOM 1631 O O . TYR A 1 206 ? 17.163 4.074 -34.492 1.00 51.75 206 TYR A O 1
ATOM 1639 N N . PRO A 1 207 ? 19.038 5.041 -33.699 1.00 39.44 207 PRO A N 1
ATOM 1640 C CA . PRO A 1 207 ? 19.560 5.368 -35.022 1.00 39.44 207 PRO A CA 1
ATOM 1641 C C . PRO A 1 207 ? 19.811 4.086 -35.833 1.00 39.44 207 PRO A C 1
ATOM 1643 O O . PRO A 1 207 ? 20.439 3.143 -35.355 1.00 39.44 207 PRO A O 1
ATOM 1646 N N . GLN A 1 208 ? 19.307 4.045 -37.072 1.00 38.53 208 GLN A N 1
ATOM 1647 C CA . GLN A 1 208 ? 19.468 2.926 -38.010 1.00 38.53 208 GLN A CA 1
ATOM 1648 C C . GLN A 1 208 ? 20.886 2.850 -38.611 1.00 38.53 208 GLN A C 1
ATOM 1650 O O . GLN A 1 208 ? 21.045 2.807 -39.827 1.00 38.53 208 GLN A O 1
ATOM 1655 N N . THR A 1 209 ? 21.933 2.832 -37.790 1.00 34.97 209 THR A N 1
ATOM 1656 C CA . THR A 1 209 ? 23.312 2.614 -38.268 1.00 34.97 209 THR A CA 1
ATOM 1657 C C . THR A 1 209 ? 23.876 1.237 -37.940 1.00 34.97 209 THR A C 1
ATOM 1659 O O . THR A 1 209 ? 24.970 0.916 -38.389 1.00 34.97 209 THR A O 1
ATOM 1662 N N . THR A 1 210 ? 23.107 0.359 -37.292 1.00 36.34 210 THR A N 1
ATOM 1663 C CA . THR A 1 210 ? 23.549 -1.020 -37.026 1.00 36.34 210 THR A CA 1
ATOM 1664 C C . THR A 1 210 ? 22.559 -2.034 -37.587 1.00 36.34 210 THR A C 1
ATOM 1666 O O . THR A 1 210 ? 21.993 -2.853 -36.871 1.00 36.34 210 THR A O 1
ATOM 1669 N N . ILE A 1 211 ? 22.343 -2.001 -38.906 1.00 35.31 211 ILE A N 1
ATOM 1670 C CA . ILE A 1 211 ? 21.876 -3.192 -39.624 1.00 35.31 211 ILE A CA 1
ATOM 1671 C C . ILE A 1 211 ? 23.121 -4.012 -39.972 1.00 35.31 211 ILE A C 1
ATOM 1673 O O . ILE A 1 211 ? 23.655 -3.949 -41.075 1.00 35.31 211 ILE A O 1
ATOM 1677 N N . ARG A 1 212 ? 23.593 -4.794 -39.003 1.00 28.95 212 ARG A N 1
ATOM 1678 C CA . ARG A 1 212 ? 24.302 -6.046 -39.271 1.00 28.95 212 ARG A CA 1
ATOM 1679 C C . ARG A 1 212 ? 23.668 -7.110 -38.395 1.00 28.95 212 ARG A C 1
ATOM 1681 O O . ARG A 1 212 ? 23.724 -6.984 -37.184 1.00 28.95 212 ARG A O 1
ATOM 1688 N N . SER A 1 213 ? 23.024 -8.063 -39.073 1.00 28.03 213 SER A N 1
ATOM 1689 C CA . SER A 1 213 ? 22.520 -9.362 -38.607 1.00 28.03 213 SER A CA 1
ATOM 1690 C C . SER A 1 213 ? 21.835 -9.413 -37.237 1.00 28.03 213 SER A C 1
ATOM 1692 O O . SER A 1 213 ? 22.406 -9.115 -36.195 1.00 28.03 213 SER A O 1
ATOM 1694 N N . GLN A 1 214 ? 20.599 -9.913 -37.253 1.00 40.09 214 GLN A N 1
ATOM 1695 C CA . GLN A 1 214 ? 19.921 -10.468 -36.082 1.00 40.09 214 GLN A CA 1
ATOM 1696 C C . GLN A 1 214 ? 20.905 -11.260 -35.201 1.00 40.09 214 GLN A C 1
ATOM 1698 O O . GLN A 1 214 ? 21.718 -11.997 -35.742 1.00 40.09 214 GLN A O 1
ATOM 1703 N N . SER A 1 215 ? 20.765 -11.100 -33.878 1.00 31.56 215 SER A N 1
ATOM 1704 C CA . SER A 1 215 ? 21.565 -11.677 -32.779 1.00 31.56 215 SER A CA 1
ATOM 1705 C C . SER A 1 215 ? 22.805 -10.892 -32.324 1.00 31.56 215 SER A C 1
ATOM 1707 O O . SER A 1 215 ? 23.917 -11.393 -32.412 1.00 31.56 215 SER A O 1
ATOM 1709 N N . GLN A 1 216 ? 22.620 -9.700 -31.744 1.00 27.94 216 GLN A N 1
ATOM 1710 C CA . GLN A 1 216 ? 23.498 -9.185 -30.676 1.00 27.94 216 GLN A CA 1
ATOM 1711 C C . GLN A 1 216 ? 22.890 -7.921 -30.059 1.00 27.94 216 GLN A C 1
ATOM 1713 O O . GLN A 1 216 ? 22.786 -6.880 -30.701 1.00 27.94 216 GLN A O 1
ATOM 1718 N N . TRP A 1 217 ? 22.432 -8.018 -28.812 1.00 31.03 217 TRP A N 1
ATOM 1719 C CA . TRP A 1 217 ? 21.985 -6.861 -28.039 1.00 31.03 217 TRP A CA 1
ATOM 1720 C C . TRP A 1 217 ? 23.214 -6.304 -27.322 1.00 31.03 217 TRP A C 1
ATOM 1722 O O . TRP A 1 217 ? 23.614 -6.838 -26.290 1.00 31.03 217 TRP A O 1
ATOM 1732 N N . SER A 1 218 ? 23.843 -5.274 -27.890 1.00 27.98 218 SER A N 1
ATOM 1733 C CA . SER A 1 218 ? 24.873 -4.500 -27.194 1.00 27.98 218 SER A CA 1
ATOM 1734 C C . SER A 1 218 ? 24.245 -3.219 -26.657 1.00 27.98 218 SER A C 1
ATOM 1736 O O . SER A 1 218 ? 23.739 -2.400 -27.424 1.00 27.98 218 SER A O 1
ATOM 1738 N N . TYR A 1 219 ? 24.250 -3.069 -25.334 1.00 35.97 219 TYR A N 1
ATOM 1739 C CA . TYR A 1 219 ? 23.844 -1.845 -24.638 1.00 35.97 219 TYR A CA 1
ATOM 1740 C C . TYR A 1 219 ? 25.024 -0.891 -24.403 1.00 35.97 219 TYR A C 1
ATOM 1742 O O . TYR A 1 219 ? 24.888 0.072 -23.649 1.00 35.97 219 TYR A O 1
ATOM 1750 N N . ASP A 1 220 ? 26.153 -1.113 -25.076 1.00 29.41 220 ASP A N 1
ATOM 1751 C CA . ASP A 1 220 ? 27.335 -0.279 -24.930 1.00 29.41 220 ASP A CA 1
ATOM 1752 C C . ASP A 1 220 ? 27.446 0.703 -26.092 1.00 29.41 220 ASP A C 1
ATOM 1754 O O . ASP A 1 220 ? 27.912 0.402 -27.190 1.00 29.41 220 ASP A O 1
ATOM 1758 N N . THR A 1 221 ? 27.049 1.943 -25.835 1.00 31.23 221 THR A N 1
ATOM 1759 C CA . THR A 1 221 ? 27.740 3.076 -26.448 1.00 31.23 221 THR A CA 1
ATOM 1760 C C . THR A 1 221 ? 27.919 4.131 -25.372 1.00 31.23 221 THR A C 1
ATOM 1762 O O . THR A 1 221 ? 27.048 4.963 -25.110 1.00 31.23 221 THR A O 1
ATOM 1765 N N . ALA A 1 222 ? 29.065 4.043 -24.699 1.00 29.06 222 ALA A N 1
ATOM 1766 C CA . ALA A 1 222 ? 29.638 5.165 -23.986 1.00 29.06 222 ALA A CA 1
ATOM 1767 C C . ALA A 1 222 ? 29.796 6.326 -24.982 1.00 29.06 222 ALA A C 1
ATOM 1769 O O . ALA A 1 222 ? 30.466 6.190 -26.004 1.00 29.06 222 ALA A O 1
ATOM 1770 N N . CYS A 1 223 ? 29.155 7.462 -24.702 1.00 27.42 223 CYS A N 1
ATOM 1771 C CA . CYS A 1 223 ? 29.520 8.721 -25.342 1.00 27.42 223 CYS A CA 1
ATOM 1772 C C . CYS A 1 223 ? 30.869 9.153 -24.766 1.00 27.42 223 CYS A C 1
ATOM 1774 O O . CYS A 1 223 ? 30.922 9.833 -23.743 1.00 27.42 223 CYS A O 1
ATOM 1776 N N . SER A 1 224 ? 31.950 8.748 -25.421 1.00 26.52 224 SER A N 1
ATOM 1777 C CA . SER A 1 224 ? 33.253 9.381 -25.264 1.00 26.52 224 SER A CA 1
ATOM 1778 C C . SER A 1 224 ? 33.193 10.731 -25.979 1.00 26.52 224 SER A C 1
ATOM 1780 O O . SER A 1 224 ? 33.247 10.794 -27.206 1.00 26.52 224 SER A O 1
ATOM 1782 N N . LEU A 1 225 ? 33.031 11.816 -25.220 1.00 26.81 225 LEU A N 1
ATOM 1783 C CA . LEU A 1 225 ? 33.339 13.153 -25.719 1.00 26.81 225 LEU A CA 1
ATOM 1784 C C . LEU A 1 225 ? 34.857 13.243 -25.905 1.00 26.81 225 LEU A C 1
ATOM 1786 O O . LEU A 1 225 ? 35.634 13.003 -24.986 1.00 26.81 225 LEU A O 1
ATOM 1790 N N . SER A 1 226 ? 35.247 13.540 -27.136 1.00 25.48 226 SER A N 1
ATOM 1791 C CA . SER A 1 226 ? 36.610 13.726 -27.614 1.00 25.48 226 SER A CA 1
ATOM 1792 C C . SER A 1 226 ? 37.327 14.880 -26.910 1.00 25.48 226 SER A C 1
ATOM 1794 O O . SER A 1 226 ? 36.876 16.023 -26.984 1.00 25.48 226 SER A O 1
ATOM 1796 N N . VAL A 1 227 ? 38.493 14.584 -26.335 1.00 26.30 227 VAL A N 1
ATOM 1797 C CA . VAL A 1 227 ? 39.580 15.539 -26.073 1.00 26.30 227 VAL A CA 1
ATOM 1798 C C . VAL A 1 227 ? 40.801 15.023 -26.851 1.00 26.30 227 VAL A C 1
ATOM 1800 O O . VAL A 1 227 ? 41.065 13.820 -26.782 1.00 26.30 227 VAL A O 1
ATOM 1803 N N . PRO A 1 228 ? 41.501 15.845 -27.654 1.00 29.31 228 PRO A N 1
ATOM 1804 C CA . PRO A 1 228 ? 42.666 15.389 -28.406 1.00 29.31 228 PRO A CA 1
ATOM 1805 C C . PRO A 1 228 ? 43.948 15.406 -27.553 1.00 29.31 228 PRO A C 1
ATOM 1807 O O . PRO A 1 228 ? 44.030 16.155 -26.586 1.00 29.31 228 PRO A O 1
ATOM 1810 N N . GLU A 1 229 ? 44.944 14.635 -28.021 1.00 24.66 229 GLU A N 1
ATOM 1811 C CA . GLU A 1 229 ? 46.363 14.550 -27.594 1.00 24.66 229 GLU A CA 1
ATOM 1812 C C . GLU A 1 229 ? 46.673 13.575 -26.435 1.00 24.66 229 GLU A C 1
ATOM 1814 O O . GLU A 1 229 ? 45.948 13.510 -25.456 1.00 24.66 229 GLU A O 1
ATOM 1819 N N . ALA A 1 230 ? 47.724 12.745 -26.444 1.00 26.03 230 ALA A N 1
ATOM 1820 C CA . ALA A 1 230 ? 48.825 12.498 -27.374 1.00 26.03 230 ALA A CA 1
ATOM 1821 C C . ALA A 1 230 ? 49.323 11.040 -27.223 1.00 26.03 230 ALA A C 1
ATOM 1823 O O . ALA A 1 230 ? 49.029 10.345 -26.255 1.00 26.03 230 ALA A O 1
ATOM 1824 N N . LYS A 1 231 ? 50.072 10.602 -28.236 1.00 28.36 231 LYS A N 1
ATOM 1825 C CA . LYS A 1 231 ? 50.688 9.284 -28.448 1.00 28.36 231 LYS A CA 1
ATOM 1826 C C . LYS A 1 231 ? 51.485 8.768 -27.240 1.00 28.36 231 LYS A C 1
ATOM 1828 O O . LYS A 1 231 ? 52.326 9.503 -26.746 1.00 28.36 231 LYS A O 1
ATOM 1833 N N . GLU A 1 232 ? 51.390 7.465 -26.955 1.00 24.55 232 GLU A N 1
ATOM 1834 C CA . GLU A 1 232 ? 52.579 6.599 -26.907 1.00 24.55 232 GLU A CA 1
ATOM 1835 C C . GLU A 1 232 ? 52.252 5.096 -26.928 1.00 24.55 232 GLU A C 1
ATOM 1837 O O . GLU A 1 232 ? 51.268 4.620 -26.369 1.00 24.55 232 GLU A O 1
ATOM 1842 N N . ASN A 1 233 ? 53.105 4.368 -27.649 1.00 25.52 233 ASN A N 1
ATOM 1843 C CA . ASN A 1 233 ? 53.064 2.936 -27.932 1.00 25.52 233 ASN A CA 1
ATOM 1844 C C . ASN A 1 233 ? 53.285 2.069 -26.681 1.00 25.52 233 ASN A C 1
ATOM 1846 O O . ASN A 1 233 ? 54.171 2.389 -25.892 1.00 25.52 233 ASN A O 1
ATOM 1850 N N . LYS A 1 234 ? 52.669 0.872 -26.629 1.00 27.05 234 LYS A N 1
ATOM 1851 C CA . LYS A 1 234 ? 53.407 -0.400 -26.448 1.00 27.05 234 LYS A CA 1
ATOM 1852 C C . LYS A 1 234 ? 52.546 -1.666 -26.631 1.00 27.05 234 LYS A C 1
ATOM 1854 O O . LYS A 1 234 ? 51.531 -1.874 -25.986 1.00 27.05 234 LYS A O 1
ATOM 1859 N N . MET A 1 235 ? 53.053 -2.460 -27.571 1.00 23.11 235 MET A N 1
ATOM 1860 C CA . MET A 1 235 ? 52.888 -3.867 -27.953 1.00 23.11 235 MET A CA 1
ATOM 1861 C C . MET A 1 235 ? 52.227 -4.886 -26.996 1.00 23.11 235 MET A C 1
ATOM 1863 O O . MET A 1 235 ? 52.625 -5.020 -25.847 1.00 23.11 235 MET A O 1
ATOM 1867 N N . ALA A 1 236 ? 51.307 -5.660 -27.598 1.00 23.80 236 ALA A N 1
ATOM 1868 C CA . ALA A 1 236 ? 51.177 -7.129 -27.674 1.00 23.80 236 ALA A CA 1
ATOM 1869 C C . ALA A 1 236 ? 51.539 -8.031 -26.474 1.00 23.80 236 ALA A C 1
ATOM 1871 O O . ALA A 1 236 ? 52.682 -8.044 -26.039 1.00 23.80 236 ALA A O 1
ATOM 1872 N N . PHE A 1 237 ? 50.613 -8.936 -26.116 1.00 22.53 237 PHE A N 1
ATOM 1873 C CA . PHE A 1 237 ? 50.816 -10.396 -26.195 1.00 22.53 237 PHE A CA 1
ATOM 1874 C C . PHE A 1 237 ? 49.464 -11.132 -26.049 1.00 22.53 237 PHE A C 1
ATOM 1876 O O . PHE A 1 237 ? 48.695 -10.851 -25.133 1.00 22.53 237 PHE A O 1
ATOM 1883 N N . CYS A 1 238 ? 49.167 -12.043 -26.978 1.00 23.27 238 CYS A N 1
ATOM 1884 C CA . CYS A 1 238 ? 48.135 -13.079 -26.863 1.00 23.27 238 CYS A CA 1
ATOM 1885 C C . CYS A 1 238 ? 48.856 -14.405 -26.631 1.00 23.27 238 CYS A C 1
ATOM 1887 O O . CYS A 1 238 ? 49.832 -14.663 -27.330 1.00 23.27 238 CYS A O 1
ATOM 1889 N N . GLU A 1 239 ? 48.344 -15.255 -25.744 1.00 23.67 239 GLU A N 1
ATOM 1890 C CA . GLU A 1 239 ? 48.642 -16.688 -25.778 1.00 23.67 239 GLU A CA 1
ATOM 1891 C C . GLU A 1 239 ? 47.447 -17.494 -25.242 1.00 23.67 239 GLU A C 1
ATOM 1893 O O . GLU A 1 239 ? 47.002 -17.324 -24.107 1.00 23.67 239 GLU A O 1
ATOM 1898 N N . ASP A 1 240 ? 46.908 -18.324 -26.138 1.00 21.72 240 ASP A N 1
ATOM 1899 C CA . ASP A 1 240 ? 46.025 -19.465 -25.889 1.00 21.72 240 ASP A CA 1
ATOM 1900 C C . ASP A 1 240 ? 46.732 -20.535 -25.039 1.00 21.72 240 ASP A C 1
ATOM 1902 O O . ASP A 1 240 ? 47.951 -20.623 -25.105 1.00 21.72 240 ASP A O 1
ATOM 1906 N N . GLN A 1 241 ? 45.977 -21.401 -24.338 1.00 26.62 241 GLN A N 1
ATOM 1907 C CA . GLN A 1 241 ? 46.009 -22.879 -24.487 1.00 26.62 241 GLN A CA 1
ATOM 1908 C C . GLN A 1 241 ? 45.018 -23.596 -23.526 1.00 26.62 241 GLN A C 1
ATOM 1910 O O . GLN A 1 241 ? 45.179 -23.612 -22.313 1.00 26.62 241 GLN A O 1
ATOM 1915 N N . GLN A 1 242 ? 43.975 -24.183 -24.129 1.00 24.97 242 GLN A N 1
ATOM 1916 C CA . GLN A 1 242 ? 43.497 -25.583 -24.043 1.00 24.97 242 GLN A CA 1
ATOM 1917 C C . GLN A 1 242 ? 43.339 -26.365 -22.703 1.00 24.97 242 GLN A C 1
ATOM 1919 O O . GLN A 1 242 ? 44.297 -26.742 -22.045 1.00 24.97 242 GLN A O 1
ATOM 1924 N N . SER A 1 243 ? 42.072 -26.760 -22.467 1.00 24.12 243 SER A N 1
ATOM 1925 C CA . SER A 1 243 ? 41.502 -28.097 -22.138 1.00 24.12 243 SER A CA 1
ATOM 1926 C C . SER A 1 243 ? 42.020 -28.996 -20.997 1.00 24.12 243 SER A C 1
ATOM 1928 O O . SER A 1 243 ? 43.191 -29.356 -20.962 1.00 24.12 243 SER A O 1
ATOM 1930 N N . ASN A 1 244 ? 41.048 -29.510 -20.215 1.00 24.81 244 ASN A N 1
ATOM 1931 C CA . ASN A 1 244 ? 40.861 -30.865 -19.619 1.00 24.81 244 ASN A CA 1
ATOM 1932 C C . ASN A 1 244 ? 40.215 -30.696 -18.224 1.00 24.81 244 ASN A C 1
ATOM 1934 O O . ASN A 1 244 ? 40.557 -29.761 -17.519 1.00 24.81 244 ASN A O 1
ATOM 1938 N N . GLY A 1 245 ? 39.292 -31.487 -17.678 1.00 23.31 245 GLY A N 1
ATOM 1939 C CA . GLY A 1 245 ? 38.556 -32.700 -18.023 1.00 23.31 245 GLY A CA 1
ATOM 1940 C C . GLY A 1 245 ? 37.693 -33.034 -16.780 1.00 23.31 245 GLY A C 1
ATOM 1941 O O . GLY A 1 245 ? 38.071 -32.692 -15.660 1.00 23.31 245 GLY A O 1
ATOM 1942 N N . PHE A 1 246 ? 36.511 -33.631 -16.955 1.00 23.66 246 PHE A N 1
ATOM 1943 C CA . PHE A 1 246 ? 35.630 -34.042 -15.844 1.00 23.66 246 PHE A CA 1
ATOM 1944 C C . PHE A 1 246 ? 36.238 -35.191 -15.017 1.00 23.66 246 PHE A C 1
ATOM 1946 O O . PHE A 1 246 ? 36.962 -36.020 -15.572 1.00 23.66 246 PHE A O 1
ATOM 1953 N N . PRO A 1 247 ? 35.820 -35.344 -13.743 1.00 27.14 247 PRO A N 1
ATOM 1954 C CA . PRO A 1 247 ? 35.348 -36.670 -13.345 1.00 27.14 247 PRO A CA 1
ATOM 1955 C C . PRO A 1 247 ? 34.070 -36.670 -12.485 1.00 27.14 247 PRO A C 1
ATOM 1957 O O . PRO A 1 247 ? 33.910 -35.939 -11.511 1.00 27.14 247 PRO A O 1
ATOM 1960 N N . THR A 1 248 ? 33.179 -37.588 -12.848 1.00 25.95 248 THR A N 1
ATOM 1961 C CA . THR A 1 248 ? 32.116 -38.207 -12.042 1.00 25.95 248 THR A CA 1
ATOM 1962 C C . THR A 1 248 ? 32.689 -39.189 -11.014 1.00 25.95 248 THR A C 1
ATOM 1964 O O . THR A 1 248 ? 33.510 -39.996 -11.417 1.00 25.95 248 THR A O 1
ATOM 1967 N N . HIS A 1 249 ? 32.190 -39.214 -9.768 1.00 23.50 249 HIS A N 1
ATOM 1968 C CA . HIS A 1 249 ? 32.000 -40.405 -8.897 1.00 23.50 249 HIS A CA 1
ATOM 1969 C C 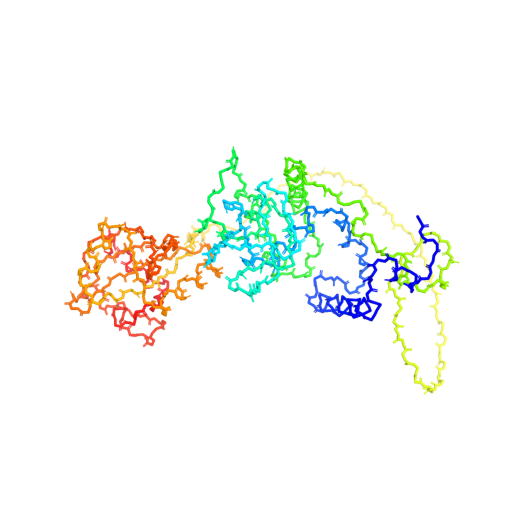. HIS A 1 249 ? 31.205 -39.967 -7.644 1.00 23.50 249 HIS A C 1
ATOM 1971 O O . HIS A 1 249 ? 31.599 -39.038 -6.953 1.00 23.50 249 HIS A O 1
ATOM 1977 N N . ARG A 1 250 ? 29.931 -40.360 -7.500 1.00 21.31 250 ARG A N 1
ATOM 1978 C CA . ARG A 1 250 ? 29.381 -41.556 -6.819 1.00 21.31 250 ARG A CA 1
ATOM 1979 C C . ARG A 1 250 ? 29.634 -41.582 -5.295 1.00 21.31 250 ARG A C 1
ATOM 1981 O O . ARG A 1 250 ? 30.761 -41.679 -4.835 1.00 21.31 250 ARG A O 1
ATOM 1988 N N . LEU A 1 251 ? 28.512 -41.531 -4.571 1.00 26.36 251 LEU A N 1
ATOM 1989 C CA . LEU A 1 251 ? 28.307 -41.604 -3.121 1.00 26.36 251 LEU A CA 1
ATOM 1990 C C . LEU A 1 251 ? 29.088 -42.736 -2.433 1.00 26.36 251 LEU A C 1
ATOM 1992 O O . LEU A 1 251 ? 28.982 -43.888 -2.853 1.00 26.36 251 LEU A O 1
ATOM 1996 N N . GLN A 1 252 ? 29.734 -42.424 -1.305 1.00 20.84 252 GLN A N 1
ATOM 1997 C CA . GLN A 1 252 ? 30.111 -43.413 -0.296 1.00 20.84 252 GLN A CA 1
ATOM 1998 C C . GLN A 1 252 ? 30.012 -42.810 1.114 1.00 20.84 252 GLN A C 1
ATOM 2000 O O . GLN A 1 252 ? 30.643 -41.808 1.437 1.00 20.84 252 GLN A O 1
ATOM 2005 N N . TYR A 1 253 ? 29.149 -43.427 1.920 1.00 21.92 253 TYR A N 1
ATOM 2006 C CA . TYR A 1 253 ? 28.939 -43.194 3.349 1.00 21.92 253 TYR A CA 1
ATOM 2007 C C . TYR A 1 253 ? 30.188 -43.592 4.147 1.00 21.92 253 TYR A C 1
ATOM 2009 O O . TYR A 1 253 ? 30.749 -44.645 3.855 1.00 21.92 253 TYR A O 1
ATOM 2017 N N . CYS A 1 254 ? 30.541 -42.828 5.189 1.00 21.39 254 CYS A N 1
ATOM 2018 C CA . CYS A 1 254 ? 31.146 -43.338 6.428 1.00 21.39 254 CYS A CA 1
ATOM 2019 C C . CYS A 1 254 ? 31.049 -42.302 7.581 1.00 21.39 254 CYS A C 1
ATOM 2021 O O . CYS A 1 254 ? 30.842 -41.119 7.312 1.00 21.39 254 CYS A O 1
ATOM 2023 N N . PRO A 1 255 ? 31.120 -42.747 8.854 1.00 28.44 255 PRO A N 1
ATOM 2024 C CA . PRO A 1 255 ? 30.361 -42.193 9.979 1.00 28.44 255 PRO A CA 1
ATOM 2025 C C . PRO A 1 255 ? 31.184 -41.386 11.008 1.00 28.44 255 PRO A C 1
ATOM 2027 O O . PRO A 1 255 ? 32.401 -41.502 11.070 1.00 28.44 255 PRO A O 1
ATOM 2030 N N . ASN A 1 256 ? 30.453 -40.620 11.833 1.00 26.89 256 ASN A N 1
ATOM 2031 C CA . ASN A 1 256 ? 30.757 -40.090 13.176 1.00 26.89 256 ASN A CA 1
ATOM 2032 C C . ASN A 1 256 ? 32.212 -39.743 13.552 1.00 26.89 256 ASN A C 1
ATOM 2034 O O . ASN A 1 256 ? 32.993 -40.626 13.892 1.00 26.89 256 ASN A O 1
ATOM 2038 N N . MET A 1 257 ? 32.465 -38.437 13.716 1.00 26.86 257 MET A N 1
ATOM 2039 C CA . MET A 1 257 ? 33.333 -37.889 14.767 1.00 26.86 257 MET A CA 1
ATOM 2040 C C . MET A 1 257 ? 32.681 -36.629 15.370 1.00 26.86 257 MET A C 1
ATOM 2042 O O . MET A 1 257 ? 32.534 -35.601 14.713 1.00 26.86 257 MET A O 1
ATOM 2046 N N . ASP A 1 258 ? 32.196 -36.809 16.596 1.00 24.80 258 ASP A N 1
ATOM 2047 C CA . ASP A 1 258 ? 32.038 -35.894 17.734 1.00 24.80 258 ASP A CA 1
ATOM 2048 C C . ASP A 1 258 ? 31.744 -34.398 17.514 1.00 24.80 258 ASP A C 1
ATOM 2050 O O . ASP A 1 258 ? 32.605 -33.560 17.251 1.00 24.80 258 ASP A O 1
ATOM 2054 N N . ARG A 1 259 ? 30.477 -34.055 17.786 1.00 25.58 259 ARG A N 1
ATOM 2055 C CA . ARG A 1 259 ? 29.993 -32.700 18.078 1.00 25.58 259 ARG A CA 1
ATOM 2056 C C . ARG A 1 259 ? 30.367 -32.294 19.509 1.00 25.58 259 ARG A C 1
ATOM 2058 O O . ARG A 1 259 ? 29.948 -32.980 20.442 1.00 25.58 259 ARG A O 1
ATOM 2065 N N . PRO A 1 260 ? 30.944 -31.104 19.734 1.00 26.33 260 PRO A N 1
ATOM 2066 C CA . PRO A 1 260 ? 30.729 -30.390 20.981 1.00 26.33 260 PRO A CA 1
ATOM 2067 C C . PRO A 1 260 ? 29.294 -29.849 21.005 1.00 26.33 260 PRO A C 1
ATOM 2069 O O . PRO A 1 260 ? 28.843 -29.158 20.089 1.00 26.33 260 PRO A O 1
ATOM 2072 N N . ASN A 1 261 ? 28.573 -30.192 22.069 1.00 29.41 261 ASN A N 1
ATOM 2073 C CA . ASN A 1 261 ? 27.277 -29.637 22.441 1.00 29.41 261 ASN A CA 1
ATOM 2074 C C . ASN A 1 261 ? 27.287 -28.098 22.401 1.00 29.41 261 ASN A C 1
ATOM 2076 O O . ASN A 1 261 ? 27.899 -27.460 23.251 1.00 29.41 261 ASN A O 1
ATOM 2080 N N . MET A 1 262 ? 26.526 -27.508 21.477 1.00 24.92 262 MET A N 1
ATOM 2081 C CA . MET A 1 262 ? 26.012 -26.134 21.598 1.00 24.92 262 MET A CA 1
ATOM 2082 C C . MET A 1 262 ? 24.478 -26.095 21.719 1.00 24.92 262 MET A C 1
ATOM 2084 O O . MET A 1 262 ? 23.847 -25.055 21.542 1.00 24.92 262 MET A O 1
ATOM 2088 N N . PHE A 1 263 ? 23.862 -27.215 22.116 1.00 25.97 263 PHE A N 1
ATOM 2089 C CA . PHE A 1 263 ? 22.494 -27.248 22.645 1.00 25.97 263 PHE A CA 1
ATOM 2090 C C . PHE A 1 263 ? 22.483 -26.859 24.126 1.00 25.97 263 PHE A C 1
ATOM 2092 O O . PHE A 1 263 ? 22.112 -27.629 25.002 1.00 25.97 263 PHE A O 1
ATOM 2099 N N . SER A 1 264 ? 22.909 -25.633 24.396 1.00 29.56 264 SER A N 1
ATOM 2100 C CA . SER A 1 264 ? 22.705 -24.957 25.674 1.00 29.56 264 SER A CA 1
ATOM 2101 C C . SER A 1 264 ? 22.820 -23.457 25.433 1.00 29.56 264 SER A C 1
ATOM 2103 O O . SER A 1 264 ? 23.785 -22.829 25.842 1.00 29.56 264 SER A O 1
ATOM 2105 N N . ASN A 1 265 ? 21.880 -22.933 24.642 1.00 26.97 265 ASN A N 1
ATOM 2106 C CA . ASN A 1 265 ? 21.370 -21.555 24.696 1.00 26.97 265 ASN A CA 1
ATOM 2107 C C . ASN A 1 265 ? 20.076 -21.438 23.867 1.00 26.97 265 ASN A C 1
ATOM 2109 O O . ASN A 1 265 ? 19.817 -20.459 23.174 1.00 26.97 265 ASN A O 1
ATOM 2113 N N . MET A 1 266 ? 19.232 -22.469 23.961 1.00 29.03 266 MET A N 1
ATOM 2114 C CA . MET A 1 266 ? 17.852 -22.448 23.483 1.00 29.03 266 MET A CA 1
ATOM 2115 C C . MET A 1 266 ? 16.955 -21.887 24.596 1.00 29.03 266 MET A C 1
ATOM 2117 O O . MET A 1 266 ? 16.154 -22.606 25.183 1.00 29.03 266 MET A O 1
ATOM 2121 N N . SER A 1 267 ? 17.130 -20.606 24.925 1.00 31.59 267 SER A N 1
ATOM 2122 C CA . SER A 1 267 ? 16.204 -19.862 25.788 1.00 31.59 267 SER A CA 1
ATOM 2123 C C . SER A 1 267 ? 16.394 -18.348 25.650 1.00 31.59 267 SER A C 1
ATOM 2125 O O . SER A 1 267 ? 16.689 -17.649 26.614 1.00 31.59 267 SER A O 1
ATOM 2127 N N . SER A 1 268 ? 16.181 -17.814 24.450 1.00 28.55 268 SER A N 1
ATOM 2128 C CA . SER A 1 268 ? 15.719 -16.432 24.275 1.00 28.55 268 SER A CA 1
ATOM 2129 C C . SER A 1 268 ? 14.767 -16.392 23.079 1.00 28.55 268 SER A C 1
ATOM 2131 O O . SER A 1 268 ? 15.143 -16.451 21.913 1.00 28.55 268 SER A O 1
ATOM 2133 N N . LEU A 1 269 ? 13.481 -16.446 23.417 1.00 29.36 269 LEU A N 1
ATOM 2134 C CA . LEU A 1 269 ? 12.358 -16.663 22.516 1.00 29.36 269 LEU A CA 1
ATOM 2135 C C . LEU A 1 269 ? 12.220 -15.584 21.428 1.00 29.36 269 LEU A C 1
ATOM 2137 O O . LEU A 1 269 ? 12.381 -14.394 21.692 1.00 29.36 269 LEU A O 1
ATOM 2141 N N . LYS A 1 270 ? 11.706 -16.026 20.271 1.00 42.50 270 LYS A N 1
ATOM 2142 C CA . LYS A 1 270 ? 10.688 -15.323 19.469 1.00 42.50 270 LYS A CA 1
ATOM 2143 C C . LYS A 1 270 ? 9.879 -14.319 20.312 1.00 42.50 270 LYS A C 1
ATOM 2145 O O . LYS A 1 270 ? 9.187 -14.750 21.234 1.00 42.50 270 LYS A O 1
ATOM 2150 N N . ARG A 1 271 ? 9.859 -13.029 19.959 1.00 38.91 271 ARG A N 1
ATOM 2151 C CA . ARG A 1 271 ? 8.729 -12.144 20.298 1.00 38.91 271 ARG A CA 1
ATOM 2152 C C . ARG A 1 271 ? 8.430 -11.182 19.158 1.00 38.91 271 ARG A C 1
ATOM 2154 O O . ARG A 1 271 ? 9.285 -10.405 18.750 1.00 38.91 271 ARG A O 1
ATOM 2161 N N . GLU A 1 272 ? 7.191 -11.268 18.695 1.00 51.25 272 GLU A N 1
ATOM 2162 C CA . GLU A 1 272 ? 6.464 -10.271 17.914 1.00 51.25 272 GLU A CA 1
ATOM 2163 C C . GLU A 1 272 ? 6.687 -8.867 18.507 1.00 51.25 272 GLU A C 1
ATOM 2165 O O . GLU A 1 272 ? 6.680 -8.683 19.731 1.00 51.25 272 GLU A O 1
ATOM 2170 N N . GLY A 1 273 ? 6.943 -7.874 17.654 1.00 77.06 273 GLY A N 1
ATOM 2171 C CA . GLY A 1 273 ? 7.208 -6.513 18.113 1.00 77.06 273 GLY A CA 1
ATOM 2172 C C . GLY A 1 273 ? 5.939 -5.878 18.684 1.00 77.06 273 GLY A C 1
ATOM 2173 O O . GLY A 1 273 ? 4.905 -5.862 18.033 1.00 77.06 273 GLY A O 1
ATOM 2174 N N . LYS A 1 274 ? 6.000 -5.337 19.902 1.00 88.25 274 LYS A N 1
ATOM 2175 C CA . LYS A 1 274 ? 4.943 -4.480 20.464 1.00 88.25 274 LYS A CA 1
ATOM 2176 C C . LYS A 1 274 ? 5.491 -3.071 20.602 1.00 88.25 274 LYS A C 1
ATOM 2178 O O . LYS A 1 274 ? 6.624 -2.906 21.054 1.00 88.25 274 LYS A O 1
ATOM 2183 N N . VAL A 1 275 ? 4.694 -2.075 20.233 1.00 92.12 275 VAL A N 1
ATOM 2184 C CA . VAL A 1 275 ? 4.984 -0.659 20.481 1.00 92.12 275 VAL A CA 1
ATOM 2185 C C . VAL A 1 275 ? 3.998 -0.153 21.513 1.00 92.12 275 VAL A C 1
ATOM 2187 O O . VAL A 1 275 ? 2.794 -0.336 21.374 1.00 92.12 275 VAL A O 1
ATOM 2190 N N . PHE A 1 276 ? 4.509 0.490 22.552 1.00 94.56 276 PHE A N 1
ATOM 2191 C CA . PHE A 1 276 ? 3.704 0.949 23.673 1.00 94.56 276 PHE A CA 1
ATOM 2192 C C . PHE A 1 276 ? 3.588 2.472 23.642 1.00 94.56 276 PHE A C 1
ATOM 2194 O O . PHE A 1 276 ? 4.593 3.167 23.494 1.00 94.56 276 PHE A O 1
ATOM 2201 N N . LEU A 1 277 ? 2.375 3.002 23.796 1.00 95.56 277 LEU A N 1
ATOM 2202 C CA . LEU A 1 277 ? 2.113 4.434 23.903 1.00 95.56 277 LEU A CA 1
ATOM 2203 C C . LEU A 1 277 ? 1.372 4.770 25.192 1.00 95.56 277 LEU A C 1
ATOM 2205 O O . LEU A 1 277 ? 0.477 4.046 25.629 1.00 95.56 277 LEU A O 1
ATOM 2209 N N . LEU A 1 278 ? 1.717 5.921 25.759 1.00 95.56 278 LEU A N 1
ATOM 2210 C CA . LEU A 1 278 ? 0.991 6.544 26.854 1.00 95.56 278 LEU A CA 1
ATOM 2211 C C . LEU A 1 278 ? -0.138 7.421 26.308 1.00 95.56 278 LEU A C 1
ATOM 2213 O O . LEU A 1 278 ? 0.113 8.328 25.516 1.00 95.56 278 LEU A O 1
ATOM 2217 N N . ILE A 1 279 ? -1.364 7.193 26.775 1.00 96.44 279 ILE A N 1
ATOM 2218 C CA . ILE A 1 279 ? -2.543 7.992 26.435 1.00 96.44 279 ILE A CA 1
ATOM 2219 C C . ILE A 1 279 ? -3.036 8.715 27.688 1.00 96.44 279 ILE A C 1
ATOM 2221 O O . ILE A 1 279 ? -3.455 8.083 28.662 1.00 96.44 279 ILE A O 1
ATOM 2225 N N . LYS A 1 280 ? -2.991 10.050 27.664 1.00 93.94 280 LYS A N 1
ATOM 2226 C CA . LYS A 1 280 ? -3.447 10.919 28.755 1.00 93.94 280 LYS A CA 1
ATOM 2227 C C . LYS A 1 280 ? -4.814 11.501 28.423 1.00 93.94 280 LYS A C 1
ATOM 2229 O O . LYS A 1 280 ? -4.937 12.526 27.754 1.00 93.94 280 LYS A O 1
ATOM 2234 N N . ALA A 1 281 ? -5.857 10.854 28.931 1.00 91.88 281 ALA A N 1
ATOM 2235 C CA . ALA A 1 281 ? -7.221 11.343 28.813 1.00 91.88 281 ALA A CA 1
ATOM 2236 C C . ALA A 1 281 ? -7.405 12.635 29.622 1.00 91.88 281 ALA A C 1
ATOM 2238 O O . ALA A 1 281 ? -6.959 12.734 30.769 1.00 91.88 281 ALA A O 1
ATOM 2239 N N . LYS A 1 282 ? -8.099 13.615 29.031 1.00 87.31 282 LYS A N 1
ATOM 2240 C CA . LYS A 1 282 ? -8.445 14.869 29.716 1.00 87.31 282 LYS A CA 1
ATOM 2241 C C . LYS A 1 282 ? -9.437 14.641 30.851 1.00 87.31 282 LYS A C 1
ATOM 2243 O O . LYS A 1 282 ? -9.285 15.232 31.909 1.00 87.31 282 LYS A O 1
ATOM 2248 N N . GLU A 1 283 ? -10.413 13.769 30.623 1.00 86.25 283 GLU A N 1
ATOM 2249 C CA . GLU A 1 283 ? -11.478 13.467 31.571 1.00 86.25 283 GLU A CA 1
ATOM 2250 C C . GLU A 1 283 ? -11.621 11.955 31.754 1.00 86.25 283 GLU A C 1
ATOM 2252 O O . GLU A 1 283 ? -11.461 11.176 30.809 1.00 86.25 283 GLU A O 1
ATOM 2257 N N . TRP A 1 284 ? -11.978 11.531 32.967 1.00 85.38 284 TRP A N 1
ATOM 2258 C CA . TRP A 1 284 ? -12.270 10.125 33.259 1.00 85.38 284 TRP A CA 1
ATOM 2259 C C . TRP A 1 284 ? -13.486 9.606 32.472 1.00 85.38 284 TRP A C 1
ATOM 2261 O O . TRP A 1 284 ? -13.498 8.456 32.031 1.00 85.38 284 TRP A O 1
ATOM 2271 N N . SER A 1 285 ? -14.464 10.482 32.214 1.00 87.06 285 SER A N 1
ATOM 2272 C CA . SER A 1 285 ? -15.644 10.220 31.377 1.00 87.06 285 SER A CA 1
ATOM 2273 C C . SER A 1 285 ? -15.261 9.652 30.006 1.00 87.06 285 SER A C 1
ATOM 2275 O O . SER A 1 285 ? -15.892 8.717 29.519 1.00 87.06 285 SER A O 1
ATOM 2277 N N . SER A 1 286 ? -14.174 10.153 29.411 1.00 91.06 286 SER A N 1
ATOM 2278 C CA . SER A 1 286 ? -13.683 9.705 28.105 1.00 91.06 286 SER A CA 1
ATOM 2279 C C . SER A 1 286 ? -13.191 8.258 28.152 1.00 91.06 286 SER A C 1
ATOM 2281 O O . SER A 1 286 ? -13.495 7.481 27.250 1.00 91.06 286 SER A O 1
ATOM 2283 N N . ILE A 1 287 ? -12.501 7.867 29.229 1.00 91.12 287 ILE A N 1
ATOM 2284 C CA . ILE A 1 287 ? -12.062 6.481 29.464 1.00 91.12 287 ILE A CA 1
ATOM 2285 C C . ILE A 1 287 ? -13.271 5.561 29.634 1.00 91.12 287 ILE A C 1
ATOM 2287 O O . ILE A 1 287 ? -13.325 4.503 29.010 1.00 91.12 287 ILE A O 1
ATOM 2291 N N . HIS A 1 288 ? -14.272 5.990 30.402 1.00 89.81 288 HIS A N 1
ATOM 2292 C CA . HIS A 1 288 ? -15.495 5.215 30.592 1.00 89.81 288 HIS A CA 1
ATOM 2293 C C . HIS A 1 288 ? -16.274 5.011 29.281 1.00 89.81 288 HIS A C 1
ATOM 2295 O O . HIS A 1 288 ? -16.674 3.891 28.967 1.00 89.81 288 HIS A O 1
ATOM 2301 N N . ILE A 1 289 ? -16.421 6.060 28.461 1.00 88.25 289 ILE A N 1
ATOM 2302 C CA . ILE A 1 289 ? -16.999 5.944 27.112 1.00 88.25 289 ILE A CA 1
ATOM 2303 C C . ILE A 1 289 ? -16.173 4.969 26.269 1.00 88.25 289 ILE A C 1
ATOM 2305 O O . ILE A 1 289 ? -16.744 4.121 25.582 1.00 88.25 289 ILE A O 1
ATOM 2309 N N . GLY A 1 290 ? -14.843 5.036 26.361 1.00 91.19 290 GLY A N 1
ATOM 2310 C CA . GLY A 1 290 ? -13.938 4.086 25.724 1.00 91.19 290 GLY A CA 1
ATOM 2311 C C . GLY A 1 290 ? -14.228 2.639 26.127 1.00 91.19 290 GLY A C 1
ATOM 2312 O O . GLY A 1 290 ? -14.316 1.783 25.249 1.00 91.19 290 GLY A O 1
ATOM 2313 N N . TYR A 1 291 ? -14.445 2.348 27.415 1.00 91.38 291 TYR A N 1
ATOM 2314 C CA . TYR A 1 291 ? -14.772 0.996 27.895 1.00 91.38 291 TYR A CA 1
ATOM 2315 C C . TYR A 1 291 ? -16.061 0.424 27.325 1.00 91.38 291 TYR A C 1
ATOM 2317 O O . TYR A 1 291 ? -16.117 -0.789 27.100 1.00 91.38 291 TYR A O 1
ATOM 2325 N N . THR A 1 292 ? -17.070 1.273 27.142 1.00 86.81 292 THR A N 1
ATOM 2326 C CA . THR A 1 292 ? -18.398 0.870 26.668 1.00 86.81 292 THR A CA 1
ATOM 2327 C C . THR A 1 292 ? -18.440 0.776 25.149 1.00 86.81 292 THR A C 1
ATOM 2329 O O . THR A 1 292 ? -19.007 -0.160 24.597 1.00 86.81 292 THR A O 1
ATOM 2332 N N . THR A 1 293 ? -17.819 1.731 24.458 1.00 90.06 293 THR A N 1
ATOM 2333 C CA . THR A 1 293 ? -17.913 1.849 22.996 1.00 90.06 293 THR A CA 1
ATOM 2334 C C . THR A 1 293 ? -16.785 1.146 22.254 1.00 90.06 293 THR A C 1
ATOM 2336 O O . THR A 1 293 ? -16.922 0.908 21.059 1.00 90.06 293 THR A O 1
ATOM 2339 N N . SER A 1 294 ? -15.677 0.818 22.933 1.00 91.81 294 SER A N 1
ATOM 2340 C CA . SER A 1 294 ? -14.431 0.349 22.304 1.00 91.81 294 SER A CA 1
ATOM 2341 C C . SER A 1 294 ? -13.920 1.307 21.219 1.00 91.81 294 SER A C 1
ATOM 2343 O O . SER A 1 294 ? -13.281 0.899 20.252 1.00 91.81 294 SER A O 1
ATOM 2345 N N . ARG A 1 295 ? -14.211 2.603 21.392 1.00 89.81 295 ARG A N 1
ATOM 2346 C CA . ARG A 1 295 ? -13.814 3.683 20.490 1.00 89.81 295 ARG A CA 1
ATOM 2347 C C . ARG A 1 295 ? -13.029 4.747 21.236 1.00 89.81 295 ARG A C 1
ATOM 2349 O O . ARG A 1 295 ? -13.314 5.040 22.397 1.00 89.81 295 ARG A O 1
ATOM 2356 N N . TRP A 1 296 ? -12.072 5.357 20.547 1.00 93.50 296 TRP A N 1
ATOM 2357 C CA . TRP A 1 296 ? -11.249 6.423 21.100 1.00 93.50 296 TRP A CA 1
ATOM 2358 C C . TRP A 1 296 ? -10.980 7.540 20.097 1.00 93.50 296 TRP A C 1
ATOM 2360 O O . TRP A 1 296 ? -10.689 7.284 18.933 1.00 93.50 296 TRP A O 1
ATOM 2370 N N . THR A 1 297 ? -11.020 8.789 20.555 1.00 91.00 297 THR A N 1
ATOM 2371 C CA . THR A 1 297 ? -10.590 9.950 19.766 1.00 91.00 297 THR A CA 1
ATOM 2372 C C . THR A 1 297 ? -9.243 10.425 20.292 1.00 91.00 297 THR A C 1
ATOM 2374 O O . THR A 1 297 ? -9.144 10.914 21.418 1.00 91.00 297 THR A O 1
ATOM 2377 N N . PHE A 1 298 ? -8.195 10.273 19.485 1.00 91.81 298 PHE A N 1
ATOM 2378 C CA . PHE A 1 298 ? -6.852 10.714 19.855 1.00 91.81 298 PHE A CA 1
ATOM 2379 C C . PHE A 1 298 ? -6.693 12.231 19.709 1.00 91.81 298 PHE A C 1
ATOM 2381 O O . PHE A 1 298 ? -7.424 12.900 18.975 1.00 91.81 298 PHE A O 1
ATOM 2388 N N . ALA A 1 299 ? -5.712 12.795 20.415 1.00 89.75 299 ALA A N 1
ATOM 2389 C CA . ALA A 1 299 ? -5.259 14.145 20.116 1.00 89.75 299 ALA A CA 1
ATOM 2390 C C . ALA A 1 299 ? -4.543 14.163 18.746 1.00 89.75 299 ALA A C 1
ATOM 2392 O O . ALA A 1 299 ? -3.868 13.182 18.427 1.00 89.75 299 ALA A O 1
ATOM 2393 N N . PRO A 1 300 ? -4.616 15.253 17.955 1.00 85.62 300 PRO A N 1
ATOM 2394 C CA . PRO A 1 300 ? -4.109 15.271 16.576 1.00 85.62 300 PRO A CA 1
ATOM 2395 C C . PRO A 1 300 ? -2.638 14.851 16.427 1.00 85.62 300 PRO A C 1
ATOM 2397 O O . PRO A 1 300 ? -2.262 14.194 15.460 1.00 85.62 300 PRO A O 1
ATOM 2400 N N . GLN A 1 301 ? -1.786 15.207 17.391 1.00 86.62 301 GLN A N 1
ATOM 2401 C CA . GLN A 1 301 ? -0.377 14.811 17.404 1.00 86.62 301 GLN A CA 1
ATOM 2402 C C . GLN A 1 301 ? -0.181 13.308 17.662 1.00 86.62 301 GLN A C 1
ATOM 2404 O O . GLN A 1 301 ? 0.673 12.678 17.042 1.00 86.62 301 GLN A O 1
ATOM 2409 N N . THR A 1 302 ? -0.997 12.729 18.541 1.00 91.44 302 THR A N 1
ATOM 2410 C CA . THR A 1 302 ? -0.973 11.303 18.887 1.00 91.44 302 THR A CA 1
ATOM 2411 C C . THR A 1 302 ? -1.551 10.473 17.748 1.00 91.44 302 THR A C 1
ATOM 2413 O O . THR A 1 302 ? -0.994 9.442 17.392 1.00 91.44 302 THR A O 1
ATOM 2416 N N . GLU A 1 303 ? -2.610 10.972 17.114 1.00 89.88 303 GLU A N 1
ATOM 2417 C CA . GLU A 1 303 ? -3.218 10.392 15.919 1.00 89.88 303 GLU A CA 1
ATOM 2418 C C . GLU A 1 303 ? -2.205 10.258 14.778 1.00 89.88 303 GLU A C 1
ATOM 2420 O O . GLU A 1 303 ? -1.953 9.147 14.314 1.00 89.88 303 GLU A O 1
ATOM 2425 N N . LYS A 1 304 ? -1.540 11.361 14.393 1.00 84.56 304 LYS A N 1
ATOM 2426 C CA . LYS A 1 304 ? -0.488 11.349 13.361 1.00 84.56 304 LYS A CA 1
ATOM 2427 C C . LYS A 1 304 ? 0.599 10.321 13.665 1.00 84.56 304 LYS A C 1
ATOM 2429 O O . LYS A 1 304 ? 1.059 9.627 12.764 1.00 84.56 304 LYS A O 1
ATOM 2434 N N . LYS A 1 305 ? 0.989 10.205 14.935 1.00 87.50 305 LYS A N 1
ATOM 2435 C CA . LYS A 1 305 ? 2.020 9.266 15.380 1.00 87.50 305 LYS A CA 1
ATOM 2436 C C . LYS A 1 305 ? 1.565 7.811 15.295 1.00 87.50 305 LYS A C 1
ATOM 2438 O O . LYS A 1 305 ? 2.337 6.970 14.852 1.00 87.50 305 LYS A O 1
ATOM 2443 N N . ILE A 1 306 ? 0.325 7.511 15.679 1.00 87.50 306 ILE A N 1
ATOM 2444 C CA . ILE A 1 306 ? -0.252 6.166 15.548 1.00 87.50 306 ILE A CA 1
ATOM 2445 C C . ILE A 1 306 ? -0.372 5.785 14.073 1.00 87.50 306 ILE A C 1
ATOM 2447 O O . ILE A 1 306 ? 0.004 4.675 13.718 1.00 87.50 306 ILE A O 1
ATOM 2451 N N . ILE A 1 307 ? -0.815 6.704 13.209 1.00 83.06 307 ILE A N 1
ATOM 2452 C CA . ILE A 1 307 ? -0.870 6.473 11.758 1.00 83.06 307 ILE A CA 1
ATOM 2453 C C . ILE A 1 307 ? 0.532 6.166 11.220 1.00 83.06 307 ILE A C 1
ATOM 2455 O O . ILE A 1 307 ? 0.716 5.159 10.546 1.00 83.06 307 ILE A O 1
ATOM 2459 N N . GLN A 1 308 ? 1.539 6.971 11.573 1.00 78.88 308 GLN A N 1
ATOM 2460 C CA . GLN A 1 308 ? 2.927 6.731 11.166 1.00 78.88 308 GLN A CA 1
ATOM 2461 C C . GLN A 1 308 ? 3.457 5.378 11.649 1.00 78.88 308 GLN A C 1
ATOM 2463 O O . GLN A 1 308 ? 4.061 4.657 10.864 1.00 78.88 308 GLN A O 1
ATOM 2468 N N . LEU A 1 309 ? 3.224 5.013 12.913 1.00 81.12 309 LEU A N 1
ATOM 2469 C CA . LEU A 1 309 ? 3.654 3.722 13.461 1.00 81.12 309 LEU A CA 1
ATOM 2470 C C . LEU A 1 309 ? 2.952 2.554 12.767 1.00 81.12 309 LEU A C 1
ATOM 2472 O O . LEU A 1 309 ? 3.608 1.597 12.375 1.00 81.12 309 LEU A O 1
ATOM 2476 N N . ASN A 1 310 ? 1.643 2.661 12.550 1.00 79.88 310 ASN A N 1
ATOM 2477 C CA . ASN A 1 310 ? 0.854 1.631 11.884 1.00 79.88 310 ASN A CA 1
ATOM 2478 C C . ASN A 1 310 ? 1.239 1.466 10.402 1.00 79.88 310 ASN A C 1
ATOM 2480 O O . ASN A 1 310 ? 1.188 0.362 9.873 1.00 79.88 310 ASN A O 1
ATOM 2484 N N . CYS A 1 311 ? 1.643 2.548 9.727 1.00 69.56 311 CYS A N 1
ATOM 2485 C CA . CYS A 1 311 ? 2.110 2.508 8.339 1.00 69.56 311 CYS A CA 1
ATOM 2486 C C . CYS A 1 311 ? 3.561 2.021 8.204 1.00 69.56 311 CYS A C 1
ATOM 2488 O O . CYS A 1 311 ? 3.867 1.269 7.280 1.00 69.56 311 CYS A O 1
ATOM 2490 N N . ASN A 1 312 ? 4.457 2.453 9.096 1.00 60.75 312 ASN A N 1
ATOM 2491 C CA . ASN A 1 312 ? 5.889 2.158 9.000 1.00 60.75 312 ASN A CA 1
ATOM 2492 C C . ASN A 1 312 ? 6.254 0.798 9.610 1.00 60.75 312 ASN A C 1
ATOM 2494 O O . ASN A 1 312 ? 7.199 0.158 9.155 1.00 60.75 312 ASN A O 1
ATOM 2498 N N . GLU A 1 313 ? 5.520 0.356 10.633 1.00 71.12 313 GLU A N 1
ATOM 2499 C CA . GLU A 1 313 ? 5.786 -0.871 11.387 1.00 71.12 313 GLU A CA 1
ATOM 2500 C C . GLU A 1 313 ? 4.509 -1.731 11.540 1.00 71.12 313 GLU A C 1
ATOM 2502 O O . GLU A 1 313 ? 4.112 -2.033 12.665 1.00 71.12 313 GLU A O 1
ATOM 2507 N N . PRO A 1 314 ? 3.853 -2.165 10.440 1.00 63.84 314 PRO A N 1
ATOM 2508 C CA . PRO A 1 314 ? 2.559 -2.866 10.491 1.00 63.84 314 PRO A CA 1
ATOM 2509 C C . PRO A 1 314 ? 2.621 -4.244 11.168 1.00 63.84 314 PRO A C 1
ATOM 2511 O O . PRO A 1 314 ? 1.597 -4.779 11.583 1.00 63.84 314 PRO A O 1
ATOM 2514 N N . GLU A 1 315 ? 3.814 -4.834 11.287 1.00 66.25 315 GLU A N 1
ATOM 2515 C CA . GLU A 1 315 ? 4.024 -6.085 12.027 1.00 66.25 315 GLU A CA 1
ATOM 2516 C C . GLU A 1 315 ? 4.036 -5.884 13.546 1.00 66.25 315 GLU A C 1
ATOM 2518 O O . GLU A 1 315 ? 4.062 -6.866 14.293 1.00 66.25 315 GLU A O 1
ATOM 2523 N N . LYS A 1 316 ? 4.056 -4.628 14.015 1.00 76.25 316 LYS A N 1
ATOM 2524 C CA . LYS A 1 316 ? 4.075 -4.328 15.438 1.00 76.25 316 LYS A CA 1
ATOM 2525 C C . LYS A 1 316 ? 2.691 -3.988 15.962 1.00 76.25 316 LYS A C 1
ATOM 2527 O O . LYS A 1 316 ? 2.037 -3.052 15.514 1.00 76.25 316 LYS A O 1
ATOM 2532 N N . ASP A 1 317 ? 2.296 -4.700 17.008 1.00 88.38 317 ASP A N 1
ATOM 2533 C CA . ASP A 1 317 ? 1.061 -4.409 17.722 1.00 88.38 317 ASP A CA 1
ATOM 2534 C C . ASP A 1 317 ? 1.213 -3.109 18.523 1.00 88.38 317 ASP A C 1
ATOM 2536 O O . ASP A 1 317 ? 2.114 -2.978 19.359 1.00 88.38 317 ASP A O 1
ATOM 2540 N N . ILE A 1 318 ? 0.294 -2.165 18.317 1.00 93.94 318 ILE A N 1
ATOM 2541 C CA . ILE A 1 318 ? 0.260 -0.902 19.058 1.00 93.94 318 ILE A CA 1
ATOM 2542 C C . ILE A 1 318 ? -0.585 -1.071 20.327 1.00 93.94 318 ILE A C 1
ATOM 2544 O O . ILE A 1 318 ? -1.801 -1.271 20.282 1.00 93.94 318 ILE A O 1
ATOM 2548 N N . TRP A 1 319 ? 0.071 -0.958 21.475 1.00 95.31 319 TRP A N 1
ATOM 2549 C CA . TRP A 1 319 ? -0.514 -1.059 22.806 1.00 95.31 319 TRP A CA 1
ATOM 2550 C C . TRP A 1 319 ? -0.602 0.318 23.456 1.00 95.31 319 TRP A C 1
ATOM 2552 O O . TRP A 1 319 ? 0.329 1.118 23.410 1.00 95.31 319 TRP A O 1
ATOM 2562 N N . LEU A 1 320 ? -1.739 0.588 24.079 1.00 96.88 320 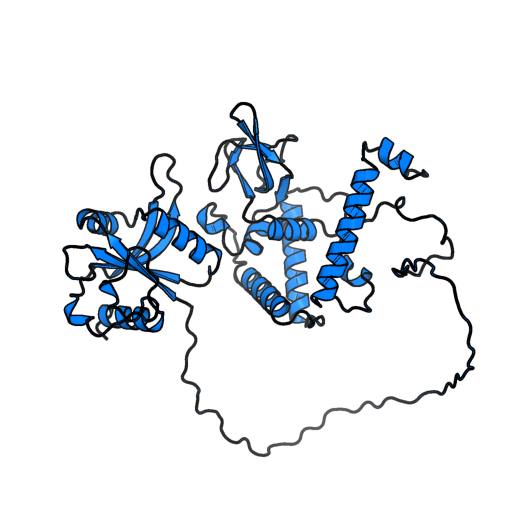LEU A N 1
ATOM 2563 C CA . LEU A 1 320 ? -2.127 1.885 24.607 1.00 96.88 320 LEU A CA 1
ATOM 2564 C C . LEU A 1 320 ? -2.342 1.763 26.114 1.00 96.88 320 LEU A C 1
ATOM 2566 O O . LEU A 1 320 ? -3.220 1.022 26.561 1.00 96.88 320 LEU A O 1
ATOM 2570 N N . PHE A 1 321 ? -1.569 2.512 26.893 1.00 96.56 321 PHE A N 1
ATOM 2571 C CA . PHE A 1 321 ? -1.737 2.623 28.337 1.00 96.56 321 PHE A CA 1
ATOM 2572 C C . PHE A 1 321 ? -2.482 3.905 28.673 1.00 96.56 321 PHE A C 1
ATOM 2574 O O . PHE A 1 321 ? -1.979 5.003 28.439 1.00 96.56 321 PHE A O 1
ATOM 2581 N N . PHE A 1 322 ? -3.676 3.765 29.240 1.00 96.44 322 PHE A N 1
ATOM 2582 C CA . PHE A 1 322 ? -4.533 4.900 29.551 1.00 96.44 322 PHE A CA 1
ATOM 2583 C C . PHE A 1 322 ? -4.290 5.391 30.967 1.00 96.44 322 PHE A C 1
ATOM 2585 O O . PHE A 1 322 ? -4.254 4.613 31.919 1.00 96.44 322 PHE A O 1
ATOM 2592 N N . THR A 1 323 ? -4.198 6.702 31.121 1.00 94.81 323 THR A N 1
ATOM 2593 C CA . THR A 1 323 ? -4.260 7.378 32.414 1.00 94.81 323 THR A CA 1
ATOM 2594 C C . THR A 1 323 ? -5.039 8.682 32.267 1.00 94.81 323 THR A C 1
ATOM 2596 O O . THR A 1 323 ? -5.185 9.211 31.165 1.00 94.81 323 THR A O 1
ATOM 2599 N N . SER A 1 324 ? -5.560 9.203 33.371 1.00 90.81 324 SER A N 1
ATOM 2600 C CA . SER A 1 324 ? -6.136 10.546 33.433 1.00 90.81 324 SER A CA 1
ATOM 2601 C C . SER A 1 324 ? -5.400 11.374 34.476 1.00 90.81 324 SER A C 1
ATOM 2603 O O . SER A 1 324 ? -4.904 10.831 35.469 1.00 90.81 324 SER A O 1
ATOM 2605 N N . LYS A 1 325 ? -5.337 12.690 34.243 1.00 77.31 325 LYS A N 1
ATOM 2606 C CA . LYS A 1 325 ? -4.546 13.642 35.040 1.00 77.31 325 LYS A CA 1
ATOM 2607 C C . LYS A 1 325 ? -4.824 13.553 36.547 1.00 77.31 325 LYS A C 1
ATOM 2609 O O . LYS A 1 325 ? -3.890 13.678 37.330 1.00 77.31 325 LYS A O 1
ATOM 2614 N N . ASP A 1 326 ? -6.065 13.261 36.927 1.00 78.12 326 ASP A N 1
ATOM 2615 C CA . ASP A 1 326 ? -6.511 13.300 38.325 1.00 78.12 326 ASP A CA 1
ATOM 2616 C C . ASP A 1 326 ? -6.575 11.921 38.998 1.00 78.12 326 ASP A C 1
ATOM 2618 O O . ASP A 1 326 ? -6.899 11.816 40.177 1.00 78.12 326 ASP A O 1
ATOM 2622 N N . SER A 1 327 ? -6.279 10.838 38.273 1.00 82.06 327 SER A N 1
ATOM 2623 C CA . SER A 1 327 ? -6.516 9.485 38.794 1.00 82.06 327 SER A CA 1
ATOM 2624 C C . SER A 1 327 ? -5.373 8.877 39.604 1.00 82.06 327 SER A C 1
ATOM 2626 O O . SER A 1 327 ? -5.587 7.867 40.269 1.00 82.06 327 SER A O 1
ATOM 2628 N N . ASN A 1 328 ? -4.160 9.440 39.535 1.00 90.75 328 ASN A N 1
ATOM 2629 C CA . ASN A 1 328 ? -2.942 8.868 40.135 1.00 90.75 328 ASN A CA 1
ATOM 2630 C C . ASN A 1 328 ? -2.742 7.359 39.852 1.00 90.75 328 ASN A C 1
ATOM 2632 O O . ASN A 1 328 ? -2.123 6.635 40.639 1.00 90.75 328 ASN A O 1
ATOM 2636 N N . ALA A 1 329 ? -3.279 6.878 38.730 1.00 93.12 329 ALA A N 1
ATOM 2637 C CA . ALA A 1 329 ? -3.288 5.476 38.353 1.00 93.12 329 ALA A CA 1
ATOM 2638 C C . ALA A 1 329 ? -3.314 5.324 36.830 1.00 93.12 329 ALA A C 1
ATOM 2640 O O . ALA A 1 329 ? -3.841 6.169 36.095 1.00 93.12 329 ALA A O 1
ATOM 2641 N N . PHE A 1 330 ? -2.786 4.206 36.343 1.00 95.44 330 PHE A N 1
ATOM 2642 C CA . PHE A 1 330 ? -3.185 3.711 35.037 1.00 95.44 330 PHE A CA 1
ATOM 2643 C C . PHE A 1 330 ? -4.604 3.161 35.142 1.00 95.44 330 PHE A C 1
ATOM 2645 O O . PHE A 1 330 ? -4.943 2.483 36.107 1.00 95.44 330 PHE A O 1
ATOM 2652 N N . GLN A 1 331 ? -5.437 3.503 34.171 1.00 94.62 331 GLN A N 1
ATOM 2653 C CA . GLN A 1 331 ? -6.855 3.174 34.166 1.00 94.62 331 GLN A CA 1
ATOM 2654 C C . GLN A 1 331 ? -7.133 1.867 33.440 1.00 94.62 331 GLN A C 1
ATOM 2656 O O . GLN A 1 331 ? -8.043 1.145 33.829 1.00 94.62 331 GLN A O 1
ATOM 2661 N N . GLY A 1 332 ? -6.339 1.564 32.418 1.00 93.88 332 GLY A N 1
ATOM 2662 C CA . GLY A 1 332 ? -6.457 0.334 31.665 1.00 93.88 332 GLY A CA 1
ATOM 2663 C C . GLY A 1 332 ? -5.465 0.270 30.515 1.00 93.88 332 GLY A C 1
ATOM 2664 O O . GLY A 1 332 ? -4.677 1.192 30.274 1.00 93.88 332 GLY A O 1
ATOM 2665 N N . VAL A 1 333 ? -5.545 -0.839 29.791 1.00 96.12 333 VAL A N 1
ATOM 2666 C CA . VAL A 1 333 ? -4.708 -1.148 28.637 1.00 96.12 333 VAL A CA 1
ATOM 2667 C C . VAL A 1 333 ? -5.596 -1.570 27.486 1.00 96.12 333 VAL A C 1
ATOM 2669 O O . VAL A 1 333 ? -6.448 -2.449 27.645 1.00 96.12 333 VAL A O 1
ATOM 2672 N N . ALA A 1 334 ? -5.369 -0.988 26.316 1.00 95.88 334 ALA A N 1
ATOM 2673 C CA . ALA A 1 334 ? -6.017 -1.419 25.087 1.00 95.88 334 ALA A CA 1
ATOM 2674 C C . ALA A 1 334 ? -4.996 -1.667 23.982 1.00 95.88 334 ALA A C 1
ATOM 2676 O O . ALA A 1 334 ? -3.883 -1.149 24.011 1.00 95.88 334 ALA A O 1
ATOM 2677 N N . ARG A 1 335 ? -5.403 -2.432 22.979 1.00 94.00 335 ARG A N 1
ATOM 2678 C CA . ARG A 1 335 ? -4.703 -2.559 21.710 1.00 94.00 335 ARG A CA 1
ATOM 2679 C C . ARG A 1 335 ? -5.405 -1.698 20.671 1.00 94.00 335 ARG A C 1
ATOM 2681 O O . ARG A 1 335 ? -6.629 -1.732 20.571 1.00 94.00 335 ARG A O 1
ATOM 2688 N N . TYR A 1 336 ? -4.646 -0.927 19.911 1.00 94.00 336 TYR A N 1
ATOM 2689 C CA . TYR A 1 336 ? -5.176 -0.224 18.748 1.00 94.00 336 TYR A CA 1
ATOM 2690 C C . TYR A 1 336 ? -5.549 -1.232 17.650 1.00 94.00 336 TYR A C 1
ATOM 2692 O O . TYR A 1 336 ? -4.830 -2.210 17.451 1.00 94.00 336 TYR A O 1
ATOM 2700 N N . ILE A 1 337 ? -6.675 -1.009 16.966 1.00 86.94 337 ILE A N 1
ATOM 2701 C CA . ILE A 1 337 ? -7.139 -1.862 15.864 1.00 86.94 337 ILE A CA 1
ATOM 2702 C C . ILE A 1 337 ? -7.050 -1.106 14.537 1.00 86.94 337 ILE A C 1
ATOM 2704 O O . ILE A 1 337 ? -6.295 -1.501 13.655 1.00 86.94 337 ILE A O 1
ATOM 2708 N N . SER A 1 338 ? -7.803 -0.016 14.395 1.00 84.38 338 SER A N 1
ATOM 2709 C CA . SER A 1 338 ? -7.840 0.784 13.166 1.00 84.38 338 SER A CA 1
ATOM 2710 C C . SER A 1 338 ? -8.514 2.132 13.411 1.00 84.38 338 SER A C 1
ATOM 2712 O O . SER A 1 338 ? -9.279 2.288 14.362 1.00 84.38 338 SER A O 1
ATOM 2714 N N . PHE A 1 339 ? -8.296 3.105 12.529 1.00 82.25 339 PHE A N 1
ATOM 2715 C CA . PHE A 1 339 ? -9.152 4.288 12.444 1.00 82.25 339 PHE A CA 1
ATOM 2716 C C . PHE A 1 339 ? -10.418 3.980 11.643 1.00 82.25 339 PHE A C 1
ATOM 2718 O O . PHE A 1 339 ? -10.352 3.309 10.617 1.00 82.25 339 PHE A O 1
ATOM 2725 N N . ARG A 1 340 ? -11.570 4.484 12.096 1.00 68.00 340 ARG A N 1
ATOM 2726 C CA . ARG A 1 340 ? -12.791 4.559 11.291 1.00 68.00 340 ARG A CA 1
ATOM 2727 C C . ARG A 1 340 ? -12.927 5.942 10.688 1.00 68.00 340 ARG A C 1
ATOM 2729 O O . ARG A 1 340 ? -12.763 6.952 11.377 1.00 68.00 340 ARG A O 1
ATOM 2736 N N . ASN A 1 341 ? -13.322 5.962 9.423 1.00 56.84 341 ASN A N 1
ATOM 2737 C CA . ASN A 1 341 ? -13.712 7.184 8.748 1.00 56.84 341 ASN A CA 1
ATOM 2738 C C . ASN A 1 341 ? -15.160 7.521 9.146 1.00 56.84 341 ASN A C 1
ATOM 2740 O O . ASN A 1 341 ? -16.110 6.920 8.644 1.00 56.84 341 ASN A O 1
ATOM 2744 N N . GLU A 1 342 ? -15.341 8.414 10.121 1.00 59.31 342 GLU A N 1
ATOM 2745 C CA . GLU A 1 342 ? -16.661 8.980 10.419 1.00 59.31 342 GLU A CA 1
ATOM 2746 C C . GLU A 1 342 ? -16.912 10.156 9.464 1.00 59.31 342 GLU A C 1
ATOM 2748 O O . GLU A 1 342 ? -16.100 11.071 9.382 1.00 59.31 342 GLU A O 1
ATOM 2753 N N . GLN A 1 343 ? -18.047 10.144 8.754 1.00 44.53 343 GLN A N 1
ATOM 2754 C CA . GLN A 1 343 ? -18.390 11.171 7.754 1.00 44.53 343 GLN A CA 1
ATOM 2755 C C . GLN A 1 343 ? -18.571 12.581 8.349 1.00 44.53 343 GLN A C 1
ATOM 2757 O O . GLN A 1 343 ? -18.577 13.564 7.613 1.00 44.53 343 GLN A O 1
ATOM 2762 N N . VAL A 1 344 ? -18.724 12.692 9.675 1.00 51.34 344 VAL A N 1
ATOM 2763 C CA . VAL A 1 344 ? -18.880 13.958 10.398 1.00 51.34 344 VAL A CA 1
ATOM 2764 C C . VAL A 1 344 ? -18.152 13.868 11.741 1.00 51.34 344 VAL A C 1
ATOM 2766 O O . VAL A 1 344 ? -18.510 13.053 12.588 1.00 51.34 344 VAL A O 1
ATOM 2769 N N . GLY A 1 345 ? -17.170 14.745 11.964 1.00 60.19 345 GLY A N 1
ATOM 2770 C CA . GLY A 1 345 ? -16.456 14.867 13.239 1.00 60.19 345 GLY A CA 1
ATOM 2771 C C . GLY A 1 345 ? -14.989 14.438 13.178 1.00 60.19 345 GLY A C 1
ATOM 2772 O O . GLY A 1 345 ? -14.419 14.253 12.108 1.00 60.19 345 GLY A O 1
ATOM 2773 N N . ARG A 1 346 ? -14.342 14.349 14.347 1.00 64.62 346 ARG A N 1
ATOM 2774 C CA . ARG A 1 346 ? -12.951 13.881 14.442 1.00 64.62 346 ARG A CA 1
ATOM 2775 C C . ARG A 1 346 ? -12.893 12.360 14.270 1.00 64.62 346 ARG A C 1
ATOM 2777 O O . ARG A 1 346 ? -13.752 11.684 14.840 1.00 64.62 346 ARG A O 1
ATOM 2784 N N . PRO A 1 347 ? -11.874 11.824 13.575 1.00 67.25 347 PRO A N 1
ATOM 2785 C CA . PRO A 1 347 ? -11.736 10.389 13.373 1.00 67.25 347 PRO A CA 1
ATOM 2786 C C . PRO A 1 347 ? -11.687 9.654 14.716 1.00 67.25 347 PRO A C 1
ATOM 2788 O O . PRO A 1 347 ? -11.028 10.081 15.673 1.00 67.25 347 PRO A O 1
ATOM 2791 N N . LYS A 1 348 ? -12.422 8.543 14.793 1.00 83.31 348 LYS A N 1
ATOM 2792 C CA . LYS A 1 348 ? -12.432 7.658 15.959 1.00 83.31 348 LYS A CA 1
ATOM 2793 C C . LYS A 1 348 ? -11.693 6.379 15.614 1.00 83.31 348 LYS A C 1
ATOM 2795 O O . LYS A 1 348 ? -11.938 5.779 14.573 1.00 83.31 348 LYS A O 1
ATOM 2800 N N . ALA A 1 349 ? -10.800 5.957 16.492 1.00 88.06 349 ALA A N 1
ATOM 2801 C CA . ALA A 1 349 ? -10.155 4.664 16.400 1.00 88.06 349 ALA A CA 1
ATOM 2802 C C . ALA A 1 349 ? -10.969 3.597 17.122 1.00 88.06 349 ALA A C 1
ATOM 2804 O O . ALA A 1 349 ? -11.461 3.835 18.226 1.00 88.06 349 ALA A O 1
ATOM 2805 N N . ASP A 1 350 ? -11.045 2.417 16.522 1.00 90.69 350 ASP A N 1
ATOM 2806 C CA . ASP A 1 350 ? -11.443 1.199 17.208 1.00 90.69 350 ASP A CA 1
ATOM 2807 C C . ASP A 1 350 ? -10.258 0.708 18.054 1.00 90.69 350 ASP A C 1
ATOM 2809 O O . ASP A 1 350 ? -9.115 0.610 17.587 1.00 90.69 350 ASP A O 1
ATOM 2813 N N . ILE A 1 351 ? -10.532 0.410 19.323 1.00 94.06 351 ILE A N 1
ATOM 2814 C CA . ILE A 1 351 ? -9.557 -0.113 20.282 1.00 94.06 351 ILE A CA 1
ATOM 2815 C C . ILE A 1 351 ? -10.116 -1.358 20.969 1.00 94.06 351 ILE A C 1
ATOM 2817 O O . ILE A 1 351 ? -11.301 -1.436 21.275 1.00 94.06 351 ILE A O 1
ATOM 2821 N N . LEU A 1 352 ? -9.260 -2.333 21.258 1.00 91.94 352 LEU A N 1
ATOM 2822 C CA . LEU A 1 352 ? -9.615 -3.543 21.994 1.00 91.94 352 LEU A CA 1
ATOM 2823 C C . LEU A 1 352 ? -9.054 -3.472 23.411 1.00 91.94 352 LEU A C 1
ATOM 2825 O O . LEU A 1 352 ? -7.847 -3.586 23.609 1.00 91.94 352 LEU A O 1
ATOM 2829 N N . TRP A 1 353 ? -9.921 -3.311 24.406 1.00 91.94 353 TRP A N 1
ATOM 2830 C CA . TRP A 1 353 ? -9.507 -3.321 25.808 1.00 91.94 353 TRP A CA 1
ATOM 2831 C C . TRP A 1 353 ? -9.023 -4.705 26.233 1.00 91.94 353 TRP A C 1
ATOM 2833 O O . TRP A 1 353 ? -9.783 -5.668 26.189 1.00 91.94 353 TRP A O 1
ATOM 2843 N N . ILE A 1 354 ? -7.774 -4.775 26.685 1.00 92.88 354 ILE A N 1
ATOM 2844 C CA . ILE A 1 354 ? -7.162 -5.987 27.236 1.00 92.88 354 ILE A CA 1
ATOM 2845 C C . ILE A 1 354 ? -7.337 -6.006 28.755 1.00 92.88 354 ILE A C 1
ATOM 2847 O O . ILE A 1 354 ? -7.731 -7.017 29.327 1.00 92.88 354 ILE A O 1
ATOM 2851 N N . HIS A 1 355 ? -7.117 -4.858 29.402 1.00 91.31 355 HIS A N 1
ATOM 2852 C CA . HIS A 1 355 ? -7.320 -4.680 30.836 1.00 91.31 355 HIS A CA 1
ATOM 2853 C C . HIS A 1 355 ? -8.136 -3.415 31.099 1.00 91.31 355 HIS A C 1
ATOM 2855 O O . HIS A 1 355 ? -7.837 -2.352 30.557 1.00 91.31 355 HIS A O 1
ATOM 2861 N N . LYS A 1 356 ? -9.157 -3.528 31.954 1.00 91.06 356 LYS A N 1
ATOM 2862 C CA . LYS A 1 356 ? -9.984 -2.402 32.433 1.00 91.06 356 LYS A CA 1
ATOM 2863 C C . LYS A 1 356 ? -9.812 -2.149 33.941 1.00 91.06 356 LYS A C 1
ATOM 2865 O O . LYS A 1 356 ? -10.608 -1.435 34.542 1.00 91.06 356 LYS A O 1
ATOM 2870 N N . SER A 1 357 ? -8.822 -2.795 34.560 1.00 89.31 357 SER A N 1
ATOM 2871 C CA . SER A 1 357 ? -8.466 -2.632 35.970 1.00 89.31 357 SER A CA 1
ATOM 2872 C C . SER A 1 357 ? -7.538 -1.436 36.164 1.00 89.31 357 SER A C 1
ATOM 2874 O O . SER A 1 357 ? -6.778 -1.076 35.271 1.00 89.31 357 SER A O 1
ATOM 2876 N N . GLN A 1 358 ? -7.574 -0.834 37.351 1.00 92.25 358 GLN A N 1
ATOM 2877 C CA . GLN A 1 358 ? -6.676 0.266 37.688 1.00 92.25 358 GLN A CA 1
ATOM 2878 C C . GLN A 1 358 ? -5.374 -0.249 38.307 1.00 92.25 358 GLN A C 1
ATOM 2880 O O . GLN A 1 358 ? -5.399 -1.141 39.155 1.00 92.25 358 GLN A O 1
ATOM 2885 N N . ILE A 1 359 ? -4.249 0.371 37.942 1.00 93.56 359 ILE A N 1
ATOM 2886 C CA . ILE A 1 359 ? -2.956 0.188 38.612 1.00 93.56 359 ILE A CA 1
ATOM 2887 C C . ILE A 1 359 ? -2.512 1.521 39.215 1.00 93.56 359 ILE A C 1
ATOM 2889 O O . ILE A 1 359 ? -2.154 2.437 38.466 1.00 93.56 359 ILE A O 1
ATOM 2893 N N . PRO A 1 360 ? -2.490 1.648 40.554 1.00 94.12 360 PRO A N 1
ATOM 2894 C CA . PRO A 1 360 ? -1.996 2.843 41.226 1.00 94.12 360 PRO A CA 1
ATOM 2895 C C . PRO A 1 360 ? -0.539 3.149 40.870 1.00 94.12 360 PRO A C 1
ATOM 2897 O O . PRO A 1 360 ? 0.296 2.245 40.790 1.00 94.12 360 PRO A O 1
ATOM 2900 N N . PHE A 1 361 ? -0.188 4.433 40.742 1.00 94.31 361 PHE A N 1
ATOM 2901 C CA . PHE A 1 361 ? 1.189 4.835 40.436 1.00 94.31 361 PHE A CA 1
ATOM 2902 C C . PHE A 1 361 ? 2.207 4.379 41.483 1.00 94.31 361 PHE A C 1
ATOM 2904 O O . PHE A 1 361 ? 3.373 4.199 41.144 1.00 94.31 361 PHE A O 1
ATOM 2911 N N . SER A 1 362 ? 1.784 4.133 42.731 1.00 92.44 362 SER A N 1
ATOM 2912 C CA . SER A 1 362 ? 2.619 3.526 43.778 1.00 92.44 362 SER A CA 1
ATOM 2913 C C . SER A 1 362 ? 3.263 2.211 43.342 1.00 92.44 362 SER A C 1
ATOM 2915 O O . SER A 1 362 ? 4.417 1.969 43.682 1.00 92.44 362 SER A O 1
ATOM 2917 N N . ASN A 1 363 ? 2.555 1.411 42.545 1.00 91.25 363 ASN A N 1
ATOM 2918 C CA . ASN A 1 363 ? 2.986 0.073 42.146 1.00 91.25 363 ASN A CA 1
ATOM 2919 C C . ASN A 1 363 ? 3.983 0.109 40.978 1.00 91.25 363 ASN A C 1
ATOM 2921 O O . ASN A 1 363 ? 4.674 -0.867 40.720 1.00 91.25 363 ASN A O 1
ATOM 2925 N N . VAL A 1 364 ? 4.089 1.250 40.294 1.00 92.62 364 VAL A N 1
ATOM 2926 C CA . VAL A 1 364 ? 4.894 1.440 39.076 1.00 92.62 364 VAL A CA 1
ATOM 2927 C C . VAL A 1 364 ? 5.935 2.553 39.234 1.00 92.62 364 VAL A C 1
ATOM 2929 O O . VAL A 1 364 ? 6.528 2.987 38.253 1.00 92.62 364 VAL A O 1
ATOM 2932 N N . ARG A 1 365 ? 6.197 3.030 40.464 1.00 89.81 365 ARG A N 1
ATOM 2933 C CA . ARG A 1 365 ? 7.163 4.122 40.733 1.00 89.81 365 ARG A CA 1
ATOM 2934 C C . ARG A 1 365 ? 8.587 3.820 40.272 1.00 89.81 365 ARG A C 1
ATOM 2936 O O . ARG A 1 365 ? 9.345 4.755 40.035 1.00 89.81 365 ARG A O 1
ATOM 2943 N N . HIS A 1 366 ? 8.937 2.538 40.205 1.00 89.94 366 HIS A N 1
ATOM 2944 C CA . HIS A 1 366 ? 10.246 2.051 39.783 1.00 89.94 366 HIS A CA 1
ATOM 2945 C C . HIS A 1 366 ? 10.402 2.020 38.253 1.00 89.94 366 HIS A C 1
ATOM 2947 O O . HIS A 1 366 ? 11.521 1.912 37.767 1.00 89.94 366 HIS A O 1
ATOM 2953 N N . LEU A 1 367 ? 9.303 2.129 37.495 1.00 90.38 367 LEU A N 1
ATOM 2954 C CA . LEU A 1 367 ? 9.331 2.116 36.037 1.00 90.38 367 LEU A CA 1
ATOM 2955 C C . LEU A 1 367 ? 9.662 3.509 35.497 1.00 90.38 367 LEU A C 1
ATOM 2957 O O . LEU A 1 367 ? 8.835 4.428 35.520 1.00 90.38 367 LEU A O 1
ATOM 2961 N N . THR A 1 368 ? 10.875 3.652 34.980 1.00 89.88 368 THR A N 1
ATOM 2962 C CA . THR A 1 368 ? 11.357 4.839 34.269 1.00 89.88 368 THR A CA 1
ATOM 2963 C C . THR A 1 368 ? 11.425 4.563 32.774 1.00 89.88 368 THR A C 1
ATOM 2965 O O . THR A 1 368 ? 11.667 3.438 32.357 1.00 89.88 368 THR A O 1
ATOM 2968 N N . ASN A 1 369 ? 11.169 5.578 31.951 1.00 86.75 369 ASN A N 1
ATOM 2969 C CA . ASN A 1 369 ? 11.169 5.446 30.496 1.00 86.75 369 ASN A CA 1
ATOM 2970 C C . ASN A 1 369 ? 12.460 6.035 29.909 1.00 86.75 369 ASN A C 1
ATOM 2972 O O . ASN A 1 369 ? 12.627 7.259 29.914 1.00 86.75 369 ASN A O 1
ATOM 2976 N N . GLY A 1 370 ? 13.339 5.190 29.356 1.00 77.19 370 GLY A N 1
ATOM 2977 C CA . GLY A 1 370 ? 14.576 5.628 28.700 1.00 77.19 370 GLY A CA 1
ATOM 2978 C C . GLY A 1 370 ? 14.329 6.575 27.527 1.00 77.19 370 GLY A C 1
ATOM 2979 O O . GLY A 1 370 ? 15.093 7.513 27.305 1.00 77.19 370 GLY A O 1
ATOM 2980 N N . ALA A 1 371 ? 13.182 6.431 26.856 1.00 68.75 371 ALA A N 1
ATOM 2981 C CA . ALA A 1 371 ? 12.741 7.322 25.783 1.00 68.75 371 ALA A CA 1
ATOM 2982 C C . ALA A 1 371 ? 12.250 8.707 26.268 1.00 68.75 371 ALA A C 1
ATOM 2984 O O . ALA A 1 371 ? 11.814 9.522 25.454 1.00 68.75 371 ALA A O 1
ATOM 2985 N N . ASN A 1 372 ? 12.281 8.980 27.580 1.00 78.44 372 ASN A N 1
ATOM 2986 C CA . ASN A 1 372 ? 11.856 10.244 28.186 1.00 78.44 372 ASN A CA 1
ATOM 2987 C C . ASN A 1 372 ? 12.831 10.757 29.256 1.00 78.44 372 ASN A C 1
ATOM 2989 O O . ASN A 1 372 ? 12.419 11.072 30.375 1.00 78.44 372 ASN A O 1
ATOM 2993 N N . SER A 1 373 ? 14.132 10.785 28.962 1.00 77.75 373 SER A N 1
ATOM 2994 C CA . SER A 1 373 ? 15.143 11.255 29.925 1.00 77.75 373 SER A CA 1
ATOM 2995 C C . SER A 1 373 ? 15.076 10.522 31.278 1.00 77.75 373 SER A C 1
ATOM 2997 O O . SER A 1 373 ? 15.333 11.120 32.320 1.00 77.75 373 SER A O 1
ATOM 2999 N N . ASN A 1 374 ? 14.683 9.241 31.273 1.00 83.12 374 ASN A N 1
ATOM 3000 C CA . ASN A 1 374 ? 14.481 8.407 32.465 1.00 83.12 374 ASN A CA 1
ATOM 3001 C C . ASN A 1 374 ? 13.471 8.954 33.492 1.00 83.12 374 ASN A C 1
ATOM 3003 O O . ASN A 1 374 ? 13.507 8.571 34.661 1.00 83.12 374 ASN A O 1
ATOM 3007 N N . GLN A 1 375 ? 12.534 9.808 33.075 1.00 88.44 375 GLN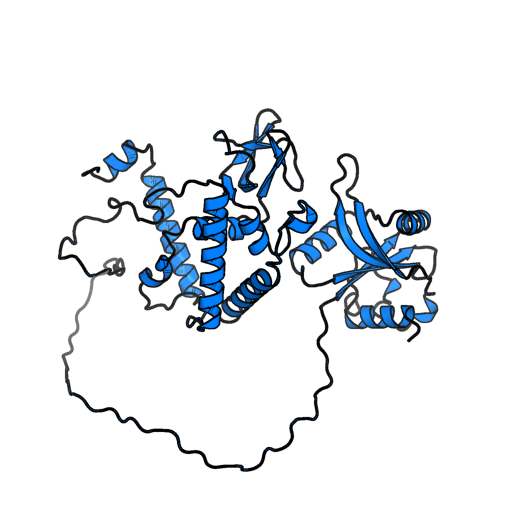 A N 1
ATOM 3008 C CA . GLN A 1 375 ? 11.385 10.161 33.910 1.00 88.44 375 GLN A CA 1
ATOM 3009 C C . GLN A 1 375 ? 10.484 8.946 34.139 1.00 88.44 375 GLN A C 1
ATOM 3011 O O . GLN A 1 375 ? 10.525 7.965 33.385 1.00 88.44 375 GLN A O 1
ATOM 3016 N N . ARG A 1 376 ? 9.636 9.004 35.170 1.00 89.94 376 ARG A N 1
ATOM 3017 C CA . ARG A 1 376 ? 8.712 7.902 35.451 1.00 89.94 376 ARG A CA 1
ATOM 3018 C C . ARG A 1 376 ? 7.747 7.718 34.290 1.00 89.94 376 ARG A C 1
ATOM 3020 O O . ARG A 1 376 ? 7.287 8.688 33.690 1.00 89.94 376 ARG A O 1
ATOM 3027 N N . VAL A 1 377 ? 7.395 6.470 33.997 1.00 91.31 377 VAL A N 1
ATOM 3028 C CA . VAL A 1 377 ? 6.582 6.127 32.820 1.00 91.31 377 VAL A CA 1
ATOM 3029 C C . VAL A 1 377 ? 5.253 6.898 32.759 1.00 91.31 377 VAL A C 1
ATOM 3031 O O . VAL A 1 377 ? 4.827 7.305 31.683 1.00 91.31 377 VAL A O 1
ATOM 3034 N N . TYR A 1 378 ? 4.628 7.178 33.907 1.00 90.25 378 TYR A N 1
ATOM 3035 C CA . TYR A 1 378 ? 3.363 7.917 33.996 1.00 90.25 378 TYR A CA 1
ATOM 3036 C C . TYR A 1 378 ? 3.508 9.452 33.928 1.00 90.25 378 TYR A C 1
ATOM 3038 O O . TYR A 1 378 ? 2.520 10.168 33.730 1.00 90.25 378 TYR A O 1
ATOM 3046 N N . GLU A 1 379 ? 4.721 9.989 34.071 1.00 89.31 379 GLU A N 1
ATOM 3047 C CA . GLU A 1 379 ? 4.998 11.431 33.970 1.00 89.31 379 GLU A CA 1
ATOM 3048 C C . GLU A 1 379 ? 5.046 11.904 32.509 1.00 89.31 379 GLU A C 1
ATOM 3050 O O . GLU A 1 379 ? 4.892 13.095 32.250 1.00 89.31 379 GLU A O 1
ATOM 3055 N N . GLY A 1 380 ? 5.131 10.974 31.552 1.00 88.31 380 GLY A N 1
ATOM 3056 C CA . GLY A 1 380 ? 5.211 11.267 30.124 1.00 88.31 380 GLY A CA 1
ATOM 3057 C C . GLY A 1 380 ? 4.029 12.046 29.536 1.00 88.31 380 GLY A C 1
ATOM 3058 O O . GLY A 1 380 ? 2.952 12.130 30.124 1.00 88.31 380 GLY A O 1
ATOM 3059 N N . VAL A 1 381 ? 4.205 12.629 28.356 1.00 91.06 381 VAL A N 1
ATOM 3060 C CA . VAL A 1 381 ? 3.145 13.379 27.654 1.00 91.06 381 VAL A CA 1
ATOM 3061 C C . VAL A 1 381 ? 2.193 12.453 26.886 1.00 91.06 381 VAL A C 1
ATOM 3063 O O . VAL A 1 381 ? 2.496 11.284 26.651 1.00 91.06 381 VAL A O 1
ATOM 3066 N N . ASP A 1 382 ? 1.027 12.971 26.485 1.00 93.62 382 ASP A N 1
ATOM 3067 C CA . ASP A 1 382 ? 0.108 12.227 25.609 1.00 93.62 382 ASP A CA 1
ATOM 3068 C C . ASP A 1 382 ? 0.804 11.822 24.297 1.00 93.62 382 ASP A C 1
ATOM 3070 O O . ASP A 1 382 ? 1.497 12.634 23.680 1.00 93.62 382 ASP A O 1
ATOM 3074 N N . GLY A 1 383 ? 0.639 10.565 23.882 1.00 90.69 383 GLY A N 1
ATOM 3075 C CA . GLY A 1 383 ? 1.271 10.010 22.682 1.00 90.69 383 GLY A CA 1
ATOM 3076 C C . GLY A 1 383 ? 2.762 9.694 22.836 1.00 90.69 383 GLY A C 1
ATOM 3077 O O . GLY A 1 383 ? 3.460 9.430 21.846 1.00 90.69 383 GLY A O 1
ATOM 3078 N N . GLN A 1 384 ? 3.297 9.722 24.056 1.00 93.00 384 GLN A N 1
ATOM 3079 C CA . GLN A 1 384 ? 4.679 9.335 24.306 1.00 93.00 384 GLN A CA 1
ATOM 3080 C C . GLN A 1 384 ? 4.883 7.835 24.087 1.00 93.00 384 GLN A C 1
ATOM 3082 O O . GLN A 1 384 ? 4.096 7.021 24.562 1.00 93.00 384 GLN A O 1
ATOM 3087 N N . ILE A 1 385 ? 5.963 7.479 23.384 1.00 91.69 385 ILE A N 1
ATOM 3088 C CA . ILE A 1 385 ? 6.376 6.082 23.240 1.00 91.69 385 ILE A CA 1
ATOM 3089 C C . ILE A 1 385 ? 7.004 5.638 24.559 1.00 91.69 385 ILE A C 1
ATOM 3091 O O . ILE A 1 385 ? 7.836 6.343 25.136 1.00 91.69 385 ILE A O 1
ATOM 3095 N N . ILE A 1 386 ? 6.585 4.472 25.023 1.00 92.00 386 ILE A N 1
ATOM 3096 C CA . ILE A 1 386 ? 7.154 3.785 26.171 1.00 92.00 386 ILE A CA 1
ATOM 3097 C C . ILE A 1 386 ? 8.154 2.770 25.632 1.00 92.00 386 ILE A C 1
ATOM 3099 O O . ILE A 1 386 ? 7.842 2.004 24.717 1.00 92.00 386 ILE A O 1
ATOM 3103 N N . GLU A 1 387 ? 9.362 2.784 26.189 1.00 89.69 387 GLU A N 1
ATOM 3104 C CA . GLU A 1 387 ? 10.390 1.807 25.861 1.00 89.69 387 GLU A CA 1
ATOM 3105 C C . GLU A 1 387 ? 9.858 0.374 26.006 1.00 89.69 387 GLU A C 1
ATOM 3107 O O . GLU A 1 387 ? 9.142 0.041 26.952 1.00 89.69 387 GLU A O 1
ATOM 3112 N N . THR A 1 388 ? 10.213 -0.488 25.056 1.00 89.19 388 THR A N 1
ATOM 3113 C CA . THR A 1 388 ? 9.680 -1.848 24.942 1.00 89.19 388 THR A CA 1
ATOM 3114 C C . THR A 1 388 ? 9.845 -2.663 26.226 1.00 89.19 388 THR A C 1
ATOM 3116 O O . THR A 1 388 ? 8.904 -3.332 26.648 1.00 89.19 388 THR A O 1
ATOM 3119 N N . SER A 1 389 ? 11.014 -2.584 26.867 1.00 88.19 389 SER A N 1
ATOM 3120 C CA . SER A 1 389 ? 11.326 -3.239 28.147 1.00 88.19 389 SER A CA 1
ATOM 3121 C C . SER A 1 389 ? 10.329 -2.839 29.246 1.00 88.19 389 SER A C 1
ATOM 3123 O O . SER A 1 389 ? 9.728 -3.697 29.892 1.00 88.19 389 SER A O 1
ATOM 3125 N N . VAL A 1 390 ? 10.082 -1.536 29.381 1.00 91.12 390 VAL A N 1
ATOM 3126 C CA . VAL A 1 390 ? 9.179 -0.925 30.365 1.00 91.12 390 VAL A CA 1
ATOM 3127 C C . VAL A 1 390 ? 7.720 -1.268 30.076 1.00 91.12 390 VAL A C 1
ATOM 3129 O O . VAL A 1 390 ? 6.964 -1.578 30.993 1.00 91.12 390 VAL A O 1
ATOM 3132 N N . GLY A 1 391 ? 7.313 -1.248 28.805 1.00 91.81 391 GLY A N 1
ATOM 3133 C CA . GLY A 1 391 ? 5.952 -1.604 28.405 1.00 91.81 391 GLY A CA 1
ATOM 3134 C C . GLY A 1 391 ? 5.613 -3.066 28.702 1.00 91.81 391 GLY A C 1
ATOM 3135 O O . GLY A 1 391 ? 4.520 -3.356 29.189 1.00 91.81 391 GLY A O 1
ATOM 3136 N N . TYR A 1 392 ? 6.560 -3.986 28.488 1.00 91.50 392 TYR A N 1
ATOM 3137 C CA . TYR A 1 392 ? 6.397 -5.389 28.877 1.00 91.50 392 TYR A CA 1
ATOM 3138 C C . TYR A 1 392 ? 6.302 -5.575 30.391 1.00 91.50 392 TYR A C 1
ATOM 3140 O O . TYR A 1 392 ? 5.484 -6.373 30.845 1.00 91.50 392 TYR A O 1
ATOM 3148 N N . GLU A 1 393 ? 7.102 -4.846 31.167 1.00 91.62 393 GLU A N 1
ATOM 3149 C CA . GLU A 1 393 ? 7.033 -4.917 32.626 1.00 91.62 393 GLU A CA 1
ATOM 3150 C C . GLU A 1 393 ? 5.700 -4.366 33.146 1.00 91.62 393 GLU A C 1
ATOM 3152 O O . GLU A 1 393 ? 5.038 -4.997 33.965 1.00 91.62 393 GLU A O 1
ATOM 3157 N N . LEU A 1 394 ? 5.216 -3.258 32.580 1.00 92.06 394 LEU A N 1
ATOM 3158 C CA . LEU A 1 394 ? 3.904 -2.715 32.919 1.00 92.06 394 LEU A CA 1
ATOM 3159 C C . LEU A 1 394 ? 2.772 -3.711 32.604 1.00 92.06 394 LEU A C 1
ATOM 3161 O O . LEU A 1 394 ? 1.839 -3.843 33.395 1.00 92.06 394 LEU A O 1
ATOM 3165 N N . LEU A 1 395 ? 2.867 -4.457 31.495 1.00 91.56 395 LEU A N 1
ATOM 3166 C CA . LEU A 1 395 ? 1.929 -5.543 31.188 1.00 91.56 395 LEU A CA 1
ATOM 3167 C C . LEU A 1 395 ? 1.969 -6.687 32.207 1.00 91.56 395 LEU A C 1
ATOM 3169 O O . LEU A 1 395 ? 0.913 -7.229 32.522 1.00 91.56 395 LEU A O 1
ATOM 3173 N N . ARG A 1 396 ? 3.143 -7.053 32.732 1.00 88.69 396 ARG A N 1
ATOM 3174 C CA . ARG A 1 396 ? 3.251 -8.095 33.769 1.00 88.69 396 ARG A CA 1
ATOM 3175 C C . ARG A 1 396 ? 2.530 -7.698 35.048 1.00 88.69 396 ARG A C 1
ATOM 3177 O O . ARG A 1 396 ? 1.748 -8.487 35.570 1.00 88.69 396 ARG A O 1
ATOM 3184 N N . ILE A 1 397 ? 2.672 -6.439 35.463 1.00 90.81 397 ILE A N 1
ATOM 3185 C CA . ILE A 1 397 ? 1.959 -5.907 36.633 1.00 90.81 397 ILE A CA 1
ATOM 3186 C C . ILE A 1 397 ? 0.433 -5.984 36.416 1.00 90.81 397 ILE A C 1
ATOM 3188 O O . ILE A 1 397 ? -0.300 -6.333 37.338 1.00 90.81 397 ILE A O 1
ATOM 3192 N N . TYR A 1 398 ? -0.059 -5.747 35.192 1.00 87.31 398 TYR A N 1
ATOM 3193 C CA . TYR A 1 398 ? -1.474 -5.958 34.835 1.00 87.31 398 TYR A CA 1
ATOM 3194 C C . TYR A 1 398 ? -1.921 -7.424 34.862 1.00 87.31 398 TYR A C 1
ATOM 3196 O O . TYR A 1 398 ? -3.094 -7.700 35.115 1.00 87.31 398 TYR A O 1
ATOM 3204 N N . GLN A 1 399 ? -1.008 -8.353 34.592 1.00 83.31 399 GLN A N 1
ATOM 3205 C CA . GLN A 1 399 ? -1.252 -9.794 34.638 1.00 83.31 399 GLN A CA 1
ATOM 3206 C C . GLN A 1 399 ? -1.135 -10.370 36.058 1.00 83.31 399 GLN A C 1
ATOM 3208 O O . GLN A 1 399 ? -1.525 -11.515 36.270 1.00 83.31 399 GLN A O 1
ATOM 3213 N N . GLY A 1 400 ? -0.651 -9.580 37.025 1.00 74.19 400 GLY A N 1
ATOM 3214 C CA . GLY A 1 400 ? -0.432 -10.014 38.405 1.00 74.19 400 GLY A CA 1
ATOM 3215 C C . GLY A 1 400 ? 0.754 -10.970 38.567 1.00 74.19 400 GLY A C 1
ATOM 3216 O O . GLY A 1 400 ? 0.731 -11.787 39.486 1.00 74.19 400 GLY A O 1
ATOM 3217 N N . VAL A 1 401 ? 1.740 -10.894 37.662 1.00 44.34 401 VAL A N 1
ATOM 3218 C CA . VAL A 1 401 ? 2.944 -11.746 37.622 1.00 44.34 401 VAL A CA 1
ATOM 3219 C C . VAL A 1 401 ? 4.174 -10.976 38.066 1.00 44.34 401 VAL A C 1
ATOM 3221 O O . VAL A 1 401 ? 4.332 -9.827 37.592 1.00 44.34 401 VAL A O 1
#

Sequence (401 aa):
MANGSLLRFCREYDVNHVMMNSVLSTRKNLVGEIRSLEFFPQSSNLQRFNENSNCWPLIKAALCAGLCPNFAYPFKGTFCTGFRDNLKLFDGTCPEPLMVVYDDTIEQDNVGYLRGVTVITPMTISLLSKGVLGSYIQVEYGYSFKDLARLIHNLYQKIVISPQCHNFSSIDNDILNCLKDILEIEEVSAGLKIPSRVGQPPRYFYPQTTIRSQSQWSYDTACSLSVPEAKENKMAFCEDQQSNGFPTHRLQYCPNMDRPNMFSNMSSLKREGKVFLLIKAKEWSSIHIGYTTSRWTFAPQTEKKIIQLNCNEPEKDIWLFFTSKDSNAFQGVARYISFRNEQVGRPKADILWIHKSQIPFSNVRHLTNGANSNQRVYEGVDGQIIETSVGYELLRIYQGV